Protein AF-A0A4V2Z2W2-F1 (afdb_monomer_lite)

Sequence (378 aa):
MKYRVTAGAGVVALAGAAVFAIVGATDGDDTSTESGGSTDAGVQVAASPVEEQVAGPIDAEPDADPAAGPLTLSAPAEARPGSSVTFGVRWTTPDGDPVSGEVDLQRIEGNAWTTVTTVPVESGTGGVDVEVPSSGIYRLAYGGGPELEAVTSTELVVTAGEPMVSRLTATAESDGEGSVGVTAAWTTDGGVPIVGGLELQQADGEEWVPLATAVTGPEGTAVAEAAAEETTRFRFSYAGGSRFGAVVSEDALALGEDVRTIPVELCDDDVDIDNLANGVGCHYTPVTSGNFVVAHDYLGNSWWNSIPVSSYVELEGEFAGLYEVVDRVIAQGRGSALGSASNWTCGDSCDVVLQTCQGSNTGFTWLRRVAEDEAPAT

Foldseek 3Di:
DDDDDDDDDDDDDDDDDDDDDDDDDDDDDDDDDDDDDPPQDAAEDEAADDDKDFDFADELDDDPDFPDDQKAWDWPQEDAAFDKTKIKIFHADPVRRAYWYKKFKWWDDQRITDGPDIWGGDRRITIDIDTHNAKTKIKIWGCDDPRGHTDIYPIGIYGHDDAFEKAKAWAWEDPQPQKIKIKMAIGGPSRHAYWAKKFKWWDDPPDTHTDDIWTADRNNMTIDMDGGQAWIWMKIWDCHDSHYHTDIHDIHIYHHPPAEEEEEAEDDDPVVQVPDAQRHWYFHPVQPFATETEHEVVSVVLCVLVDDAQGWYAYHDVVGAIWGFHDKDKAAADP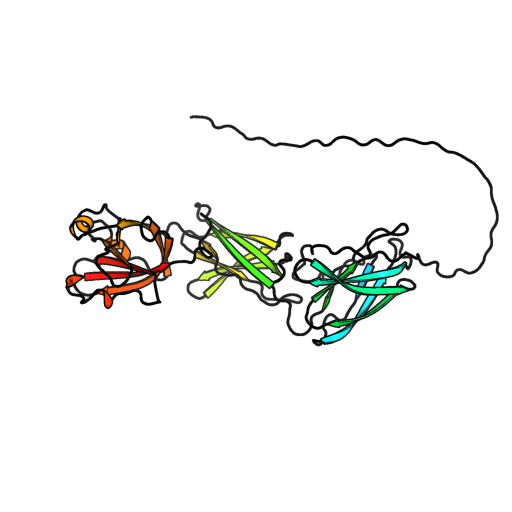VVPDHCNVVHCPVPAHYWYWYDDPGIIMITGIHGDDPVNDHDD

Radius of gyration: 33.41 Å; chains: 1; bounding box: 90×46×97 Å

Structure (mmCIF, N/CA/C/O backbone):
data_AF-A0A4V2Z2W2-F1
#
_entry.id   AF-A0A4V2Z2W2-F1
#
loop_
_atom_site.group_PDB
_atom_site.id
_atom_site.type_symbol
_atom_site.label_atom_id
_atom_site.label_alt_id
_atom_site.label_comp_id
_atom_site.label_asym_id
_atom_site.label_entity_id
_atom_site.label_seq_id
_atom_site.pdbx_PDB_ins_code
_atom_site.Cartn_x
_atom_site.Cartn_y
_atom_site.Cartn_z
_atom_site.occupancy
_atom_site.B_iso_or_equiv
_atom_site.auth_seq_id
_atom_site.auth_comp_id
_atom_site.auth_asym_id
_atom_site.auth_atom_id
_atom_site.pdbx_PDB_model_num
ATOM 1 N N . MET A 1 1 ? 14.164 21.663 38.745 1.00 42.84 1 MET A N 1
ATOM 2 C CA . MET A 1 1 ? 15.636 21.833 38.673 1.00 42.84 1 MET A CA 1
ATOM 3 C C . MET A 1 1 ? 16.326 20.496 38.906 1.00 42.84 1 MET A C 1
ATOM 5 O O . MET A 1 1 ? 16.404 20.068 40.050 1.00 42.84 1 MET A O 1
ATOM 9 N N . LYS A 1 2 ? 16.796 19.847 37.834 1.00 33.44 2 LYS A N 1
ATOM 10 C CA . LYS A 1 2 ? 17.922 18.893 37.784 1.00 33.44 2 LYS A CA 1
ATOM 11 C C . LYS A 1 2 ? 18.150 18.523 36.308 1.00 33.44 2 LYS A C 1
ATOM 13 O O . LYS A 1 2 ? 17.196 18.249 35.595 1.00 33.44 2 LYS A O 1
ATOM 18 N N . TYR A 1 3 ? 19.403 18.634 35.881 1.00 35.12 3 TYR A N 1
ATOM 19 C CA . TYR A 1 3 ? 19.909 18.558 34.506 1.00 35.12 3 TYR A CA 1
ATOM 20 C C . TYR A 1 3 ? 19.907 17.134 33.919 1.00 35.12 3 TYR A C 1
ATOM 22 O O . TYR A 1 3 ? 20.259 16.199 34.636 1.00 35.12 3 TYR A O 1
ATOM 30 N N . ARG A 1 4 ? 19.667 17.014 32.603 1.00 38.50 4 ARG A N 1
ATOM 31 C CA . ARG A 1 4 ? 20.196 15.979 31.680 1.00 38.50 4 ARG A CA 1
ATOM 32 C C . ARG A 1 4 ? 20.352 16.651 30.302 1.00 38.50 4 ARG A C 1
ATOM 34 O O . ARG A 1 4 ? 19.365 17.137 29.775 1.00 38.50 4 ARG A O 1
ATOM 41 N N . VAL A 1 5 ? 21.542 17.136 29.942 1.00 36.91 5 VAL A N 1
ATOM 42 C CA . VAL A 1 5 ? 22.663 16.481 29.227 1.00 36.91 5 VAL A CA 1
ATOM 43 C C . VAL A 1 5 ? 22.305 16.040 27.802 1.00 36.91 5 VAL A C 1
ATOM 45 O O . VAL A 1 5 ? 21.519 15.129 27.584 1.00 36.91 5 VAL A O 1
ATOM 48 N N . THR A 1 6 ? 22.955 16.747 26.883 1.00 40.81 6 THR A N 1
ATOM 49 C CA . THR A 1 6 ? 22.994 16.724 25.421 1.00 40.81 6 THR A CA 1
ATOM 50 C C . THR A 1 6 ? 23.747 15.514 24.851 1.00 40.81 6 THR A C 1
ATOM 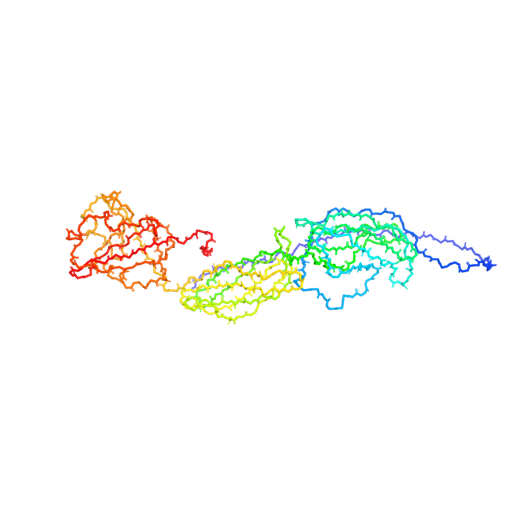52 O O . THR A 1 6 ? 24.802 15.146 25.365 1.00 40.81 6 THR A O 1
ATOM 55 N N . ALA A 1 7 ? 23.280 14.996 23.714 1.00 38.75 7 ALA A N 1
ATOM 56 C CA . ALA A 1 7 ? 24.060 14.246 22.723 1.00 38.75 7 ALA A CA 1
ATOM 57 C C . ALA A 1 7 ? 23.820 14.947 21.369 1.00 38.75 7 ALA A C 1
ATOM 59 O O . ALA A 1 7 ? 22.697 15.343 21.092 1.00 38.75 7 ALA A O 1
ATOM 60 N N . GLY A 1 8 ? 24.781 15.246 20.501 1.00 31.53 8 GLY A N 1
ATOM 61 C CA . GLY A 1 8 ? 26.146 14.752 20.369 1.00 31.53 8 GLY A CA 1
ATOM 62 C C . GLY A 1 8 ? 26.348 14.343 18.910 1.00 31.53 8 GLY A C 1
ATOM 63 O O . GLY A 1 8 ? 26.371 13.158 18.612 1.00 31.53 8 GLY A O 1
ATOM 64 N N . ALA A 1 9 ? 26.415 15.326 18.005 1.00 35.50 9 ALA A N 1
ATOM 65 C CA . ALA A 1 9 ? 26.617 15.124 16.573 1.00 35.50 9 ALA A CA 1
ATOM 66 C C . ALA A 1 9 ? 28.014 14.542 16.290 1.00 35.50 9 ALA A C 1
ATOM 68 O O . ALA A 1 9 ? 29.027 15.141 16.658 1.00 35.50 9 ALA A O 1
ATOM 69 N N . GLY A 1 10 ? 28.063 13.385 15.629 1.00 29.03 10 GLY A N 1
ATOM 70 C CA . GLY A 1 10 ? 29.289 12.750 15.152 1.00 29.03 10 GLY A CA 1
ATOM 71 C C . GLY A 1 10 ? 29.441 12.930 13.645 1.00 29.03 10 GLY A C 1
ATOM 72 O O . GLY A 1 10 ? 28.765 12.262 12.873 1.00 29.03 10 GLY A O 1
ATOM 73 N N . VAL A 1 11 ? 30.341 13.824 13.235 1.00 34.38 11 VAL A N 1
ATOM 74 C CA . VAL A 1 11 ? 30.816 13.960 11.851 1.00 34.38 11 VAL A CA 1
ATOM 75 C C . VAL A 1 11 ? 32.066 13.097 11.700 1.00 34.38 11 VAL A C 1
ATOM 77 O O . VAL A 1 11 ? 33.059 13.315 12.396 1.00 34.38 11 VAL A O 1
ATOM 80 N N . VAL A 1 12 ? 32.023 12.119 10.795 1.00 33.72 12 VAL A N 1
ATOM 81 C CA . VAL A 1 12 ? 33.185 11.307 10.412 1.00 33.72 12 VAL A CA 1
ATOM 82 C C . VAL A 1 12 ? 33.907 11.992 9.254 1.00 33.72 12 VAL A C 1
ATOM 84 O O . VAL A 1 12 ? 33.337 12.222 8.192 1.00 33.72 12 VAL A O 1
ATOM 87 N N . ALA A 1 13 ? 35.178 12.318 9.484 1.00 34.16 13 ALA A N 1
ATOM 88 C CA . ALA A 1 13 ? 36.118 12.780 8.476 1.00 34.16 13 ALA A CA 1
ATOM 89 C C . ALA A 1 13 ? 36.774 11.580 7.778 1.00 34.16 13 ALA A C 1
ATOM 91 O O . ALA A 1 13 ? 37.287 10.682 8.448 1.00 34.16 13 ALA A O 1
ATOM 92 N N . LEU A 1 14 ? 36.829 11.602 6.446 1.00 33.28 14 LEU A N 1
ATOM 93 C CA . LEU A 1 14 ? 37.682 10.721 5.650 1.00 33.28 14 LEU A CA 1
ATOM 94 C C . LEU A 1 14 ? 38.625 11.574 4.803 1.00 33.28 14 LEU A C 1
ATOM 96 O O . LEU A 1 14 ? 38.205 12.446 4.046 1.00 33.28 14 LEU A O 1
ATOM 100 N N . ALA A 1 15 ? 39.917 11.323 4.989 1.00 36.28 15 ALA A N 1
ATOM 101 C CA . ALA A 1 15 ? 41.017 11.960 4.295 1.00 36.28 15 ALA A CA 1
ATOM 102 C C . ALA A 1 15 ? 41.752 10.927 3.434 1.00 36.28 15 ALA A C 1
ATOM 104 O O . ALA A 1 15 ? 42.086 9.849 3.920 1.00 36.28 15 ALA A O 1
ATOM 105 N N . GLY A 1 16 ? 42.104 11.338 2.213 1.00 32.75 16 GLY A N 1
ATOM 106 C CA . GLY A 1 16 ? 43.355 10.953 1.560 1.00 32.75 16 GLY A CA 1
ATOM 107 C C . GLY A 1 16 ? 43.262 9.993 0.374 1.00 32.75 16 GLY A C 1
ATOM 108 O O . GLY A 1 16 ? 43.117 8.792 0.558 1.00 32.75 16 GLY A O 1
ATOM 109 N N . ALA A 1 17 ? 43.551 10.512 -0.823 1.00 32.41 17 ALA A N 1
ATOM 110 C CA . ALA A 1 17 ? 44.441 9.849 -1.777 1.00 32.41 17 ALA A CA 1
ATOM 111 C C . ALA A 1 17 ? 45.090 10.884 -2.714 1.00 32.41 17 ALA A C 1
ATOM 113 O O . ALA A 1 17 ? 44.471 11.864 -3.121 1.00 32.41 17 ALA A O 1
ATOM 114 N N . ALA A 1 18 ? 46.375 10.670 -2.980 1.00 38.94 18 ALA A N 1
ATOM 115 C CA . ALA A 1 18 ? 47.283 11.530 -3.726 1.00 38.94 18 ALA A CA 1
ATOM 116 C C . ALA A 1 18 ? 47.156 11.351 -5.248 1.00 38.94 18 ALA A C 1
ATOM 118 O O . ALA A 1 18 ? 46.879 10.249 -5.715 1.00 38.94 18 ALA A O 1
ATOM 119 N N . VAL A 1 19 ? 47.483 12.393 -6.021 1.00 40.44 19 VAL A N 1
ATOM 120 C CA . VAL A 1 19 ? 47.746 12.273 -7.465 1.00 40.44 19 VAL A CA 1
ATOM 121 C C . VAL A 1 19 ? 49.142 12.809 -7.777 1.00 40.44 19 VAL A C 1
ATOM 123 O O . VAL A 1 19 ? 49.482 13.951 -7.468 1.00 40.44 19 VAL A O 1
ATOM 126 N N . PHE A 1 20 ? 49.954 11.930 -8.367 1.00 40.19 20 PHE A N 1
ATOM 127 C CA . PHE A 1 20 ? 51.270 12.205 -8.932 1.00 40.19 20 PHE A CA 1
ATOM 128 C C . PHE A 1 20 ? 51.141 12.995 -10.239 1.00 40.19 20 PHE A C 1
ATOM 130 O O . PHE A 1 20 ? 50.354 12.639 -11.111 1.00 40.19 20 PHE A O 1
ATOM 137 N N . ALA A 1 21 ? 51.982 14.015 -10.406 1.00 41.81 21 ALA A N 1
ATOM 138 C CA . ALA A 1 21 ? 52.240 14.646 -11.693 1.00 41.81 21 ALA A CA 1
ATOM 139 C C . ALA A 1 21 ? 53.354 13.880 -12.425 1.00 41.81 21 ALA A C 1
ATOM 141 O O . ALA A 1 21 ? 54.458 13.744 -11.894 1.00 41.81 21 ALA A O 1
ATOM 142 N N . ILE A 1 22 ? 53.086 13.421 -13.650 1.00 46.50 22 ILE A N 1
ATOM 143 C CA . ILE A 1 22 ? 54.120 13.021 -14.609 1.00 46.50 22 ILE A CA 1
ATOM 144 C C . ILE A 1 22 ? 53.999 13.922 -15.835 1.00 46.50 22 ILE A C 1
ATOM 146 O O . ILE A 1 22 ? 52.973 13.971 -16.505 1.00 46.50 22 ILE A O 1
ATOM 150 N N . VAL A 1 23 ? 55.084 14.650 -16.080 1.00 43.81 23 VAL A N 1
ATOM 151 C CA . VAL A 1 23 ? 55.366 15.448 -17.271 1.00 43.81 23 VAL A CA 1
ATOM 152 C C . VAL A 1 23 ? 55.918 14.523 -18.355 1.00 43.81 23 VAL A C 1
ATOM 154 O O . VAL A 1 23 ? 56.834 13.748 -18.088 1.00 43.81 23 VAL A O 1
ATOM 157 N N . GLY A 1 24 ? 55.421 14.661 -19.583 1.00 42.03 24 GLY A N 1
ATOM 158 C CA . GLY A 1 24 ? 56.015 14.072 -20.780 1.00 42.03 24 GLY A CA 1
ATOM 159 C C . GLY A 1 24 ? 55.620 14.879 -22.012 1.00 42.03 24 GLY A C 1
ATOM 160 O O . GLY A 1 24 ? 54.488 14.795 -22.467 1.00 42.03 24 GLY A O 1
ATOM 161 N N . ALA A 1 25 ? 56.552 15.688 -22.512 1.00 45.75 25 ALA A N 1
ATOM 162 C CA . ALA A 1 25 ? 56.452 16.397 -23.782 1.00 45.75 25 ALA A CA 1
ATOM 163 C C . ALA A 1 25 ? 57.012 15.529 -24.919 1.00 45.75 25 ALA A C 1
ATOM 165 O O . ALA A 1 25 ? 57.976 14.795 -24.697 1.00 45.75 25 ALA A O 1
ATOM 166 N N . THR A 1 26 ? 56.481 15.667 -26.136 1.00 42.88 26 THR A N 1
ATOM 167 C CA . THR A 1 26 ? 57.278 15.687 -27.379 1.00 42.88 26 THR A CA 1
ATOM 168 C C . THR A 1 26 ? 56.458 16.222 -28.557 1.00 42.88 26 THR A C 1
ATOM 170 O O . THR A 1 26 ? 55.305 15.850 -28.746 1.00 42.88 26 THR A O 1
ATOM 173 N N . ASP A 1 27 ? 57.101 17.127 -29.298 1.00 47.75 27 ASP A N 1
ATOM 174 C CA . ASP A 1 27 ? 56.751 17.686 -30.607 1.00 47.75 27 ASP A CA 1
ATOM 175 C C . ASP A 1 27 ? 56.571 16.630 -31.711 1.00 47.75 27 ASP A C 1
ATOM 177 O O . ASP A 1 27 ? 57.201 15.572 -31.658 1.00 47.75 27 ASP A O 1
ATOM 181 N N . GLY A 1 28 ? 55.865 16.998 -32.790 1.00 38.16 28 GLY A N 1
ATOM 182 C CA . GLY A 1 28 ? 56.161 16.430 -34.110 1.00 38.16 28 GLY A CA 1
ATOM 183 C C . GLY A 1 28 ? 55.045 16.442 -35.155 1.00 38.16 28 GLY A C 1
ATOM 184 O O . GLY A 1 28 ? 54.372 15.437 -35.322 1.00 38.16 28 GLY A O 1
ATOM 185 N N . ASP A 1 29 ? 54.994 17.543 -35.906 1.00 41.25 29 ASP A N 1
ATOM 186 C CA . ASP A 1 29 ? 54.836 17.634 -37.369 1.00 41.25 29 ASP A CA 1
ATOM 187 C C . ASP A 1 29 ? 53.548 17.229 -38.119 1.00 41.25 29 ASP A C 1
ATOM 189 O O . ASP A 1 29 ? 52.922 16.189 -37.928 1.00 41.25 29 ASP A O 1
ATOM 193 N N . ASP A 1 30 ? 53.252 18.107 -39.080 1.00 49.91 30 ASP A N 1
ATOM 194 C CA . ASP A 1 30 ? 52.204 18.083 -40.093 1.00 49.91 30 ASP A CA 1
ATOM 195 C C . ASP A 1 30 ? 52.238 16.847 -41.005 1.00 49.91 30 ASP A C 1
ATOM 197 O O . ASP A 1 30 ? 53.287 16.465 -41.528 1.00 49.91 30 ASP A O 1
ATOM 201 N N . THR A 1 31 ? 51.064 16.315 -41.370 1.00 44.72 31 THR A N 1
ATOM 202 C CA . THR A 1 31 ? 50.853 15.781 -42.729 1.00 44.72 31 THR A CA 1
ATOM 203 C C . THR A 1 31 ? 49.374 15.711 -43.136 1.00 44.72 31 THR A C 1
ATOM 205 O O . THR A 1 31 ? 48.605 14.883 -42.670 1.00 44.72 31 THR A O 1
ATOM 208 N N . SER A 1 32 ? 49.015 16.611 -44.053 1.00 43.88 32 SER A N 1
ATOM 209 C CA . SER A 1 32 ? 48.196 16.426 -45.264 1.00 43.88 32 SER A CA 1
ATOM 210 C C . SER A 1 32 ? 47.039 15.409 -45.277 1.00 43.88 32 SER A C 1
ATOM 212 O O . SER A 1 32 ? 47.234 14.214 -45.452 1.00 43.88 32 SER A O 1
ATOM 214 N N . THR A 1 33 ? 45.829 15.969 -45.287 1.00 47.91 33 THR A N 1
ATOM 215 C CA . THR A 1 33 ? 44.694 15.695 -46.188 1.00 47.91 33 THR A CA 1
ATOM 216 C C . THR A 1 33 ? 44.738 14.421 -47.052 1.00 47.91 33 THR A C 1
ATOM 218 O O . THR A 1 33 ? 45.308 14.426 -48.143 1.00 47.91 33 THR A O 1
ATOM 221 N N . GLU A 1 34 ? 43.940 13.420 -46.674 1.00 41.88 34 GLU A N 1
ATOM 222 C CA . GLU A 1 34 ? 43.243 12.549 -47.627 1.00 41.88 34 GLU A CA 1
ATOM 223 C C . GLU A 1 34 ? 41.730 12.670 -47.410 1.00 41.88 34 GLU A C 1
ATOM 225 O O . GLU A 1 34 ? 41.181 12.378 -46.352 1.00 41.88 34 GLU A O 1
ATOM 230 N N . SER A 1 35 ? 41.065 13.178 -48.446 1.00 48.25 35 SER A N 1
ATOM 231 C CA . SER A 1 35 ? 39.617 13.208 -48.582 1.00 48.25 35 SER A CA 1
ATOM 232 C C . SER A 1 35 ? 39.180 11.842 -49.105 1.00 48.25 35 SER A C 1
ATOM 234 O O . SER A 1 35 ? 39.537 11.470 -50.222 1.00 48.25 35 SER A O 1
ATOM 236 N N . GLY A 1 36 ? 38.429 11.092 -48.300 1.00 39.97 36 GLY A N 1
ATOM 237 C CA . GLY A 1 36 ? 37.935 9.771 -48.673 1.00 39.97 36 GLY A CA 1
ATOM 238 C C . GLY A 1 36 ? 36.696 9.392 -47.874 1.00 39.97 36 GLY A C 1
ATOM 239 O O . GLY A 1 36 ? 36.824 8.824 -46.805 1.00 39.97 36 GLY A O 1
ATOM 240 N N . GLY A 1 37 ? 35.516 9.714 -48.415 1.00 40.66 37 GLY A N 1
ATOM 241 C CA . GLY A 1 37 ? 34.225 9.129 -48.035 1.00 40.66 37 GLY A CA 1
ATOM 242 C C . GLY A 1 37 ? 33.777 9.374 -46.593 1.00 40.66 37 GLY A C 1
ATOM 243 O O . GLY A 1 37 ? 34.103 8.601 -45.705 1.00 40.66 37 GLY A O 1
ATOM 244 N N . SER A 1 38 ? 32.940 10.392 -46.377 1.00 43.22 38 SER A N 1
ATOM 245 C CA . SER A 1 38 ? 32.158 10.533 -45.142 1.00 43.22 38 SER A CA 1
ATOM 246 C C . SER A 1 38 ? 31.111 9.412 -45.081 1.00 43.22 38 SER A C 1
ATOM 248 O O . SER A 1 38 ? 29.954 9.607 -45.440 1.00 43.22 38 SER A O 1
ATOM 250 N N . THR A 1 39 ? 31.532 8.202 -44.726 1.00 49.44 39 THR A N 1
ATOM 251 C CA . THR A 1 39 ? 30.655 7.226 -44.080 1.00 49.44 39 THR A CA 1
ATOM 252 C C . THR A 1 39 ? 30.325 7.795 -42.709 1.00 49.44 39 THR A C 1
ATOM 254 O O . THR A 1 39 ? 31.260 8.130 -41.986 1.00 49.44 39 THR A O 1
ATOM 257 N N . ASP A 1 40 ? 29.038 7.956 -42.386 1.00 54.47 40 ASP A N 1
ATOM 258 C CA . ASP A 1 40 ? 28.565 8.295 -41.035 1.00 54.47 40 ASP A CA 1
ATOM 259 C C . ASP A 1 40 ? 29.351 7.471 -40.006 1.00 54.47 40 ASP A C 1
ATOM 261 O O . ASP A 1 40 ? 29.192 6.251 -39.918 1.00 54.47 40 ASP A O 1
ATOM 265 N N . ALA A 1 41 ? 30.276 8.118 -39.298 1.00 62.72 41 ALA A N 1
ATOM 266 C CA . ALA A 1 41 ? 31.167 7.459 -38.359 1.00 62.72 41 ALA A CA 1
ATOM 267 C C . ALA A 1 41 ? 30.416 7.277 -37.037 1.00 62.72 41 ALA A C 1
ATOM 269 O O . ALA A 1 41 ? 30.512 8.108 -36.142 1.00 62.72 41 ALA A O 1
ATOM 270 N N . GLY A 1 42 ? 29.614 6.217 -36.944 1.00 78.31 42 GLY A N 1
ATOM 271 C CA . GLY A 1 42 ? 28.997 5.823 -35.681 1.00 78.31 42 GLY A CA 1
ATOM 272 C C . GLY A 1 42 ? 30.040 5.334 -34.672 1.00 78.31 42 GLY A C 1
ATOM 273 O O . GLY A 1 42 ? 31.072 4.774 -35.051 1.00 78.31 42 GLY A O 1
ATOM 274 N N . VAL A 1 43 ? 29.763 5.521 -33.382 1.00 86.38 43 VAL A N 1
ATOM 275 C CA . VAL A 1 43 ? 30.581 4.964 -32.296 1.00 86.38 43 VAL A CA 1
ATOM 276 C C . VAL A 1 43 ? 30.268 3.479 -32.171 1.00 86.38 43 VAL A C 1
ATOM 278 O O . VAL A 1 43 ? 29.112 3.106 -31.996 1.00 86.38 43 VAL A O 1
ATOM 281 N N . GLN A 1 44 ? 31.278 2.620 -32.259 1.00 89.44 44 GLN A N 1
ATOM 282 C CA . GLN A 1 44 ? 31.120 1.184 -32.041 1.00 89.44 44 GLN A CA 1
ATOM 283 C C . GLN A 1 44 ? 31.593 0.825 -30.635 1.00 89.44 44 GLN A C 1
ATOM 285 O O . GLN A 1 44 ? 32.712 1.173 -30.263 1.00 89.44 44 GLN A O 1
ATOM 290 N N . VAL A 1 45 ? 30.763 0.111 -29.879 1.00 89.44 45 VAL A N 1
ATOM 291 C CA . VAL A 1 45 ? 31.087 -0.343 -28.522 1.00 89.44 45 VAL A CA 1
ATOM 292 C C . VAL A 1 45 ? 31.038 -1.865 -28.423 1.00 89.44 45 VAL A C 1
ATOM 294 O O . VAL A 1 45 ? 30.341 -2.535 -29.190 1.00 89.44 45 VAL A O 1
ATOM 297 N N . ALA A 1 46 ? 31.805 -2.426 -27.489 1.00 83.69 46 ALA A N 1
ATOM 298 C CA . ALA A 1 46 ? 31.748 -3.852 -27.184 1.00 83.69 46 ALA A CA 1
ATOM 299 C C . ALA A 1 46 ? 30.487 -4.197 -26.374 1.00 83.69 46 ALA A C 1
ATOM 301 O O . ALA A 1 46 ? 29.940 -3.351 -25.672 1.00 83.69 46 ALA A O 1
ATOM 302 N N . ALA A 1 47 ? 30.050 -5.457 -26.432 1.00 80.31 47 ALA A N 1
ATOM 303 C CA . ALA A 1 47 ? 28.993 -5.948 -25.554 1.00 80.31 47 ALA A CA 1
ATOM 304 C C . ALA A 1 47 ? 29.434 -5.847 -24.085 1.00 80.31 47 ALA A C 1
ATOM 306 O O . ALA A 1 47 ? 30.533 -6.286 -23.731 1.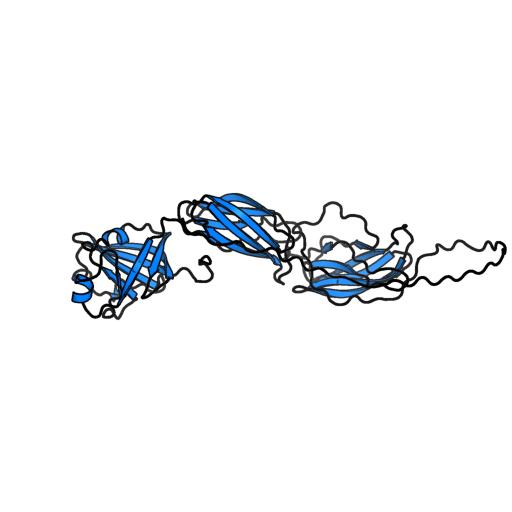00 80.31 47 ALA A O 1
ATOM 307 N N . SER A 1 48 ? 28.573 -5.286 -23.239 1.00 81.44 48 SER A N 1
ATOM 308 C CA . SER A 1 48 ? 28.818 -5.146 -21.805 1.00 81.44 48 SER A CA 1
ATOM 309 C C . SER A 1 48 ? 27.546 -5.512 -21.040 1.00 81.44 48 SER A C 1
ATOM 311 O O . SER A 1 48 ? 26.674 -4.650 -20.873 1.00 81.44 48 SER A O 1
ATOM 313 N N . PRO A 1 49 ? 27.391 -6.797 -20.655 1.00 77.75 49 PRO A N 1
ATOM 314 C CA . PRO A 1 49 ? 26.199 -7.258 -19.963 1.00 77.75 49 PRO A CA 1
ATOM 315 C C . PRO A 1 49 ? 26.084 -6.571 -18.607 1.00 77.75 49 PRO A C 1
ATOM 317 O O . PRO A 1 49 ? 27.075 -6.390 -17.895 1.00 77.75 49 PRO A O 1
ATOM 320 N N . VAL A 1 50 ? 24.863 -6.200 -18.248 1.00 83.81 50 VAL A N 1
ATOM 321 C CA . VAL A 1 50 ? 24.588 -5.527 -16.979 1.00 83.81 50 VAL A CA 1
ATOM 322 C C . VAL A 1 50 ? 24.353 -6.574 -15.899 1.00 83.81 50 VAL A C 1
ATOM 324 O O . VAL A 1 50 ? 23.510 -7.455 -16.056 1.00 83.81 50 VAL A O 1
ATOM 327 N N . GLU A 1 51 ? 25.093 -6.481 -14.792 1.00 83.56 51 GLU A N 1
ATOM 328 C CA . GLU A 1 51 ? 24.820 -7.313 -13.618 1.00 83.56 51 GLU A CA 1
ATOM 329 C C . GLU A 1 51 ? 23.401 -7.049 -13.094 1.00 83.56 51 GLU A C 1
ATOM 331 O O . GLU A 1 51 ? 22.900 -5.921 -13.152 1.00 83.56 51 GLU A O 1
ATOM 336 N N . GLU A 1 52 ? 22.763 -8.095 -12.569 1.00 84.69 52 GLU A N 1
ATOM 337 C CA . GLU A 1 52 ? 21.450 -7.988 -11.937 1.00 84.69 52 GLU A CA 1
ATOM 338 C C . GLU A 1 52 ? 21.503 -6.980 -10.781 1.00 84.69 52 GLU A C 1
ATOM 340 O O . GLU A 1 52 ? 22.403 -7.009 -9.938 1.00 84.69 52 GLU A O 1
ATOM 345 N N . GLN A 1 53 ? 20.541 -6.060 -10.759 1.00 89.81 53 GLN A N 1
ATOM 346 C CA . GLN A 1 53 ? 20.479 -4.964 -9.795 1.00 89.81 53 GLN A CA 1
ATOM 347 C C . GLN A 1 53 ? 19.103 -4.916 -9.152 1.00 89.81 53 GLN A C 1
ATOM 349 O O . GLN A 1 53 ? 18.092 -5.082 -9.833 1.00 89.81 53 GLN A O 1
ATOM 354 N N . VAL A 1 54 ? 19.063 -4.608 -7.855 1.00 93.25 54 VAL A N 1
ATOM 355 C CA . VAL A 1 54 ? 17.810 -4.283 -7.162 1.00 93.25 54 VAL A CA 1
ATOM 356 C C . VAL A 1 54 ? 17.156 -3.095 -7.868 1.00 93.25 54 VAL A C 1
ATOM 358 O O . VAL A 1 54 ? 17.825 -2.116 -8.212 1.00 93.25 54 VAL A O 1
ATOM 361 N N . ALA A 1 55 ? 15.857 -3.194 -8.122 1.00 94.38 55 ALA A N 1
ATOM 362 C CA . ALA A 1 55 ? 15.098 -2.109 -8.711 1.00 94.38 55 ALA A CA 1
ATOM 363 C C . ALA A 1 55 ? 14.952 -0.959 -7.706 1.00 94.38 55 ALA A C 1
ATOM 365 O O . ALA A 1 55 ? 14.632 -1.170 -6.537 1.00 94.38 55 ALA A O 1
ATOM 366 N N . GLY A 1 56 ? 15.226 0.259 -8.179 1.00 93.56 56 GLY A N 1
ATOM 367 C CA . GLY A 1 56 ? 14.953 1.480 -7.430 1.00 93.56 56 GLY A CA 1
ATOM 368 C C . GLY A 1 56 ? 13.454 1.795 -7.382 1.00 93.56 56 GLY A C 1
ATOM 369 O O . GLY A 1 56 ? 12.657 1.035 -7.936 1.00 93.56 56 GLY A O 1
ATOM 370 N N . PRO A 1 57 ? 13.067 2.907 -6.736 1.00 95.12 57 PRO A N 1
ATOM 371 C CA . PRO A 1 57 ? 11.684 3.363 -6.746 1.00 95.12 57 PRO A CA 1
ATOM 372 C C . PRO A 1 57 ? 11.159 3.545 -8.164 1.00 95.12 57 PRO A C 1
ATOM 374 O O . PRO A 1 57 ? 11.873 4.040 -9.035 1.00 95.12 57 PRO A O 1
ATOM 377 N N . ILE A 1 58 ? 9.891 3.198 -8.347 1.00 95.06 58 ILE A N 1
ATOM 378 C CA . ILE A 1 58 ? 9.164 3.360 -9.603 1.00 95.06 58 ILE A CA 1
ATOM 379 C C . ILE A 1 58 ? 7.991 4.310 -9.400 1.00 95.06 58 ILE A C 1
ATOM 381 O O . ILE A 1 58 ? 7.266 4.220 -8.410 1.00 95.06 58 ILE A O 1
ATOM 385 N N . ASP A 1 59 ? 7.762 5.205 -10.351 1.00 95.25 59 ASP A N 1
ATOM 386 C CA . ASP A 1 59 ? 6.608 6.095 -10.272 1.00 95.25 59 ASP A CA 1
ATOM 387 C C . ASP A 1 59 ? 5.302 5.331 -10.528 1.00 95.25 59 ASP A C 1
ATOM 389 O O . ASP A 1 59 ? 5.240 4.411 -11.353 1.00 95.25 59 ASP A O 1
ATOM 393 N N . ALA A 1 60 ? 4.239 5.720 -9.830 1.00 94.75 60 ALA A N 1
ATOM 394 C CA . ALA A 1 60 ? 2.893 5.185 -10.002 1.00 94.75 60 ALA A CA 1
ATOM 395 C C . ALA A 1 60 ? 2.307 5.536 -11.374 1.00 94.75 60 ALA A C 1
ATOM 397 O O . ALA A 1 60 ? 1.600 4.730 -11.977 1.00 94.75 60 ALA A O 1
ATOM 398 N N . GLU A 1 61 ? 2.652 6.718 -11.887 1.00 91.12 61 GLU A N 1
ATOM 399 C CA . GLU A 1 61 ? 2.335 7.166 -13.239 1.00 91.12 61 GLU A CA 1
ATOM 400 C C . GLU A 1 61 ? 3.628 7.479 -13.994 1.00 91.12 61 GLU A C 1
ATOM 402 O O . GLU A 1 61 ? 4.559 8.021 -13.405 1.00 91.12 61 GLU A O 1
ATOM 407 N N . PRO A 1 62 ? 3.714 7.161 -15.295 1.00 82.81 62 PRO A N 1
ATOM 408 C CA . PRO A 1 62 ? 4.854 7.566 -16.099 1.00 82.81 62 PRO A CA 1
ATOM 409 C C . PRO A 1 62 ? 4.883 9.087 -16.279 1.00 82.81 62 PRO A C 1
ATOM 411 O O . PRO A 1 62 ? 3.836 9.732 -16.389 1.00 82.81 62 PRO A O 1
ATOM 414 N N . ASP A 1 63 ? 6.088 9.639 -16.422 1.00 78.62 63 ASP A N 1
ATOM 415 C CA . ASP A 1 63 ? 6.261 11.002 -16.917 1.00 78.62 63 ASP A CA 1
ATOM 416 C C . ASP A 1 63 ? 5.556 11.170 -18.268 1.00 78.62 63 ASP A C 1
ATOM 418 O O . ASP A 1 63 ? 5.731 10.364 -19.185 1.00 78.62 63 ASP A O 1
ATOM 422 N N . ALA A 1 64 ? 4.774 12.245 -18.402 1.00 73.69 64 ALA A N 1
ATOM 423 C CA . ALA A 1 64 ? 4.046 12.537 -19.636 1.00 73.69 64 ALA A CA 1
ATOM 424 C C . ALA A 1 64 ? 4.989 12.769 -20.833 1.00 73.69 64 ALA A C 1
ATOM 426 O O . ALA A 1 64 ? 4.640 12.425 -21.959 1.00 73.69 64 ALA A O 1
ATOM 427 N N . ASP A 1 65 ? 6.177 13.319 -20.565 1.00 73.94 65 ASP A N 1
ATOM 428 C CA . ASP A 1 65 ? 7.242 13.568 -21.534 1.00 73.94 65 ASP A CA 1
ATOM 429 C C . ASP A 1 65 ? 8.581 13.119 -20.923 1.00 73.94 65 ASP A C 1
ATOM 431 O O . ASP A 1 65 ? 9.280 13.934 -20.308 1.00 73.94 65 ASP A O 1
ATOM 435 N N . PRO A 1 66 ? 8.958 11.832 -21.039 1.00 73.56 66 PRO A N 1
ATOM 436 C CA . PRO A 1 66 ? 10.239 11.377 -20.523 1.00 73.56 66 PRO A CA 1
ATOM 437 C C . PRO A 1 66 ? 11.369 12.140 -21.221 1.00 73.56 66 PRO A C 1
ATOM 439 O O . PRO A 1 66 ? 11.369 12.307 -22.446 1.00 73.56 66 PRO A O 1
ATOM 442 N N . ALA A 1 67 ? 12.341 12.622 -20.445 1.00 73.38 67 ALA A N 1
ATOM 443 C CA . ALA A 1 67 ? 13.482 13.335 -21.001 1.00 73.38 67 ALA A CA 1
ATOM 444 C C . ALA A 1 67 ? 14.207 12.449 -22.027 1.00 73.38 67 ALA A C 1
ATOM 446 O O . ALA A 1 67 ? 14.533 11.294 -21.750 1.00 73.38 67 ALA A O 1
ATOM 447 N N . ALA A 1 68 ? 14.476 12.994 -23.216 1.00 78.38 68 ALA A N 1
ATOM 448 C CA . ALA A 1 68 ? 15.240 12.285 -24.232 1.00 78.38 68 ALA A CA 1
ATOM 449 C C . ALA A 1 68 ? 16.677 12.071 -23.731 1.00 78.38 68 ALA A C 1
ATOM 451 O O . ALA A 1 68 ? 17.477 13.006 -23.682 1.00 78.38 68 ALA A O 1
ATOM 452 N N . GLY A 1 69 ? 16.975 10.840 -23.324 1.00 88.25 69 GLY A N 1
ATOM 453 C CA . GLY A 1 69 ? 18.310 10.408 -22.937 1.00 88.25 69 GLY A CA 1
ATOM 454 C C . GLY A 1 69 ? 19.131 9.894 -24.126 1.00 88.25 69 GLY A C 1
ATOM 455 O O . GLY A 1 69 ? 18.591 9.672 -25.212 1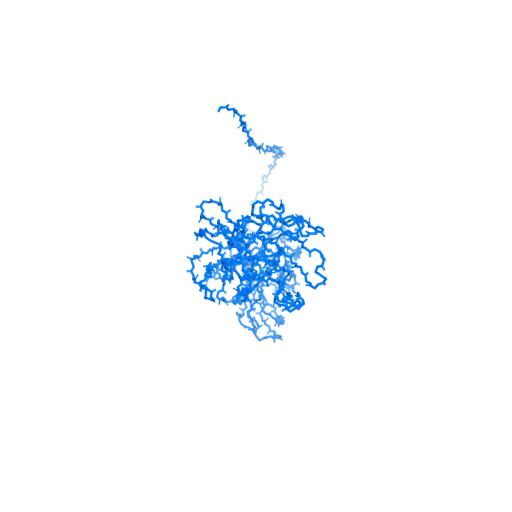.00 88.25 69 GLY A O 1
ATOM 456 N N . PRO A 1 70 ? 20.437 9.653 -23.924 1.00 94.06 70 PRO A N 1
ATOM 457 C CA . PRO A 1 70 ? 21.298 9.015 -24.921 1.00 94.06 70 PRO A CA 1
ATOM 458 C C . PRO A 1 70 ? 20.825 7.601 -25.295 1.00 94.06 70 PRO A C 1
ATOM 460 O O . PRO A 1 70 ? 21.040 7.169 -26.420 1.00 94.06 70 PRO A O 1
ATOM 463 N N . LEU A 1 71 ? 20.139 6.889 -24.395 1.00 96.19 71 LEU A N 1
ATOM 464 C CA . LEU A 1 71 ? 19.522 5.588 -24.660 1.00 96.19 71 LEU A CA 1
ATOM 465 C C . LEU A 1 71 ? 18.011 5.675 -24.434 1.00 96.19 71 LEU A C 1
ATOM 467 O O . LEU A 1 71 ? 17.557 6.080 -23.365 1.00 96.19 71 LEU A O 1
ATOM 471 N N . THR A 1 72 ? 17.225 5.283 -25.434 1.00 96.31 72 THR A N 1
ATOM 472 C CA . THR A 1 72 ? 15.759 5.370 -25.401 1.00 96.31 72 THR A CA 1
ATOM 473 C C . THR A 1 72 ? 15.118 4.049 -25.804 1.00 96.31 72 THR A C 1
ATOM 475 O O . THR A 1 72 ? 15.547 3.396 -26.760 1.00 96.31 72 THR A O 1
ATOM 478 N N . LEU A 1 73 ? 14.086 3.671 -25.050 1.00 96.31 73 LEU A N 1
ATOM 479 C CA . LEU A 1 73 ? 13.265 2.485 -25.261 1.00 96.31 73 LEU A CA 1
ATOM 480 C C . LEU A 1 73 ? 11.894 2.904 -25.787 1.00 96.31 73 LEU A C 1
ATOM 482 O O . LEU A 1 73 ? 11.308 3.877 -25.319 1.00 96.31 73 LEU A O 1
ATOM 486 N N . SER A 1 74 ? 11.369 2.146 -26.741 1.00 95.62 74 SER A N 1
ATOM 487 C CA . SER A 1 74 ? 10.021 2.328 -27.271 1.00 95.62 74 SER A CA 1
ATOM 488 C C . SER A 1 74 ? 9.322 0.984 -27.430 1.00 95.62 74 SER A C 1
ATOM 490 O O . SER A 1 74 ? 9.938 0.004 -27.835 1.00 95.62 74 SER A O 1
ATOM 492 N N . ALA A 1 75 ? 8.031 0.939 -27.123 1.00 95.44 75 ALA A N 1
ATOM 493 C CA . ALA A 1 75 ? 7.141 -0.179 -27.410 1.00 95.44 75 ALA A CA 1
ATOM 494 C C . ALA A 1 75 ? 5.688 0.338 -27.380 1.00 95.44 75 ALA A C 1
ATOM 496 O O . ALA A 1 75 ? 5.438 1.438 -26.875 1.00 95.44 75 ALA A O 1
ATOM 497 N N . PRO A 1 76 ? 4.715 -0.416 -27.912 1.00 93.50 76 PRO A N 1
ATOM 498 C CA . PRO A 1 76 ? 3.303 -0.173 -27.643 1.00 93.50 76 PRO A CA 1
ATOM 499 C C . PRO A 1 76 ? 3.021 -0.137 -26.134 1.00 93.50 76 PRO A C 1
ATOM 501 O O . PRO A 1 76 ? 3.454 -1.026 -25.406 1.00 93.50 76 PRO A O 1
ATOM 504 N N . ALA A 1 77 ? 2.254 0.857 -25.682 1.00 90.44 77 ALA A N 1
ATOM 505 C CA . ALA A 1 77 ? 1.831 0.953 -24.281 1.00 90.44 77 ALA A CA 1
ATOM 506 C C . ALA A 1 77 ? 0.888 -0.195 -23.872 1.00 90.44 77 ALA A C 1
ATOM 508 O O . ALA A 1 77 ? 0.837 -0.578 -22.708 1.00 90.44 77 ALA A O 1
ATOM 509 N N . GLU A 1 78 ? 0.161 -0.761 -24.839 1.00 92.38 78 GLU A N 1
ATOM 510 C CA . GLU A 1 78 ? -0.780 -1.857 -24.631 1.00 92.38 78 GLU A CA 1
ATOM 511 C C . GLU A 1 78 ? -0.441 -3.045 -25.534 1.00 92.38 78 GLU A C 1
ATOM 513 O O . GLU A 1 78 ? -0.163 -2.891 -26.728 1.00 92.38 78 GLU A O 1
ATOM 518 N N . ALA A 1 79 ? -0.529 -4.248 -24.973 1.00 94.06 79 ALA A N 1
ATOM 519 C CA . ALA A 1 79 ? -0.331 -5.505 -25.674 1.00 94.06 79 ALA A CA 1
ATOM 520 C C . ALA A 1 79 ? -1.406 -6.526 -25.287 1.00 94.06 79 ALA A C 1
ATOM 522 O O . ALA A 1 79 ? -2.051 -6.441 -24.242 1.00 94.06 79 ALA A O 1
ATOM 523 N N . ARG A 1 80 ? -1.609 -7.541 -26.130 1.00 93.31 80 ARG A N 1
ATOM 524 C CA . ARG A 1 80 ? -2.420 -8.696 -25.723 1.00 93.31 80 ARG A CA 1
ATOM 525 C C . ARG A 1 80 ? -1.561 -9.611 -24.839 1.00 93.31 80 ARG A C 1
ATOM 527 O O . ARG A 1 80 ? -0.405 -9.835 -25.201 1.00 93.31 80 ARG A O 1
ATOM 534 N N . PRO A 1 81 ? -2.097 -10.184 -23.749 1.00 94.69 81 PRO A N 1
ATOM 535 C CA . PRO A 1 81 ? -1.368 -11.178 -22.964 1.00 94.69 81 PRO A CA 1
ATOM 536 C C . PRO A 1 81 ? -0.837 -12.319 -23.841 1.00 94.69 81 PRO A C 1
ATOM 538 O O . PRO A 1 81 ? -1.576 -12.871 -24.661 1.00 94.69 81 PRO A O 1
ATOM 541 N N . GLY A 1 82 ? 0.449 -12.638 -23.693 1.00 93.06 82 GLY A N 1
ATOM 542 C CA . GLY A 1 82 ? 1.159 -13.663 -24.465 1.00 93.06 82 GLY A CA 1
ATOM 543 C C . GLY A 1 82 ? 1.419 -13.295 -25.929 1.00 93.06 82 GLY A C 1
ATOM 544 O O . GLY A 1 82 ? 1.768 -14.165 -26.720 1.00 93.06 82 GLY A O 1
ATOM 545 N N . SER A 1 83 ? 1.208 -12.038 -26.333 1.00 95.06 83 SER A N 1
ATOM 546 C CA . SER A 1 83 ? 1.559 -11.596 -27.687 1.00 95.06 83 SER A CA 1
ATOM 547 C C . SER A 1 83 ? 3.012 -11.148 -27.775 1.00 95.06 83 SER A C 1
ATOM 549 O O . SER A 1 83 ? 3.588 -10.659 -26.806 1.00 95.06 83 SER A O 1
ATOM 551 N N . SER A 1 84 ? 3.591 -11.319 -28.962 1.00 96.88 84 SER A N 1
ATOM 552 C CA . SER A 1 84 ? 4.914 -10.798 -29.279 1.00 96.88 84 SER A CA 1
ATOM 553 C C . SER A 1 84 ? 4.822 -9.312 -29.629 1.00 96.88 84 SER A C 1
ATOM 555 O O . SER A 1 84 ? 3.992 -8.912 -30.451 1.00 96.88 84 SER A O 1
ATOM 557 N N . VAL A 1 85 ? 5.652 -8.508 -28.970 1.00 97.62 85 VAL A N 1
ATOM 558 C CA . VAL A 1 85 ? 5.713 -7.052 -29.066 1.00 97.62 85 VAL A CA 1
ATOM 559 C C . VAL A 1 85 ? 7.124 -6.643 -29.466 1.00 97.62 85 VAL A C 1
ATOM 561 O O . VAL A 1 85 ? 8.098 -7.115 -28.880 1.00 97.62 85 VAL A O 1
ATOM 564 N N . THR A 1 86 ? 7.232 -5.735 -30.433 1.00 97.94 86 THR A N 1
ATOM 565 C CA . THR A 1 86 ? 8.518 -5.157 -30.827 1.00 97.94 86 THR A CA 1
ATOM 566 C C . THR A 1 86 ? 8.932 -4.065 -29.843 1.00 97.94 86 THR A C 1
ATOM 568 O O . THR A 1 86 ? 8.257 -3.038 -29.728 1.00 97.94 86 THR A O 1
ATOM 571 N N . PHE A 1 87 ? 10.067 -4.264 -29.179 1.00 98.25 87 PHE A N 1
ATOM 572 C CA . PHE A 1 87 ? 10.766 -3.242 -28.407 1.00 98.25 87 PHE A CA 1
ATOM 573 C C . PHE A 1 87 ? 11.823 -2.595 -29.299 1.00 98.25 87 PHE A C 1
ATOM 575 O O . PHE A 1 87 ? 12.745 -3.262 -29.767 1.00 98.25 87 PHE A O 1
ATOM 582 N N . GLY A 1 88 ? 11.670 -1.301 -29.565 1.00 97.81 88 GLY A N 1
ATOM 583 C CA . GLY A 1 88 ? 12.587 -0.497 -30.362 1.00 97.81 88 GLY A CA 1
ATOM 584 C C . GLY A 1 88 ? 13.602 0.236 -29.492 1.00 97.81 88 GLY A C 1
ATOM 585 O O . GLY A 1 88 ? 13.256 0.785 -28.443 1.00 97.81 88 GLY A O 1
ATOM 586 N N . VAL A 1 89 ? 14.840 0.291 -29.972 1.00 97.81 89 VAL A N 1
ATOM 587 C CA . VAL A 1 89 ? 15.970 0.955 -29.321 1.00 97.81 89 VAL A CA 1
ATOM 588 C C . VAL A 1 89 ? 16.447 2.109 -30.186 1.00 97.81 89 VAL A C 1
ATOM 590 O O . VAL A 1 89 ? 16.633 1.951 -31.396 1.00 97.81 89 VAL A O 1
ATOM 593 N N . ARG A 1 90 ? 16.722 3.250 -29.553 1.00 97.56 90 ARG A N 1
ATOM 594 C CA . ARG A 1 90 ? 17.555 4.301 -30.138 1.00 97.56 90 ARG A CA 1
ATOM 595 C C . ARG A 1 90 ? 18.672 4.680 -29.174 1.00 97.56 90 ARG A C 1
ATOM 597 O O . ARG A 1 90 ? 18.403 4.958 -28.005 1.00 97.56 90 ARG A O 1
ATOM 604 N N . TRP A 1 91 ? 19.900 4.711 -29.687 1.00 97.38 91 TRP A N 1
ATOM 605 C CA . TRP A 1 91 ? 21.111 4.945 -28.907 1.00 97.38 91 TRP A CA 1
ATOM 606 C C . TRP A 1 91 ? 22.044 5.943 -29.591 1.00 97.38 91 TRP A C 1
ATOM 608 O O . TRP A 1 91 ? 22.502 5.728 -30.716 1.00 97.38 91 TRP A O 1
ATOM 618 N N . THR A 1 92 ? 22.329 7.038 -28.901 1.00 96.69 92 THR A N 1
ATOM 619 C CA . THR A 1 92 ? 23.249 8.083 -29.338 1.00 96.69 92 THR A CA 1
ATOM 620 C C . THR A 1 92 ? 24.209 8.470 -28.220 1.00 96.69 92 THR A C 1
ATOM 622 O O . THR A 1 92 ? 23.914 8.291 -27.039 1.00 96.69 92 THR A O 1
ATOM 625 N N . THR A 1 93 ? 25.351 9.050 -28.574 1.00 94.38 93 THR A N 1
ATOM 626 C CA . THR A 1 93 ? 26.218 9.743 -27.614 1.00 94.38 93 THR A CA 1
ATOM 627 C C . THR A 1 93 ? 25.530 11.015 -27.090 1.00 94.38 93 THR A C 1
ATOM 629 O O . THR A 1 93 ? 24.532 11.458 -27.672 1.00 94.38 93 THR A O 1
ATOM 632 N N . PRO A 1 94 ? 26.047 11.651 -26.020 1.00 90.31 94 PRO A N 1
ATOM 633 C CA . PRO A 1 94 ? 25.574 12.970 -25.585 1.00 90.31 94 PRO A CA 1
ATOM 634 C C . PRO A 1 94 ? 25.660 14.052 -26.674 1.00 90.31 94 PRO A C 1
ATOM 636 O O . PRO A 1 94 ? 24.852 14.979 -26.677 1.00 90.31 94 PRO A O 1
ATOM 639 N N . ASP A 1 95 ? 26.599 13.908 -27.615 1.00 91.25 95 ASP A N 1
ATOM 640 C CA . ASP A 1 95 ? 26.779 14.810 -28.759 1.00 91.25 95 ASP A CA 1
ATOM 641 C C . ASP A 1 95 ? 25.839 14.483 -29.939 1.00 91.25 95 ASP A C 1
ATOM 643 O O . ASP A 1 95 ? 25.734 15.258 -30.892 1.00 91.25 95 ASP A O 1
ATOM 647 N N . GLY A 1 96 ? 25.100 13.370 -29.856 1.00 93.12 96 GLY A N 1
ATOM 648 C CA . GLY A 1 96 ? 24.090 12.956 -30.830 1.00 93.12 96 GLY A CA 1
ATOM 649 C C . GLY A 1 96 ? 24.568 11.954 -31.883 1.00 93.12 96 GLY A C 1
ATOM 650 O O . GLY A 1 96 ? 23.780 11.598 -32.762 1.00 93.12 96 GLY A O 1
ATOM 651 N N . ASP A 1 97 ? 25.808 11.468 -31.796 1.00 95.12 97 ASP A N 1
ATOM 652 C CA . ASP A 1 97 ? 26.345 10.487 -32.744 1.00 95.12 97 ASP A CA 1
ATOM 653 C C . ASP A 1 97 ? 25.696 9.111 -32.541 1.00 95.12 97 ASP A C 1
ATOM 655 O O . ASP A 1 97 ? 25.513 8.687 -31.396 1.00 95.12 97 ASP A O 1
ATOM 659 N N . PRO A 1 98 ? 25.353 8.377 -33.614 1.00 96.38 98 PRO A N 1
ATOM 660 C CA . PRO A 1 98 ? 24.746 7.058 -33.492 1.00 96.38 98 PRO A CA 1
ATOM 661 C C . PRO A 1 98 ? 25.727 6.042 -32.896 1.00 96.38 98 PRO A C 1
ATOM 663 O O . PRO A 1 98 ? 26.873 5.938 -33.339 1.00 96.38 98 PRO A O 1
ATOM 666 N N . VAL A 1 99 ? 25.256 5.242 -31.938 1.00 97.00 99 VAL A N 1
ATOM 667 C CA . VAL A 1 99 ? 26.046 4.171 -31.310 1.00 97.00 99 VAL A CA 1
ATOM 668 C C . VAL A 1 99 ? 25.641 2.809 -31.882 1.00 97.00 99 VAL A C 1
ATOM 670 O O . VAL A 1 99 ? 24.461 2.542 -32.097 1.00 97.00 99 VAL A O 1
ATOM 673 N N . SER A 1 100 ? 26.611 1.937 -32.148 1.00 96.50 100 SER A N 1
ATOM 674 C CA . SER A 1 100 ? 26.396 0.540 -32.546 1.00 96.50 100 SER A CA 1
ATOM 675 C C . SER A 1 100 ? 26.992 -0.400 -31.502 1.00 96.50 100 SER A C 1
ATOM 677 O O . SER A 1 100 ? 28.115 -0.182 -31.050 1.00 96.50 100 SER A O 1
ATOM 679 N N . GLY A 1 101 ? 26.263 -1.449 -31.137 1.00 95.44 101 GLY A N 1
ATOM 680 C CA . GLY A 1 101 ? 26.644 -2.373 -30.072 1.00 95.44 101 GLY A CA 1
ATOM 681 C C . GLY A 1 101 ? 25.469 -3.236 -29.623 1.00 95.44 101 GLY A C 1
ATOM 682 O O . GLY A 1 101 ? 24.519 -3.441 -30.374 1.00 95.44 101 GLY A O 1
ATOM 683 N N . GLU A 1 102 ? 25.526 -3.724 -28.390 1.00 95.94 102 GLU A N 1
ATOM 684 C CA . GLU A 1 102 ? 24.471 -4.531 -27.774 1.00 95.94 102 GLU A CA 1
ATOM 685 C C . GLU A 1 102 ? 24.022 -3.887 -26.458 1.00 95.94 102 GLU A C 1
ATOM 687 O O . GLU A 1 102 ? 24.853 -3.403 -25.687 1.00 95.94 102 GLU A O 1
ATOM 692 N N . VAL A 1 103 ? 22.712 -3.885 -26.206 1.00 97.06 103 VAL A N 1
ATOM 693 C CA . VAL A 1 103 ? 22.111 -3.423 -24.944 1.00 97.06 103 VAL A CA 1
ATOM 694 C C . VAL A 1 103 ? 21.168 -4.483 -24.391 1.00 97.06 103 VAL A C 1
ATOM 696 O O . VAL A 1 103 ? 20.516 -5.194 -25.154 1.00 97.06 103 VAL A O 1
ATOM 699 N N . ASP A 1 104 ? 21.055 -4.579 -23.073 1.00 97.38 104 ASP A N 1
ATOM 700 C CA . ASP A 1 104 ? 20.156 -5.530 -22.427 1.00 97.38 104 ASP A CA 1
ATOM 701 C C . ASP A 1 104 ? 18.769 -4.909 -22.249 1.00 97.38 104 ASP A C 1
ATOM 703 O O . ASP A 1 104 ? 18.625 -3.835 -21.664 1.00 97.38 104 ASP A O 1
ATOM 707 N N . LEU A 1 105 ? 17.733 -5.597 -22.729 1.00 97.75 105 LEU A N 1
ATOM 708 C CA . LEU A 1 105 ? 16.350 -5.321 -22.359 1.00 97.75 105 LEU A CA 1
ATOM 709 C C . LEU A 1 105 ? 16.063 -6.030 -21.038 1.00 97.75 105 LEU A C 1
ATOM 711 O O . LEU A 1 105 ? 16.077 -7.260 -20.966 1.00 97.75 105 LEU A O 1
ATOM 715 N N . GLN A 1 106 ? 15.781 -5.250 -20.002 1.00 97.62 106 GLN A N 1
ATOM 716 C CA . GLN A 1 106 ? 15.502 -5.731 -18.655 1.00 97.62 106 GLN A CA 1
ATOM 717 C C . GLN A 1 106 ? 14.035 -5.515 -18.287 1.00 97.62 106 GLN A C 1
ATOM 719 O O . GLN A 1 106 ? 13.406 -4.562 -18.750 1.00 97.62 106 GLN A O 1
ATOM 724 N N . ARG A 1 107 ? 13.509 -6.380 -17.419 1.00 96.75 107 ARG A N 1
ATOM 725 C CA . ARG A 1 107 ? 12.180 -6.290 -16.804 1.00 96.75 107 ARG A CA 1
ATOM 726 C C . ARG A 1 107 ? 12.311 -6.418 -15.289 1.00 96.75 107 ARG A C 1
ATOM 728 O O . ARG A 1 107 ? 13.172 -7.156 -14.815 1.00 96.75 107 ARG A O 1
ATOM 735 N N . ILE A 1 108 ? 11.459 -5.728 -14.534 1.00 95.94 108 ILE A N 1
ATOM 736 C CA . ILE A 1 108 ? 11.348 -5.973 -13.089 1.00 95.94 108 ILE A CA 1
ATOM 737 C C . ILE A 1 108 ? 10.723 -7.355 -12.850 1.00 95.94 108 ILE A C 1
ATOM 739 O O . ILE A 1 108 ? 9.591 -7.610 -13.268 1.00 95.94 108 ILE A O 1
ATOM 743 N N . GLU A 1 109 ? 11.447 -8.220 -12.143 1.00 94.12 109 GLU A N 1
ATOM 744 C CA . GLU A 1 109 ? 10.969 -9.500 -11.619 1.00 94.12 109 GLU A CA 1
ATOM 745 C C . GLU A 1 109 ? 11.297 -9.575 -10.122 1.00 94.12 109 GLU A C 1
ATOM 747 O O . GLU A 1 109 ? 12.444 -9.394 -9.711 1.00 94.12 109 GLU A O 1
ATOM 752 N N . GLY A 1 110 ? 10.281 -9.788 -9.279 1.00 92.75 110 GLY A N 1
ATOM 753 C CA . GLY A 1 110 ? 10.446 -9.621 -7.833 1.00 92.75 110 GLY A CA 1
ATOM 754 C C . GLY A 1 110 ? 10.877 -8.189 -7.496 1.00 92.75 110 GLY A C 1
ATOM 755 O O . GLY A 1 110 ? 10.186 -7.239 -7.861 1.00 92.75 110 GLY A O 1
ATOM 756 N N . ASN A 1 111 ? 12.020 -8.037 -6.824 1.00 93.12 111 ASN A N 1
ATOM 757 C CA . ASN A 1 111 ? 12.611 -6.739 -6.494 1.00 93.12 111 ASN A CA 1
ATOM 758 C C . ASN A 1 111 ? 13.807 -6.348 -7.379 1.00 93.12 111 ASN A C 1
ATOM 760 O O . ASN A 1 111 ? 14.537 -5.427 -7.014 1.00 93.12 111 ASN A O 1
ATOM 764 N N . ALA A 1 112 ? 14.056 -7.038 -8.495 1.00 95.31 112 ALA A N 1
ATOM 765 C CA . ALA A 1 112 ? 15.276 -6.865 -9.280 1.00 95.31 112 ALA A CA 1
ATOM 766 C C . ALA A 1 112 ? 15.011 -6.682 -10.777 1.00 95.31 112 ALA A C 1
ATOM 768 O O . ALA A 1 112 ? 14.010 -7.138 -11.331 1.00 95.31 112 ALA A O 1
ATOM 769 N N . TRP A 1 113 ? 15.953 -6.019 -11.441 1.00 96.81 113 TRP A N 1
ATOM 770 C CA . TRP A 1 113 ? 16.015 -5.921 -12.891 1.00 96.81 113 TRP A CA 1
ATOM 771 C C . TRP A 1 113 ? 16.638 -7.179 -13.479 1.00 96.81 113 TRP A C 1
ATOM 773 O O . TRP A 1 113 ? 17.842 -7.391 -13.356 1.00 96.81 113 TRP A O 1
ATOM 783 N N . THR A 1 114 ? 15.822 -7.966 -14.170 1.00 95.88 114 THR A N 1
ATOM 784 C CA . THR A 1 114 ? 16.232 -9.213 -14.816 1.00 95.88 114 THR A CA 1
ATOM 785 C C . THR A 1 114 ? 16.322 -9.018 -16.323 1.00 95.88 114 THR A C 1
ATOM 787 O O . THR A 1 114 ? 15.416 -8.454 -16.941 1.00 95.88 114 THR A O 1
ATOM 790 N N . THR A 1 115 ? 17.413 -9.477 -16.938 1.00 96.31 115 THR A N 1
ATOM 791 C CA . THR A 1 115 ? 17.583 -9.417 -18.395 1.00 96.31 115 THR A CA 1
ATOM 792 C C . THR A 1 115 ? 16.631 -10.390 -19.084 1.00 96.31 115 THR A C 1
ATOM 794 O O . THR A 1 115 ? 16.698 -11.599 -18.882 1.00 96.31 115 THR A O 1
ATOM 797 N N . VAL A 1 116 ? 15.770 -9.848 -19.943 1.00 96.19 116 VAL A N 1
ATOM 798 C CA . VAL A 1 116 ? 14.843 -10.609 -20.787 1.00 96.19 116 VAL A CA 1
ATOM 799 C C . VAL A 1 116 ? 15.559 -11.105 -22.040 1.00 96.19 116 VAL A C 1
ATOM 801 O O . VAL A 1 116 ? 15.444 -12.270 -22.414 1.00 96.19 116 VAL A O 1
ATOM 804 N N . THR A 1 117 ? 16.290 -10.210 -22.707 1.00 96.75 117 THR A N 1
ATOM 805 C CA . THR A 1 117 ? 17.075 -10.496 -23.915 1.00 96.75 117 THR A CA 1
ATOM 806 C C . THR A 1 117 ? 18.070 -9.369 -24.177 1.00 96.75 117 THR A C 1
ATOM 808 O O . THR A 1 117 ? 17.906 -8.259 -23.676 1.00 96.75 117 THR A O 1
ATOM 811 N N . THR A 1 118 ? 19.059 -9.625 -25.026 1.00 96.56 118 THR A N 1
ATOM 812 C CA . THR A 1 118 ? 19.969 -8.606 -25.560 1.00 96.56 118 THR A CA 1
ATOM 813 C C . THR A 1 118 ? 19.466 -8.118 -26.922 1.00 96.56 118 THR A C 1
ATOM 815 O O . THR A 1 118 ? 18.929 -8.902 -27.712 1.00 96.56 118 THR A O 1
ATOM 818 N N . VAL A 1 119 ? 19.607 -6.819 -27.190 1.00 97.44 119 VAL A N 1
ATOM 819 C CA . VAL A 1 119 ? 19.159 -6.148 -28.414 1.00 97.44 119 VAL A CA 1
ATOM 820 C C . VAL A 1 119 ? 20.370 -5.641 -29.196 1.00 97.44 119 VAL A C 1
ATOM 822 O O . VAL A 1 119 ? 21.099 -4.784 -28.686 1.00 97.44 119 VAL A O 1
ATOM 825 N N . PRO A 1 120 ? 20.590 -6.118 -30.434 1.00 96.69 120 PRO A N 1
ATOM 826 C CA . PRO A 1 120 ? 21.615 -5.559 -31.300 1.00 96.69 120 PRO A CA 1
ATOM 827 C C . PRO A 1 120 ? 21.181 -4.179 -31.806 1.00 96.69 120 PRO A C 1
ATOM 829 O O . PRO A 1 120 ? 20.040 -3.980 -32.235 1.00 96.69 120 PRO A O 1
ATOM 832 N N . VAL A 1 121 ? 22.107 -3.227 -31.769 1.00 97.38 121 VAL A N 1
ATOM 833 C CA . VAL A 1 121 ? 21.927 -1.849 -32.227 1.00 97.38 121 VAL A CA 1
ATOM 834 C C . VAL A 1 121 ? 22.937 -1.571 -33.333 1.00 97.38 121 VAL A C 1
ATOM 836 O O . VAL A 1 121 ? 24.145 -1.679 -33.130 1.00 97.38 121 VAL A O 1
ATOM 839 N N . GLU A 1 122 ? 22.444 -1.170 -34.500 1.00 96.62 122 GLU A N 1
ATOM 840 C CA . GLU A 1 122 ? 23.252 -0.792 -35.656 1.00 96.62 122 GLU A CA 1
ATOM 841 C C . GLU A 1 122 ? 22.928 0.649 -36.046 1.00 96.62 122 GLU A C 1
ATOM 843 O O . GLU A 1 122 ? 21.764 1.031 -36.198 1.00 96.62 122 GLU A O 1
ATOM 848 N N . SER A 1 123 ? 23.967 1.476 -36.179 1.00 95.12 123 SER A N 1
ATOM 849 C CA . SER A 1 123 ? 23.834 2.893 -36.537 1.00 95.12 123 SER A CA 1
ATOM 850 C C . SER A 1 123 ? 22.809 3.636 -35.664 1.00 95.12 123 SER A C 1
ATOM 852 O O . SER A 1 123 ? 22.019 4.442 -36.153 1.00 95.12 123 SER A O 1
ATOM 854 N N . GLY A 1 124 ? 22.831 3.372 -34.354 1.00 96.12 124 GLY A N 1
ATOM 855 C CA . GLY A 1 124 ? 21.992 4.042 -33.363 1.00 96.12 124 GLY A CA 1
ATOM 856 C C . GLY A 1 124 ? 20.556 3.536 -33.280 1.00 96.12 124 GLY A C 1
ATOM 857 O O . GLY A 1 124 ? 19.772 4.117 -32.531 1.00 96.12 124 GLY A O 1
ATOM 858 N N . THR A 1 125 ? 20.189 2.482 -34.014 1.00 97.69 125 THR A N 1
ATOM 859 C CA . THR A 1 125 ? 18.835 1.910 -33.992 1.00 97.69 125 THR A CA 1
ATOM 860 C C . THR A 1 125 ? 18.853 0.390 -33.895 1.00 97.69 125 THR A C 1
ATOM 862 O O . THR A 1 125 ? 19.719 -0.267 -34.464 1.00 97.69 125 THR A O 1
ATOM 865 N N . GLY A 1 126 ? 17.887 -0.178 -33.183 1.00 97.62 126 GLY A N 1
ATOM 866 C CA . GLY A 1 126 ? 17.753 -1.623 -33.025 1.00 97.62 126 GLY A CA 1
ATOM 867 C C . GLY A 1 126 ? 16.335 -2.015 -32.638 1.00 97.62 126 GLY A C 1
ATOM 868 O O . GLY A 1 126 ? 15.490 -1.157 -32.366 1.00 97.62 126 GLY A O 1
ATOM 869 N N . GLY A 1 127 ? 16.065 -3.314 -32.604 1.00 97.62 127 GLY A N 1
ATOM 870 C CA . GLY A 1 127 ? 14.790 -3.812 -32.111 1.00 97.62 127 GLY A CA 1
ATOM 871 C C . GLY A 1 127 ? 14.768 -5.317 -31.912 1.00 97.62 127 GLY A C 1
ATOM 872 O O . GLY A 1 127 ? 15.524 -6.053 -32.546 1.00 97.62 127 GLY A O 1
ATOM 873 N N . VAL A 1 128 ? 13.892 -5.762 -31.017 1.00 98.19 128 VAL A N 1
ATOM 874 C CA . VAL A 1 128 ? 13.679 -7.177 -30.709 1.00 98.19 128 VAL A CA 1
ATOM 875 C C . VAL A 1 128 ? 12.197 -7.446 -30.471 1.00 98.19 128 VAL A C 1
ATOM 877 O O . VAL A 1 128 ? 11.494 -6.623 -29.887 1.00 98.19 128 VAL A O 1
ATOM 880 N N . ASP A 1 129 ? 11.730 -8.607 -30.917 1.00 98.19 129 ASP A N 1
ATOM 881 C CA . ASP A 1 129 ? 10.377 -9.085 -30.653 1.00 98.19 129 ASP A CA 1
ATOM 882 C C . ASP A 1 129 ? 10.379 -9.951 -29.388 1.00 98.19 129 ASP A C 1
ATOM 884 O O . ASP A 1 129 ? 11.083 -10.960 -29.314 1.00 98.19 129 ASP A O 1
ATOM 888 N N . VAL A 1 130 ? 9.587 -9.563 -28.388 1.00 97.81 130 VAL A N 1
ATOM 889 C CA . VAL A 1 130 ? 9.516 -10.222 -27.075 1.00 97.81 130 VAL A CA 1
ATOM 890 C C . VAL A 1 130 ? 8.075 -10.581 -26.756 1.00 97.81 130 VAL A C 1
ATOM 892 O O . VAL A 1 130 ? 7.163 -9.787 -26.971 1.00 97.81 130 VAL A O 1
ATOM 895 N N . GLU A 1 131 ? 7.854 -11.791 -26.252 1.00 97.19 131 GLU A N 1
ATOM 896 C CA . GLU A 1 131 ? 6.541 -12.197 -25.755 1.00 97.19 131 GLU A CA 1
ATOM 897 C C . GLU A 1 131 ? 6.243 -11.512 -24.417 1.00 97.19 131 GLU A C 1
ATOM 899 O O . GLU A 1 131 ? 7.032 -11.604 -23.478 1.00 97.19 131 GLU A O 1
ATOM 904 N N . VAL A 1 132 ? 5.094 -10.839 -24.322 1.00 96.25 132 VAL A N 1
ATOM 905 C CA . VAL A 1 132 ? 4.654 -10.137 -23.110 1.00 96.25 132 VAL A CA 1
ATOM 906 C C . VAL A 1 132 ? 3.523 -10.936 -22.452 1.00 96.25 132 VAL A C 1
ATOM 908 O O . VAL A 1 132 ? 2.360 -10.781 -22.837 1.00 96.25 132 VAL A O 1
ATOM 911 N N . PRO A 1 133 ? 3.817 -11.821 -21.478 1.00 93.19 133 PRO A N 1
ATOM 912 C CA . PRO A 1 133 ? 2.798 -12.677 -20.867 1.00 93.19 133 PRO A CA 1
ATOM 913 C C . PRO A 1 133 ? 1.843 -11.899 -19.952 1.00 93.19 133 PRO A C 1
ATOM 915 O O . PRO A 1 133 ? 0.677 -12.268 -19.825 1.00 93.19 133 PRO A O 1
ATOM 918 N N . SER A 1 134 ? 2.331 -10.825 -19.333 1.00 94.56 134 SER A N 1
ATOM 919 C CA . SER A 1 134 ? 1.604 -9.968 -18.397 1.00 94.56 134 SER A CA 1
ATOM 920 C C . SER A 1 134 ? 2.190 -8.558 -18.399 1.00 94.56 134 SER A C 1
ATOM 922 O O . SER A 1 134 ? 3.295 -8.346 -18.909 1.00 94.56 134 SER A O 1
ATOM 924 N N . SER A 1 135 ? 1.452 -7.606 -17.820 1.00 95.38 135 SER A N 1
ATOM 925 C CA . SER A 1 135 ? 1.924 -6.235 -17.626 1.00 95.38 135 SER A CA 1
ATOM 926 C C . SER A 1 135 ? 3.298 -6.195 -16.948 1.00 95.38 135 SER A C 1
ATOM 928 O O . SER A 1 135 ? 3.630 -7.047 -16.116 1.00 95.38 135 SER A O 1
ATOM 930 N N . GLY A 1 136 ? 4.131 -5.229 -17.322 1.00 95.50 136 GLY A N 1
ATOM 931 C CA . GLY A 1 136 ? 5.477 -5.119 -16.771 1.00 95.50 136 GLY A CA 1
ATOM 932 C C . GLY A 1 136 ? 6.147 -3.786 -17.049 1.00 95.50 136 GLY A C 1
ATOM 933 O O . GLY A 1 136 ? 5.744 -3.044 -17.947 1.00 95.50 136 GLY A O 1
ATOM 934 N N . ILE A 1 137 ? 7.196 -3.527 -16.272 1.00 95.88 137 ILE A N 1
ATOM 935 C CA . ILE A 1 137 ? 8.070 -2.364 -16.410 1.00 95.88 137 ILE A CA 1
ATOM 936 C C . ILE A 1 137 ? 9.391 -2.833 -16.994 1.00 95.88 137 ILE A C 1
ATOM 938 O O . ILE A 1 137 ? 10.001 -3.780 -16.490 1.00 95.88 137 ILE A O 1
ATOM 942 N N . TYR A 1 138 ? 9.806 -2.163 -18.059 1.00 96.44 138 TYR A N 1
ATOM 943 C CA . TYR A 1 138 ? 10.975 -2.494 -18.850 1.00 96.44 138 TYR A CA 1
ATOM 944 C C . TYR A 1 138 ? 11.936 -1.315 -18.901 1.00 96.44 138 TYR A C 1
ATOM 946 O O . TYR A 1 138 ? 11.524 -0.156 -18.853 1.00 96.44 138 TYR A O 1
ATOM 954 N N . ARG A 1 139 ? 13.220 -1.612 -19.070 1.00 96.44 139 ARG A N 1
ATOM 955 C CA . ARG A 1 139 ? 14.246 -0.620 -19.400 1.00 96.44 139 ARG A CA 1
ATOM 956 C C . ARG A 1 139 ? 15.310 -1.241 -20.289 1.00 96.44 139 ARG A C 1
ATOM 958 O O . ARG A 1 139 ? 15.464 -2.459 -20.322 1.00 96.44 139 ARG A O 1
ATOM 965 N N . LEU A 1 140 ? 16.073 -0.399 -20.967 1.00 96.94 140 LEU A N 1
ATOM 966 C CA . LEU A 1 140 ? 17.335 -0.801 -21.575 1.00 96.94 140 LEU A CA 1
ATOM 967 C C . LEU A 1 140 ? 18.479 -0.477 -20.626 1.00 96.94 140 LEU A C 1
ATOM 969 O O . LEU A 1 140 ? 18.434 0.539 -19.928 1.00 96.94 140 LEU A O 1
ATOM 973 N N . ALA A 1 141 ? 19.514 -1.305 -20.642 1.00 97.00 141 ALA A N 1
ATOM 974 C CA . ALA A 1 141 ? 20.713 -1.092 -19.857 1.00 97.00 141 ALA A CA 1
ATOM 975 C C . ALA A 1 141 ? 21.966 -1.490 -20.652 1.00 97.00 141 ALA A C 1
ATOM 977 O O . ALA A 1 141 ? 21.980 -2.486 -21.373 1.00 97.00 141 ALA A O 1
ATOM 978 N N . TYR A 1 142 ? 23.024 -0.700 -20.508 1.00 96.19 142 TYR A N 1
ATOM 979 C CA . TYR A 1 142 ? 24.356 -0.984 -21.029 1.00 96.19 142 TYR A CA 1
ATOM 980 C C . TYR A 1 142 ? 25.370 -0.890 -19.887 1.00 96.19 142 TYR A C 1
ATOM 982 O O . TYR A 1 142 ? 25.392 0.112 -19.169 1.00 96.19 142 TYR A O 1
ATOM 990 N N . GLY A 1 143 ? 26.209 -1.918 -19.722 1.00 94.00 143 GLY A N 1
ATOM 991 C CA . GLY A 1 143 ? 27.126 -2.060 -18.582 1.00 94.00 143 GLY A CA 1
ATOM 992 C C . GLY A 1 143 ? 28.349 -1.146 -18.609 1.00 94.00 143 GLY A C 1
ATOM 993 O O . GLY A 1 143 ? 29.084 -1.080 -17.627 1.00 94.00 143 GLY A O 1
ATOM 994 N N . GLY A 1 144 ? 28.562 -0.414 -19.704 1.00 93.19 144 GLY A N 1
ATOM 995 C CA . GLY A 1 144 ? 29.720 0.459 -19.874 1.00 93.19 144 GLY A CA 1
ATOM 996 C C . GLY A 1 144 ? 30.944 -0.269 -20.434 1.00 93.19 144 GLY A C 1
ATOM 997 O O . GLY A 1 144 ? 31.097 -1.481 -20.312 1.00 93.19 144 GLY A O 1
ATOM 998 N N . GLY A 1 145 ? 31.839 0.482 -21.060 1.00 91.38 145 GLY A N 1
ATOM 999 C CA . GLY A 1 145 ? 33.057 -0.011 -21.692 1.00 91.38 145 GLY A CA 1
ATOM 1000 C C . GLY A 1 145 ? 34.088 1.106 -21.877 1.00 91.38 145 GLY A C 1
ATOM 1001 O O . GLY A 1 145 ? 33.869 2.229 -21.423 1.00 91.38 145 GLY A O 1
ATOM 1002 N N . PRO A 1 146 ? 35.229 0.823 -22.525 1.00 89.06 146 PRO A N 1
ATOM 1003 C CA . PRO A 1 146 ? 36.282 1.819 -22.720 1.00 89.06 146 PRO A CA 1
ATOM 1004 C C . PRO A 1 146 ? 35.847 3.012 -23.585 1.00 89.06 146 PRO A C 1
ATOM 1006 O O . PRO A 1 146 ? 36.419 4.091 -23.448 1.00 89.06 146 PRO A O 1
ATOM 1009 N N . GLU A 1 147 ? 34.852 2.837 -24.456 1.00 90.31 147 GLU A N 1
ATOM 1010 C CA . GLU A 1 147 ? 34.354 3.877 -25.361 1.00 90.31 147 GLU A CA 1
ATOM 1011 C C . GLU A 1 147 ? 33.182 4.686 -24.789 1.00 90.31 147 GLU A C 1
ATOM 1013 O O . GLU A 1 147 ? 32.988 5.836 -25.182 1.00 90.31 147 GLU A O 1
ATOM 1018 N N . LEU A 1 148 ? 32.384 4.096 -23.895 1.00 92.38 148 LEU A N 1
ATOM 1019 C CA . LEU A 1 148 ? 31.159 4.707 -23.384 1.00 92.38 148 LEU A CA 1
ATOM 1020 C C . LEU A 1 148 ? 30.853 4.229 -21.964 1.00 92.38 148 LEU A C 1
ATOM 1022 O O . LEU A 1 148 ? 30.949 3.039 -21.672 1.00 92.38 148 LEU A O 1
ATOM 1026 N N . GLU A 1 149 ? 30.439 5.148 -21.096 1.00 93.38 149 GLU A N 1
ATOM 1027 C CA . GLU A 1 149 ? 30.013 4.827 -19.732 1.00 93.38 149 GLU A CA 1
ATOM 1028 C C . GLU A 1 149 ? 28.708 4.011 -19.702 1.00 93.38 149 GLU A C 1
ATOM 1030 O O . GLU A 1 149 ? 27.975 3.915 -20.691 1.00 93.38 149 GLU A O 1
ATOM 1035 N N . ALA A 1 150 ? 28.425 3.403 -18.548 1.00 94.06 150 ALA A N 1
ATOM 1036 C CA . ALA A 1 150 ? 27.176 2.689 -18.325 1.00 94.06 150 ALA A CA 1
ATOM 1037 C C . ALA A 1 150 ? 25.975 3.640 -18.439 1.00 94.06 150 ALA A C 1
ATOM 1039 O O . ALA A 1 150 ? 26.035 4.794 -18.013 1.00 94.06 150 ALA A O 1
ATOM 1040 N N . VAL A 1 151 ? 24.873 3.151 -19.004 1.00 95.25 151 VAL A N 1
ATOM 1041 C CA . VAL A 1 151 ? 23.678 3.965 -19.248 1.00 95.25 151 VAL A CA 1
ATOM 1042 C C . VAL A 1 151 ? 22.416 3.111 -19.207 1.00 95.25 151 VAL A C 1
ATOM 1044 O O . VAL A 1 151 ? 22.408 1.973 -19.675 1.00 95.25 151 VAL A O 1
ATOM 1047 N N . THR A 1 152 ? 21.333 3.674 -18.671 1.00 95.56 152 THR A N 1
ATOM 1048 C CA . THR A 1 152 ? 19.990 3.083 -18.702 1.00 95.56 152 THR A CA 1
ATOM 1049 C C . THR A 1 152 ? 19.007 4.012 -19.405 1.00 95.56 152 THR A C 1
ATOM 1051 O O . THR A 1 152 ? 19.163 5.234 -19.367 1.00 95.56 152 THR A O 1
ATOM 1054 N N . SER A 1 153 ? 17.984 3.445 -20.044 1.00 95.25 153 SER A N 1
ATOM 1055 C CA . SER A 1 153 ? 16.854 4.234 -20.544 1.00 95.25 153 SER A CA 1
ATOM 1056 C C . SER A 1 153 ? 15.908 4.628 -19.410 1.00 95.25 153 SER A C 1
ATOM 1058 O O . SER A 1 153 ? 15.930 4.026 -18.334 1.00 95.25 153 SER A O 1
ATOM 1060 N N . THR A 1 154 ? 15.005 5.571 -19.685 1.00 93.06 154 THR A N 1
ATOM 1061 C CA . THR A 1 154 ? 13.778 5.722 -18.893 1.00 93.06 154 THR A CA 1
ATOM 1062 C C . THR A 1 154 ? 12.970 4.424 -18.917 1.00 93.06 154 THR A C 1
ATOM 1064 O O . THR A 1 154 ? 13.033 3.649 -19.881 1.00 93.06 154 THR A O 1
ATOM 1067 N N . GLU A 1 155 ? 12.227 4.192 -17.844 1.00 93.81 155 GLU A N 1
ATOM 1068 C CA . GLU A 1 155 ? 11.329 3.055 -17.699 1.00 93.81 155 GLU A CA 1
ATOM 1069 C C . GLU A 1 155 ? 10.139 3.161 -18.651 1.00 93.81 155 GLU A C 1
ATOM 1071 O O . GLU A 1 155 ? 9.551 4.229 -18.837 1.00 93.81 155 GLU A O 1
ATOM 1076 N N . LEU A 1 156 ? 9.751 2.025 -19.216 1.00 93.31 156 LEU A N 1
ATOM 1077 C CA . LEU A 1 156 ? 8.588 1.893 -20.074 1.00 93.31 156 LEU A CA 1
ATOM 1078 C C . LEU A 1 156 ? 7.642 0.851 -19.4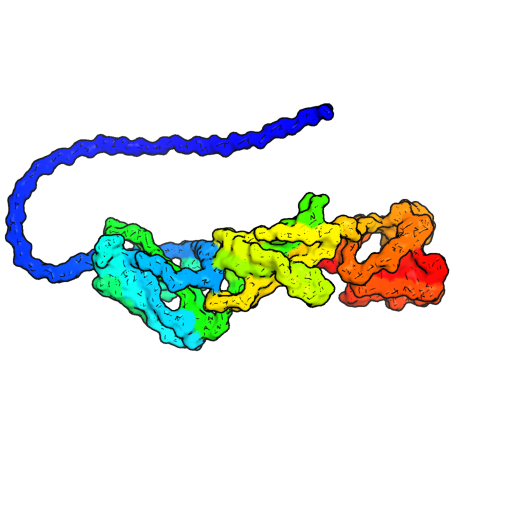90 1.00 93.31 156 LEU A C 1
ATOM 1080 O O . LEU A 1 156 ? 8.053 -0.269 -19.189 1.00 93.31 156 LEU A O 1
ATOM 1084 N N . VAL A 1 157 ? 6.363 1.200 -19.390 1.00 93.81 157 VAL A N 1
ATOM 1085 C CA . VAL A 1 157 ? 5.323 0.250 -18.995 1.00 93.81 157 VAL A CA 1
ATOM 1086 C C . VAL A 1 157 ? 4.635 -0.290 -20.232 1.00 93.81 157 VAL A C 1
ATOM 1088 O O . VAL A 1 157 ? 4.205 0.470 -21.100 1.00 93.81 157 VAL A O 1
ATOM 1091 N N . VAL A 1 158 ? 4.532 -1.613 -20.294 1.00 94.31 158 VAL A N 1
ATOM 1092 C CA . VAL A 1 158 ? 3.694 -2.308 -21.267 1.00 94.31 158 VAL A CA 1
ATOM 1093 C C . VAL A 1 158 ? 2.586 -2.996 -20.491 1.00 94.31 158 VAL A C 1
ATOM 1095 O O . VAL A 1 158 ? 2.851 -3.921 -19.721 1.00 94.31 158 VAL A O 1
ATOM 1098 N N . THR A 1 159 ? 1.351 -2.549 -20.694 1.00 93.12 159 THR A N 1
ATOM 1099 C CA . THR A 1 159 ? 0.165 -3.135 -20.069 1.00 93.12 159 THR A CA 1
ATOM 1100 C C . THR A 1 159 ? -0.353 -4.269 -20.945 1.00 93.12 159 THR A C 1
ATOM 1102 O O . THR A 1 159 ? -0.678 -4.074 -22.116 1.00 93.12 159 THR A O 1
ATOM 1105 N N . ALA A 1 160 ? -0.436 -5.474 -20.387 1.00 93.12 160 ALA A N 1
ATOM 1106 C CA . ALA A 1 160 ? -0.957 -6.651 -21.066 1.00 93.12 160 ALA A CA 1
ATOM 1107 C C . ALA A 1 160 ? -2.041 -7.318 -20.217 1.00 93.12 160 ALA A C 1
ATOM 1109 O O . ALA A 1 160 ? -1.758 -8.101 -19.310 1.00 93.12 160 ALA A O 1
ATOM 1110 N N . GLY A 1 161 ? -3.298 -7.024 -20.554 1.00 90.56 161 GLY A N 1
ATOM 1111 C CA . GLY A 1 161 ? -4.458 -7.477 -19.791 1.00 90.56 161 GLY A CA 1
ATOM 1112 C C . GLY A 1 161 ? -4.789 -6.507 -18.663 1.00 90.56 161 GLY A C 1
ATOM 1113 O O . GLY A 1 161 ? -5.281 -5.414 -18.929 1.00 90.56 161 GLY A O 1
ATOM 1114 N N . GLU A 1 162 ? -4.556 -6.923 -17.422 1.00 90.12 162 GLU A N 1
ATOM 1115 C CA . GLU A 1 162 ? -4.858 -6.124 -16.232 1.00 90.12 162 GLU A CA 1
ATOM 1116 C C . GLU A 1 162 ? -3.663 -5.242 -15.826 1.00 90.12 162 GLU A C 1
ATOM 1118 O O . GLU A 1 162 ? -2.511 -5.603 -16.099 1.00 90.12 162 GLU A O 1
ATOM 1123 N N . PRO A 1 163 ? -3.903 -4.093 -15.167 1.00 91.56 163 PRO A N 1
ATOM 1124 C CA . PRO A 1 163 ? -2.842 -3.312 -14.536 1.00 91.56 163 PRO A CA 1
ATOM 1125 C C . PRO A 1 163 ? -2.014 -4.144 -13.549 1.00 91.56 163 PRO A C 1
ATOM 1127 O O . PRO A 1 163 ? -2.461 -5.179 -13.051 1.00 91.56 163 PRO A O 1
ATOM 1130 N N . MET A 1 164 ? -0.804 -3.684 -13.232 1.00 94.62 164 MET A N 1
ATOM 1131 C CA . MET A 1 164 ? 0.044 -4.372 -12.260 1.00 94.62 164 MET A CA 1
ATOM 1132 C C . MET A 1 164 ? -0.567 -4.311 -10.856 1.00 94.62 164 MET A C 1
ATOM 1134 O O . MET A 1 164 ? -1.166 -3.307 -10.457 1.00 94.62 164 MET A O 1
ATOM 1138 N N . VAL A 1 165 ? -0.384 -5.389 -10.096 1.00 94.50 165 VAL A N 1
ATOM 1139 C CA . VAL A 1 165 ? -0.788 -5.454 -8.689 1.00 94.50 165 VAL A CA 1
ATOM 1140 C C . VAL A 1 165 ? 0.248 -4.727 -7.834 1.00 94.50 165 VAL A C 1
ATOM 1142 O O . VAL A 1 165 ? 1.454 -4.839 -8.059 1.00 94.50 165 VAL A O 1
ATOM 1145 N N . SER A 1 166 ? -0.237 -3.983 -6.844 1.00 97.19 166 SER A N 1
ATOM 1146 C CA . SER A 1 166 ? 0.585 -3.321 -5.835 1.00 97.19 166 SER A CA 1
ATOM 1147 C C . SER A 1 166 ? 0.060 -3.646 -4.440 1.00 97.19 166 SER A C 1
ATOM 1149 O O . SER A 1 166 ? -1.094 -4.051 -4.284 1.00 97.19 166 SER A O 1
ATOM 1151 N N . ARG A 1 167 ? 0.913 -3.479 -3.432 1.00 97.62 167 ARG A N 1
ATOM 1152 C CA . ARG A 1 167 ? 0.599 -3.668 -2.021 1.00 97.62 167 ARG A CA 1
ATOM 1153 C C . ARG A 1 167 ? 0.722 -2.341 -1.295 1.00 97.62 167 ARG A C 1
ATOM 1155 O O . ARG A 1 167 ? 1.775 -1.708 -1.339 1.00 97.62 167 ARG A O 1
ATOM 1162 N N . LEU A 1 168 ? -0.341 -1.966 -0.598 1.00 98.25 168 LEU A N 1
ATOM 1163 C CA . LEU A 1 168 ? -0.411 -0.767 0.222 1.00 98.25 168 LEU A CA 1
ATOM 1164 C C . LEU A 1 168 ? -0.719 -1.177 1.664 1.00 98.25 168 LEU A C 1
ATOM 1166 O O . LEU A 1 168 ? -1.665 -1.922 1.898 1.00 98.25 168 LEU A O 1
ATOM 1170 N N . THR A 1 169 ? 0.073 -0.706 2.619 1.00 97.31 169 THR A N 1
ATOM 1171 C CA . THR A 1 169 ? -0.163 -0.898 4.057 1.00 97.31 169 THR A CA 1
ATOM 1172 C C . THR A 1 169 ? -0.237 0.452 4.750 1.00 97.31 169 THR A C 1
ATOM 1174 O O . THR A 1 169 ? 0.341 1.426 4.260 1.00 97.31 169 THR A O 1
ATOM 1177 N N . ALA A 1 170 ? -0.927 0.506 5.885 1.00 96.81 170 ALA A N 1
ATOM 1178 C CA . ALA A 1 170 ? -1.036 1.705 6.697 1.00 96.81 170 ALA A CA 1
ATOM 1179 C C . ALA A 1 170 ? -0.830 1.371 8.177 1.00 96.81 170 ALA A C 1
ATOM 1181 O O . ALA A 1 170 ? -1.272 0.327 8.644 1.00 96.81 170 ALA A O 1
ATOM 1182 N N . THR A 1 171 ? -0.188 2.276 8.905 1.00 95.50 171 THR A N 1
ATOM 1183 C CA . THR A 1 171 ? -0.105 2.268 10.368 1.00 95.50 171 THR A CA 1
ATOM 1184 C C . THR A 1 171 ? -0.461 3.653 10.888 1.00 95.50 171 THR A C 1
ATOM 1186 O O . THR A 1 171 ? -0.290 4.644 10.177 1.00 95.50 171 THR A O 1
ATOM 1189 N N . ALA A 1 172 ? -0.991 3.737 12.103 1.00 95.38 172 ALA A N 1
ATOM 1190 C CA . ALA A 1 172 ? -1.358 5.002 12.724 1.00 95.38 172 ALA A CA 1
ATOM 1191 C C . ALA A 1 172 ? -0.768 5.071 14.129 1.00 95.38 172 ALA A C 1
ATOM 1193 O O . ALA A 1 172 ? -0.866 4.116 14.892 1.00 95.38 172 ALA A O 1
ATOM 1194 N N . GLU A 1 173 ? -0.165 6.203 14.463 1.00 90.62 173 GLU A N 1
ATOM 1195 C CA . GLU A 1 173 ? 0.447 6.447 15.764 1.00 90.62 173 GLU A CA 1
ATOM 1196 C C . GLU A 1 173 ? -0.088 7.772 16.311 1.00 90.62 173 GLU A C 1
ATOM 1198 O O . GLU A 1 173 ? -0.037 8.797 15.631 1.00 90.62 173 GLU A O 1
ATOM 1203 N N . SER A 1 174 ? -0.639 7.743 17.526 1.00 88.06 174 SER A N 1
ATOM 1204 C CA . SER A 1 174 ? -1.095 8.947 18.229 1.00 88.06 174 SER A CA 1
ATOM 1205 C C . SER A 1 174 ? 0.084 9.612 18.931 1.00 88.06 174 SER A C 1
ATOM 1207 O O . SER A 1 174 ? 0.883 8.937 19.581 1.00 88.06 174 SER A O 1
ATOM 1209 N N . ASP A 1 175 ? 0.189 10.936 18.837 1.00 83.56 175 ASP A N 1
ATOM 1210 C CA . ASP A 1 175 ? 1.217 11.703 19.549 1.00 83.56 175 ASP A CA 1
ATOM 1211 C C . ASP A 1 175 ? 0.796 12.122 20.971 1.00 83.56 175 ASP A C 1
ATOM 1213 O O . ASP A 1 175 ? 1.603 12.669 21.728 1.00 83.56 175 ASP A O 1
ATOM 1217 N N . GLY A 1 176 ? -0.454 11.838 21.353 1.00 77.12 176 GLY A N 1
ATOM 1218 C CA . GLY A 1 176 ? -1.031 12.198 22.649 1.00 77.12 176 GLY A CA 1
ATOM 1219 C C . GLY A 1 176 ? -1.472 13.662 22.778 1.00 77.12 176 GLY A C 1
ATOM 1220 O O . GLY A 1 176 ? -1.903 14.066 23.855 1.00 77.12 176 GLY A O 1
ATOM 1221 N N . GLU A 1 177 ? -1.396 14.463 21.712 1.00 83.31 177 GLU A N 1
ATOM 1222 C CA . GLU A 1 177 ? -1.895 15.847 21.655 1.00 83.31 177 GLU A CA 1
ATOM 1223 C C . GLU A 1 177 ? -3.138 15.978 20.750 1.00 83.31 177 GLU A C 1
ATOM 1225 O O . GLU A 1 177 ? -3.521 17.081 20.351 1.00 83.31 177 GLU A O 1
ATOM 1230 N N . GLY A 1 178 ? -3.792 14.850 20.447 1.00 85.00 178 GLY A N 1
ATOM 1231 C CA . GLY A 1 178 ? -4.938 14.768 19.537 1.00 85.00 178 GLY A CA 1
ATOM 1232 C C . GLY A 1 178 ? -4.550 14.764 18.055 1.00 85.00 178 GLY A C 1
ATOM 1233 O O . GLY A 1 178 ? -5.437 14.871 17.202 1.00 85.00 178 GLY A O 1
ATOM 1234 N N . SER A 1 179 ? -3.252 14.652 17.738 1.00 92.00 179 SER A N 1
ATOM 1235 C CA . SER A 1 179 ? -2.760 14.392 16.385 1.00 92.00 179 SER A CA 1
ATOM 1236 C C . SER A 1 179 ? -2.391 12.921 16.228 1.00 92.00 179 SER A C 1
ATOM 1238 O O . SER A 1 179 ? -1.969 12.237 17.161 1.00 92.00 179 SER A O 1
ATOM 1240 N N . VAL A 1 180 ? -2.546 12.437 15.006 1.00 95.44 180 VAL A N 1
ATOM 1241 C CA . VAL A 1 180 ? -2.194 11.086 14.597 1.00 95.44 180 VAL A CA 1
ATOM 1242 C C . VAL A 1 180 ? -1.348 11.174 13.339 1.00 95.44 180 VAL A C 1
ATOM 1244 O O . VAL A 1 180 ? -1.803 11.682 12.311 1.00 95.44 180 VAL A O 1
ATOM 1247 N N . GLY A 1 181 ? -0.147 10.610 13.404 1.00 95.94 181 GLY A N 1
ATOM 1248 C CA . GLY A 1 181 ? 0.668 10.339 12.230 1.00 95.94 181 GLY A CA 1
ATOM 1249 C C . GLY A 1 181 ? 0.223 9.025 11.597 1.00 95.94 181 GLY A C 1
ATOM 1250 O O . GLY A 1 181 ? 0.389 7.958 12.188 1.00 95.94 181 GLY A O 1
ATOM 1251 N N . VAL A 1 182 ? -0.337 9.080 10.388 1.00 97.94 182 VAL A N 1
ATOM 1252 C CA . VAL A 1 182 ? -0.697 7.889 9.607 1.00 97.94 182 VAL A CA 1
ATOM 1253 C C . VAL A 1 182 ? 0.365 7.661 8.537 1.00 97.94 182 VAL A C 1
ATOM 1255 O O . VAL A 1 182 ? 0.551 8.483 7.636 1.00 97.94 182 VAL A O 1
ATOM 1258 N N . THR A 1 183 ? 1.067 6.536 8.629 1.00 98.19 183 THR A N 1
ATOM 1259 C CA . THR A 1 183 ? 2.155 6.162 7.724 1.00 98.19 183 THR A CA 1
ATOM 1260 C C . THR A 1 183 ? 1.673 5.133 6.710 1.00 98.19 183 THR A C 1
ATOM 1262 O O . THR A 1 183 ? 1.146 4.090 7.080 1.00 98.19 183 THR A O 1
ATOM 1265 N N . ALA A 1 184 ? 1.881 5.407 5.425 1.00 98.44 184 ALA A N 1
ATOM 1266 C CA . ALA A 1 184 ? 1.695 4.459 4.334 1.00 98.44 184 ALA A CA 1
ATOM 1267 C C . ALA A 1 184 ? 3.024 3.801 3.953 1.00 98.44 184 ALA A C 1
ATOM 1269 O O . ALA A 1 184 ? 4.057 4.474 3.937 1.00 98.44 184 ALA A O 1
ATOM 1270 N N . ALA A 1 185 ? 2.978 2.541 3.518 1.00 98.25 185 ALA A N 1
ATOM 1271 C CA . ALA A 1 185 ? 4.026 1.932 2.699 1.00 98.25 185 ALA A CA 1
ATOM 1272 C C . ALA A 1 185 ? 3.409 1.323 1.432 1.00 98.25 185 ALA A C 1
ATOM 1274 O O . ALA A 1 185 ? 2.478 0.519 1.510 1.00 98.25 185 ALA A O 1
ATOM 1275 N N . TRP A 1 186 ? 3.919 1.715 0.265 1.00 98.50 186 TRP A N 1
ATOM 1276 C CA . TRP A 1 186 ? 3.414 1.323 -1.046 1.00 98.50 186 TRP A CA 1
ATOM 1277 C C . TRP A 1 186 ? 4.513 0.692 -1.893 1.00 98.50 186 TRP A C 1
ATOM 1279 O O . TRP A 1 186 ? 5.555 1.293 -2.164 1.00 98.50 186 TRP A O 1
ATOM 1289 N N . THR A 1 187 ? 4.274 -0.546 -2.311 1.00 98.12 187 THR A N 1
ATOM 1290 C CA . THR A 1 187 ? 5.247 -1.359 -3.040 1.00 98.12 187 THR A CA 1
ATOM 1291 C C . THR A 1 187 ? 4.580 -2.173 -4.143 1.00 98.12 187 THR A C 1
ATOM 1293 O O . THR A 1 187 ? 3.367 -2.385 -4.147 1.00 98.12 187 THR A O 1
ATOM 1296 N N . THR A 1 188 ? 5.371 -2.659 -5.093 1.00 96.50 188 THR A N 1
ATOM 1297 C CA . THR A 1 188 ? 4.958 -3.783 -5.948 1.00 96.50 188 THR A CA 1
ATOM 1298 C C . THR A 1 188 ? 4.806 -5.054 -5.113 1.00 96.50 188 THR A C 1
ATOM 1300 O O . THR A 1 188 ? 5.339 -5.142 -4.010 1.00 96.50 188 THR A O 1
ATOM 1303 N N . ASP A 1 189 ? 4.159 -6.084 -5.660 1.00 92.00 189 ASP A N 1
ATOM 1304 C CA . ASP A 1 189 ? 4.109 -7.409 -5.015 1.00 92.00 189 ASP A CA 1
ATOM 1305 C C . ASP A 1 189 ? 5.514 -7.981 -4.716 1.00 92.00 189 ASP A C 1
ATOM 1307 O O . ASP A 1 189 ? 5.732 -8.661 -3.717 1.00 92.00 189 ASP A O 1
ATOM 1311 N N . GLY A 1 190 ? 6.500 -7.626 -5.548 1.00 92.31 190 GLY A N 1
ATOM 1312 C CA . GLY A 1 190 ? 7.901 -7.996 -5.367 1.00 92.31 190 GLY A CA 1
ATOM 1313 C C . GLY A 1 190 ? 8.679 -7.140 -4.361 1.00 92.31 190 GLY A C 1
ATOM 1314 O O . GLY A 1 190 ? 9.835 -7.452 -4.095 1.00 92.31 190 GLY A O 1
ATOM 1315 N N . GLY A 1 191 ? 8.085 -6.083 -3.796 1.00 93.75 191 GLY A N 1
ATOM 1316 C CA . GLY A 1 191 ? 8.711 -5.218 -2.789 1.00 93.75 191 GLY A CA 1
ATOM 1317 C C . GLY A 1 191 ? 9.472 -4.004 -3.335 1.00 93.75 191 GLY A C 1
ATOM 1318 O O . GLY A 1 191 ? 10.125 -3.309 -2.563 1.00 93.75 191 GLY A O 1
ATOM 1319 N N . VAL A 1 192 ? 9.399 -3.719 -4.640 1.00 96.94 192 VAL A N 1
ATOM 1320 C CA . VAL A 1 192 ? 9.941 -2.469 -5.213 1.00 96.94 192 VAL A CA 1
ATOM 1321 C C . VAL A 1 192 ? 9.110 -1.273 -4.726 1.00 96.94 192 VAL A C 1
ATOM 1323 O O . VAL A 1 192 ? 7.886 -1.329 -4.885 1.00 96.94 192 VAL A O 1
ATOM 1326 N N . PRO A 1 193 ? 9.720 -0.210 -4.170 1.00 97.69 193 PRO A N 1
ATOM 1327 C CA . PRO A 1 193 ? 9.001 0.980 -3.716 1.00 97.69 193 PRO A CA 1
ATOM 1328 C C . PRO A 1 193 ? 8.258 1.703 -4.841 1.00 97.69 193 PRO A C 1
ATOM 1330 O O . PRO A 1 193 ? 8.805 1.870 -5.929 1.00 97.69 193 PRO A O 1
ATOM 1333 N N . ILE A 1 194 ? 7.038 2.175 -4.572 1.00 98.06 194 ILE A N 1
ATOM 1334 C CA . ILE A 1 194 ? 6.254 2.969 -5.526 1.00 98.06 194 ILE A CA 1
ATOM 1335 C C . ILE A 1 194 ? 6.175 4.422 -5.050 1.00 98.06 194 ILE A C 1
ATOM 1337 O O . ILE A 1 194 ? 5.796 4.683 -3.908 1.00 98.06 194 ILE A O 1
ATOM 1341 N N . VAL A 1 195 ? 6.491 5.364 -5.938 1.00 97.88 195 VAL A N 1
ATOM 1342 C CA . VAL A 1 195 ? 6.386 6.818 -5.740 1.00 97.88 195 VAL A CA 1
ATOM 1343 C C . VAL A 1 195 ? 5.089 7.316 -6.371 1.00 97.88 195 VAL A C 1
ATOM 1345 O O . VAL A 1 195 ? 4.878 7.177 -7.572 1.00 97.88 195 VAL A O 1
ATOM 1348 N N . GLY A 1 196 ? 4.192 7.913 -5.594 1.00 97.50 196 GLY A N 1
ATOM 1349 C CA . GLY A 1 196 ? 2.953 8.455 -6.142 1.00 97.50 196 GLY A CA 1
ATOM 1350 C C . GLY A 1 196 ? 1.983 8.986 -5.099 1.00 97.50 196 GLY A C 1
ATOM 1351 O O . GLY A 1 196 ? 2.213 8.895 -3.895 1.00 97.50 196 GLY A O 1
ATOM 1352 N N . GLY A 1 197 ? 0.900 9.589 -5.591 1.00 97.62 197 GLY A N 1
ATOM 1353 C CA . GLY A 1 197 ? -0.145 10.178 -4.760 1.00 97.62 197 GLY A CA 1
ATOM 1354 C C . GLY A 1 197 ? -1.089 9.130 -4.174 1.00 97.62 197 GLY A C 1
ATOM 1355 O O . GLY A 1 197 ? -1.606 8.279 -4.895 1.00 97.62 197 GLY A O 1
ATOM 1356 N N . LEU A 1 198 ? -1.349 9.250 -2.878 1.00 98.56 198 LEU A N 1
ATOM 1357 C CA . LEU A 1 198 ? -2.297 8.460 -2.105 1.00 98.56 198 LEU A CA 1
ATOM 1358 C C . LEU A 1 198 ? -3.333 9.383 -1.459 1.00 98.56 198 LEU A C 1
ATOM 1360 O O . LEU A 1 198 ? -3.026 10.522 -1.097 1.00 98.56 198 LEU A O 1
ATOM 1364 N N . GLU A 1 199 ? -4.546 8.880 -1.267 1.00 98.62 199 GLU A N 1
ATOM 1365 C CA . GLU A 1 199 ? -5.595 9.546 -0.496 1.00 98.62 199 GLU A CA 1
ATOM 1366 C C . GLU A 1 199 ? -5.718 8.882 0.878 1.00 98.62 199 GLU A C 1
ATOM 1368 O O . GLU A 1 199 ? -6.024 7.692 0.964 1.00 98.62 199 GLU A O 1
ATOM 1373 N N . LEU A 1 200 ? -5.483 9.649 1.944 1.00 98.62 200 LEU A N 1
ATOM 1374 C CA . LEU A 1 200 ? -5.813 9.261 3.311 1.00 98.62 200 LEU A CA 1
ATOM 1375 C C . LEU A 1 200 ? -7.319 9.422 3.515 1.00 98.62 200 LEU A C 1
ATOM 1377 O O . LEU A 1 200 ? -7.874 10.495 3.266 1.00 98.62 200 LEU A O 1
ATOM 1381 N N . GLN A 1 201 ? -7.957 8.376 4.021 1.00 98.62 201 GLN A N 1
ATOM 1382 C CA . GLN A 1 201 ? -9.371 8.342 4.363 1.00 98.62 201 GLN A CA 1
ATOM 1383 C C . GLN A 1 201 ? -9.546 8.034 5.849 1.00 98.62 201 GLN A C 1
ATOM 1385 O O . GLN A 1 201 ? -8.761 7.287 6.434 1.00 98.62 201 GLN A O 1
ATOM 1390 N N . GLN A 1 202 ? -10.604 8.583 6.435 1.00 97.69 202 GLN A N 1
ATOM 1391 C CA . GLN A 1 202 ? -11.024 8.335 7.810 1.00 97.69 202 GLN A CA 1
ATOM 1392 C C . GLN A 1 202 ? -12.385 7.634 7.814 1.00 97.69 202 GLN A C 1
ATOM 1394 O O . GLN A 1 202 ? -13.257 7.972 7.009 1.00 97.69 202 GLN A O 1
ATOM 1399 N N . ALA A 1 203 ? -12.566 6.661 8.704 1.00 95.75 203 ALA A N 1
ATOM 1400 C CA . ALA A 1 203 ? -13.845 5.984 8.868 1.00 95.75 203 ALA A CA 1
ATOM 1401 C C . ALA A 1 203 ? -14.876 6.899 9.554 1.00 95.75 203 ALA A C 1
ATOM 1403 O O . ALA A 1 203 ? -14.599 7.483 10.601 1.00 95.75 203 ALA A O 1
ATOM 1404 N N . ASP A 1 204 ? -16.079 6.960 8.989 1.00 92.19 204 ASP A N 1
ATOM 1405 C CA . ASP A 1 204 ? -17.280 7.557 9.578 1.00 92.19 204 ASP A CA 1
ATOM 1406 C C . ASP A 1 204 ? -18.383 6.487 9.588 1.00 92.19 204 ASP A C 1
ATOM 1408 O O . ASP A 1 204 ? -19.082 6.243 8.600 1.00 92.19 204 ASP A O 1
ATOM 1412 N N . GLY A 1 205 ? -18.452 5.738 10.692 1.00 87.38 205 GLY A N 1
ATOM 1413 C CA . GLY A 1 205 ? -19.261 4.523 10.782 1.00 87.38 205 GLY A CA 1
ATOM 1414 C C . GLY A 1 205 ? -18.787 3.438 9.807 1.00 87.38 205 GLY A C 1
ATOM 1415 O O . GLY A 1 205 ? -17.713 2.858 9.982 1.00 87.38 205 GLY A O 1
ATOM 1416 N N . GLU A 1 206 ? -19.614 3.141 8.801 1.00 87.62 206 GLU A N 1
ATOM 1417 C CA . GLU A 1 206 ? -19.312 2.183 7.722 1.00 87.62 206 GLU A CA 1
ATOM 1418 C C . GLU A 1 206 ? -18.778 2.867 6.449 1.00 87.62 206 GLU A C 1
ATOM 1420 O O . GLU A 1 206 ? -18.343 2.191 5.513 1.00 87.62 206 GLU A O 1
ATOM 1425 N N . GLU A 1 207 ? -18.820 4.200 6.393 1.00 95.00 207 GLU A N 1
ATOM 1426 C CA . GLU A 1 207 ? -18.354 4.986 5.254 1.00 95.00 207 GLU A CA 1
ATOM 1427 C C . GLU A 1 207 ? -16.906 5.448 5.457 1.00 95.00 207 GLU A C 1
ATOM 1429 O O . GLU A 1 207 ? -16.392 5.509 6.573 1.00 95.00 207 GLU A O 1
ATOM 1434 N N . TRP A 1 208 ? -16.235 5.774 4.352 1.00 97.69 208 TRP A N 1
ATOM 1435 C CA . TRP A 1 208 ? -14.870 6.294 4.357 1.00 97.69 208 TRP A CA 1
ATOM 1436 C C . TRP A 1 208 ? -14.846 7.660 3.697 1.00 97.69 208 TRP A C 1
ATOM 1438 O O . TRP A 1 208 ? -15.238 7.804 2.537 1.00 97.69 208 TRP A O 1
ATOM 1448 N N . VAL A 1 209 ? -14.376 8.656 4.439 1.00 98.00 209 VAL A N 1
ATOM 1449 C CA . VAL A 1 209 ? -14.358 10.052 4.012 1.00 98.00 209 VAL A CA 1
ATOM 1450 C C . VAL A 1 209 ? -12.922 10.455 3.669 1.00 98.00 209 VAL A C 1
ATOM 1452 O O . VAL A 1 209 ? -12.029 10.243 4.493 1.00 98.00 209 VAL A O 1
ATOM 1455 N N . PRO A 1 210 ? -12.669 11.045 2.484 1.00 97.88 210 PRO A N 1
ATOM 1456 C CA . PRO A 1 210 ? -11.366 11.608 2.147 1.00 97.88 210 PRO A CA 1
ATOM 1457 C C . PRO A 1 210 ? -10.954 12.688 3.145 1.00 97.88 210 PRO A C 1
ATOM 1459 O O . PRO A 1 210 ? -11.713 13.626 3.399 1.00 97.88 210 PRO A O 1
ATOM 1462 N N . LEU A 1 211 ? -9.743 12.570 3.680 1.00 97.81 211 LEU A N 1
ATOM 1463 C CA . LEU A 1 211 ? -9.212 13.479 4.690 1.00 97.81 211 LEU A CA 1
ATOM 1464 C C . LEU A 1 211 ? -8.045 14.308 4.152 1.00 97.81 211 LEU A C 1
ATOM 1466 O O . LEU A 1 211 ? -8.047 15.534 4.263 1.00 97.81 211 LEU A O 1
ATOM 1470 N N . ALA A 1 212 ? -7.053 13.648 3.558 1.00 98.00 212 ALA A N 1
ATOM 1471 C CA . ALA A 1 212 ? -5.834 14.289 3.080 1.00 98.00 212 ALA A CA 1
ATOM 1472 C C . ALA A 1 212 ? -5.237 13.538 1.887 1.00 98.00 212 ALA A C 1
ATOM 1474 O O . ALA A 1 212 ? -5.623 12.416 1.573 1.00 98.00 212 ALA A O 1
ATOM 1475 N N . THR A 1 213 ? -4.258 14.154 1.233 1.00 97.62 213 THR A N 1
ATOM 1476 C CA . THR A 1 213 ? -3.433 13.500 0.212 1.00 97.62 213 THR A CA 1
ATOM 1477 C C . THR A 1 213 ? -1.997 13.411 0.698 1.00 97.62 213 THR A C 1
ATOM 1479 O O . THR A 1 213 ? -1.483 14.384 1.251 1.00 97.62 213 THR A O 1
ATOM 1482 N N . ALA A 1 214 ? -1.334 12.295 0.427 1.00 97.81 214 ALA A N 1
ATOM 1483 C CA . ALA A 1 214 ? 0.081 12.090 0.702 1.00 97.81 214 ALA A CA 1
ATOM 1484 C C . ALA A 1 214 ? 0.798 11.646 -0.577 1.00 97.81 214 ALA A C 1
ATOM 1486 O O . ALA A 1 214 ? 0.163 11.142 -1.499 1.00 97.81 214 ALA A O 1
ATOM 1487 N N . VAL A 1 215 ? 2.112 11.840 -0.650 1.00 98.12 215 VAL A N 1
ATOM 1488 C CA . VAL A 1 215 ? 2.929 11.347 -1.766 1.00 98.12 215 VAL A CA 1
ATOM 1489 C C . VAL A 1 215 ? 4.040 10.491 -1.186 1.00 98.12 215 VAL A C 1
ATOM 1491 O O . VAL A 1 215 ? 4.748 10.944 -0.285 1.00 98.12 215 VAL A O 1
ATOM 1494 N N . THR A 1 216 ? 4.177 9.259 -1.665 1.00 98.38 216 THR A N 1
ATOM 1495 C CA . THR A 1 216 ? 5.257 8.372 -1.228 1.00 98.38 216 THR A CA 1
ATOM 1496 C C . THR A 1 216 ? 6.603 8.858 -1.752 1.00 98.38 216 THR A C 1
ATOM 1498 O O . THR A 1 216 ? 6.723 9.305 -2.891 1.00 98.38 216 THR A O 1
ATOM 1501 N N . GLY A 1 217 ? 7.622 8.808 -0.897 1.00 97.38 217 GLY A N 1
ATOM 1502 C CA . GLY A 1 217 ? 9.000 9.114 -1.275 1.00 97.38 217 GLY A CA 1
ATOM 1503 C C . GLY A 1 217 ? 9.707 7.934 -1.956 1.00 97.38 217 GLY A C 1
ATOM 1504 O O . GLY A 1 217 ? 9.089 6.892 -2.173 1.00 97.38 217 GLY A O 1
ATOM 1505 N N . PRO A 1 218 ? 11.019 8.060 -2.231 1.00 96.81 218 PRO A N 1
ATOM 1506 C CA . PRO A 1 218 ? 11.850 6.998 -2.820 1.00 96.81 218 PRO A CA 1
ATOM 1507 C C . PRO A 1 218 ? 11.789 5.655 -2.076 1.00 96.81 218 PRO A C 1
ATOM 1509 O O . PRO A 1 218 ? 11.957 4.596 -2.670 1.00 96.81 218 PRO A O 1
ATOM 1512 N N . GLU A 1 219 ? 11.475 5.700 -0.783 1.00 96.44 219 GLU A N 1
ATOM 1513 C CA . GLU A 1 219 ? 11.400 4.514 0.072 1.00 96.44 219 GLU A CA 1
ATOM 1514 C C . GLU A 1 219 ? 10.013 3.856 0.018 1.00 96.44 219 GLU A C 1
ATOM 1516 O O . GLU A 1 219 ? 9.760 2.867 0.700 1.00 96.44 219 GLU A O 1
ATOM 1521 N N . GLY A 1 220 ? 9.097 4.399 -0.792 1.00 97.81 220 GLY A N 1
ATOM 1522 C CA . GLY A 1 220 ? 7.724 3.917 -0.929 1.00 97.81 220 GLY A CA 1
ATOM 1523 C C . GLY A 1 220 ? 6.843 4.302 0.253 1.00 97.81 220 GLY A C 1
ATOM 1524 O O . GLY A 1 220 ? 5.727 3.811 0.368 1.00 97.81 220 GLY A O 1
ATOM 1525 N N . THR A 1 221 ? 7.318 5.176 1.141 1.00 98.38 221 THR A N 1
ATOM 1526 C CA . THR A 1 221 ? 6.597 5.569 2.353 1.00 98.38 221 THR A CA 1
ATOM 1527 C C . THR A 1 221 ? 6.074 6.993 2.268 1.00 98.38 221 THR A C 1
ATOM 1529 O O . THR A 1 221 ? 6.754 7.876 1.740 1.00 98.38 221 THR A O 1
ATOM 1532 N N . ALA A 1 222 ? 4.899 7.233 2.840 1.00 98.12 222 ALA A N 1
ATOM 1533 C CA . ALA A 1 222 ? 4.331 8.565 3.024 1.00 98.12 222 ALA A CA 1
ATOM 1534 C C . ALA A 1 222 ? 3.811 8.708 4.454 1.00 98.12 222 ALA A C 1
ATOM 1536 O O . ALA A 1 222 ? 3.374 7.724 5.038 1.00 98.12 222 ALA A O 1
ATOM 1537 N N . VAL A 1 223 ? 3.820 9.922 4.996 1.00 97.38 223 VAL A N 1
ATOM 1538 C CA . VAL A 1 223 ? 3.202 10.225 6.293 1.00 97.38 223 VAL A CA 1
ATOM 1539 C C . VAL A 1 223 ? 2.194 11.344 6.086 1.00 97.38 223 VAL A C 1
ATOM 1541 O O . VAL A 1 223 ? 2.489 12.322 5.393 1.00 97.38 223 VAL A O 1
ATOM 1544 N N . ALA A 1 224 ? 1.008 11.190 6.661 1.00 97.56 224 ALA A N 1
ATOM 1545 C CA . ALA A 1 224 ? -0.017 12.217 6.713 1.00 97.56 224 ALA A CA 1
ATOM 1546 C C . ALA A 1 224 ? -0.480 12.410 8.156 1.00 97.56 224 ALA A C 1
ATOM 1548 O O . ALA A 1 224 ? -0.676 11.446 8.886 1.00 97.56 224 ALA A O 1
ATOM 1549 N N . GLU A 1 225 ? -0.671 13.666 8.537 1.00 96.19 225 GLU A N 1
ATOM 1550 C CA . GLU A 1 225 ? -1.191 14.033 9.851 1.00 96.19 225 GLU A CA 1
ATOM 1551 C C . GLU A 1 225 ? -2.719 14.109 9.803 1.00 96.19 225 GLU A C 1
ATOM 1553 O O . GLU A 1 225 ? -3.297 14.670 8.863 1.00 96.19 225 GLU A O 1
ATOM 1558 N N . ALA A 1 226 ? -3.368 13.582 10.834 1.00 95.62 226 ALA A N 1
ATOM 1559 C CA . ALA A 1 226 ? -4.806 13.634 11.048 1.00 95.62 226 ALA A CA 1
ATOM 1560 C C . ALA A 1 226 ? -5.111 14.064 12.486 1.00 95.62 226 ALA A C 1
ATOM 1562 O O . ALA A 1 226 ? -4.321 13.826 13.389 1.00 95.62 226 ALA A O 1
ATOM 1563 N N . ALA A 1 227 ? -6.271 14.680 12.711 1.00 92.81 227 ALA A N 1
ATOM 1564 C CA . ALA A 1 227 ? -6.745 14.953 14.064 1.00 92.81 227 ALA A CA 1
ATOM 1565 C C . ALA A 1 227 ? -7.660 13.813 14.523 1.00 92.81 227 ALA A C 1
ATOM 1567 O O . ALA A 1 227 ? -8.615 13.479 13.818 1.00 92.81 227 ALA A O 1
ATOM 1568 N N . ALA A 1 228 ? -7.398 13.255 15.702 1.00 90.81 228 ALA A N 1
ATOM 1569 C CA . ALA A 1 228 ? -8.271 12.280 16.343 1.00 90.81 228 ALA A CA 1
ATOM 1570 C C . ALA A 1 228 ? -8.155 12.395 17.869 1.00 90.81 228 ALA A C 1
ATOM 1572 O O . ALA A 1 228 ? -7.111 12.114 18.449 1.00 90.81 228 ALA A O 1
ATOM 1573 N N . GLU A 1 229 ? -9.241 12.821 18.516 1.00 86.00 229 GLU A N 1
ATOM 1574 C CA . GLU A 1 229 ? -9.352 12.828 19.985 1.00 86.00 229 GLU A CA 1
ATOM 1575 C C . GLU A 1 229 ? -9.867 11.477 20.516 1.00 86.00 229 GLU A C 1
ATOM 1577 O O . GLU A 1 229 ? -9.584 11.088 21.649 1.00 86.00 229 GLU A O 1
ATOM 1582 N N . GLU A 1 230 ? -10.605 10.754 19.671 1.00 88.88 230 GLU A N 1
ATOM 1583 C CA . GLU A 1 230 ? -11.182 9.440 19.939 1.00 88.88 230 GLU A CA 1
ATOM 1584 C C . GLU A 1 230 ? -10.568 8.393 19.008 1.00 88.88 230 GLU A C 1
ATOM 1586 O O . GLU A 1 230 ? -9.994 8.709 17.958 1.00 88.88 230 GLU A O 1
ATOM 1591 N N . THR A 1 231 ? -10.729 7.129 19.377 1.00 90.38 231 THR A N 1
ATOM 1592 C CA . THR A 1 231 ? -10.214 6.000 18.621 1.00 90.38 231 THR A CA 1
ATOM 1593 C C . THR A 1 231 ? -10.812 5.984 17.225 1.00 90.38 231 THR A C 1
ATOM 1595 O O . THR A 1 231 ? -12.024 5.889 17.037 1.00 90.38 231 THR A O 1
ATOM 1598 N N . THR A 1 232 ? -9.940 6.081 16.229 1.00 92.31 232 THR A N 1
ATOM 1599 C CA . THR A 1 232 ? -10.327 6.337 14.844 1.00 92.31 232 THR A CA 1
ATOM 1600 C C . THR A 1 232 ? -9.596 5.382 13.912 1.00 92.31 232 THR A C 1
ATOM 1602 O O . THR A 1 232 ? -8.423 5.068 14.108 1.00 92.31 232 THR A O 1
ATOM 1605 N N . ARG A 1 233 ? -10.297 4.919 12.873 1.00 94.81 233 ARG A N 1
ATOM 1606 C CA . ARG A 1 233 ? -9.710 4.104 11.806 1.00 94.81 233 ARG A CA 1
ATOM 1607 C C . ARG A 1 233 ? -9.373 4.967 10.603 1.00 94.81 233 ARG A C 1
ATOM 1609 O O . ARG A 1 233 ? -10.188 5.776 10.152 1.00 94.81 233 ARG A O 1
ATOM 1616 N N . PHE A 1 234 ? -8.191 4.732 10.065 1.00 97.44 234 PHE A N 1
ATOM 1617 C CA . PHE A 1 234 ? -7.664 5.368 8.874 1.00 97.44 234 PHE A CA 1
ATOM 1618 C C . PHE A 1 234 ? -7.325 4.318 7.829 1.00 97.44 234 PHE A C 1
ATOM 1620 O O . PHE A 1 234 ? -7.083 3.161 8.152 1.00 97.44 234 PHE A O 1
ATOM 1627 N N . ARG A 1 235 ? -7.269 4.718 6.566 1.00 98.25 235 ARG A N 1
ATOM 1628 C CA . ARG A 1 235 ? -6.675 3.899 5.508 1.00 98.25 235 ARG A CA 1
ATOM 1629 C C . ARG A 1 235 ? -6.157 4.786 4.396 1.00 98.25 235 ARG A C 1
ATOM 1631 O O . ARG A 1 235 ? -6.671 5.886 4.188 1.00 98.25 235 ARG A O 1
ATOM 1638 N N . PHE A 1 236 ? -5.193 4.291 3.641 1.00 98.62 236 PHE A N 1
ATOM 1639 C CA . PHE A 1 236 ? -4.805 4.913 2.385 1.00 98.62 236 PHE A CA 1
ATOM 1640 C C . PHE A 1 236 ? -5.475 4.213 1.212 1.00 98.62 236 PHE A C 1
ATOM 1642 O O . PHE A 1 236 ? -5.707 3.004 1.225 1.00 98.62 236 PHE A O 1
ATOM 1649 N N . SER A 1 237 ? -5.763 4.979 0.169 1.00 98.56 237 SER A N 1
ATOM 1650 C CA . SER A 1 237 ? -6.255 4.452 -1.094 1.00 98.56 237 SER A CA 1
ATOM 1651 C C . SER A 1 237 ? -5.520 5.067 -2.276 1.00 98.56 237 SER A C 1
ATOM 1653 O O . SER A 1 237 ? -5.090 6.222 -2.249 1.00 98.56 237 SER A O 1
ATOM 1655 N N . TYR A 1 238 ? -5.397 4.274 -3.330 1.00 98.38 238 TYR A N 1
ATOM 1656 C CA . TYR A 1 238 ? -4.987 4.701 -4.654 1.00 98.38 238 TYR A CA 1
ATOM 1657 C C . TYR A 1 238 ? -6.070 4.266 -5.636 1.00 98.38 238 TYR A C 1
ATOM 1659 O O . TYR A 1 238 ? -6.449 3.094 -5.689 1.00 98.38 238 TYR A O 1
ATOM 1667 N N . ALA A 1 239 ? -6.583 5.218 -6.415 1.00 97.31 239 ALA A N 1
ATOM 1668 C CA . ALA A 1 239 ? -7.725 4.999 -7.304 1.00 97.31 239 ALA A CA 1
ATOM 1669 C C . ALA A 1 239 ? -7.408 4.106 -8.519 1.00 97.31 239 ALA A C 1
ATOM 1671 O O . ALA A 1 239 ? -8.322 3.730 -9.256 1.00 97.31 239 ALA A O 1
ATOM 1672 N N . GLY A 1 240 ? -6.136 3.756 -8.723 1.00 95.81 240 GLY A N 1
ATOM 1673 C CA . GLY A 1 240 ? -5.665 3.091 -9.928 1.00 95.81 240 GLY A CA 1
ATOM 1674 C C . GLY A 1 240 ? -5.258 4.093 -11.003 1.00 95.81 240 GLY A C 1
ATOM 1675 O O . GLY A 1 240 ? -5.679 5.253 -11.000 1.00 95.81 240 GLY A O 1
ATOM 1676 N N . GLY A 1 241 ? -4.459 3.622 -11.949 1.00 92.25 241 GLY A N 1
ATOM 1677 C CA . GLY A 1 241 ? -3.980 4.440 -13.048 1.00 92.25 241 GLY A CA 1
ATOM 1678 C C . GLY A 1 241 ? -3.389 3.615 -14.175 1.00 92.25 241 GLY A C 1
ATOM 1679 O O . GLY A 1 241 ? -3.829 2.493 -14.434 1.00 92.25 241 GLY A O 1
ATOM 1680 N N . SER A 1 242 ? -2.431 4.188 -14.902 1.00 88.38 242 SER A N 1
ATOM 1681 C CA . SER A 1 242 ? -1.925 3.565 -16.131 1.00 88.38 242 SER A CA 1
ATOM 1682 C C . SER A 1 242 ? -1.010 2.364 -15.870 1.00 88.38 242 SER A C 1
ATOM 1684 O O . SER A 1 242 ? -0.987 1.429 -16.674 1.00 88.38 242 SER A O 1
ATOM 1686 N N . ARG A 1 243 ? -0.283 2.367 -14.743 1.00 92.31 243 ARG A N 1
ATOM 1687 C CA . ARG A 1 243 ? 0.657 1.300 -14.359 1.00 92.31 243 ARG A CA 1
ATOM 1688 C C . ARG A 1 243 ? 0.038 0.296 -13.390 1.00 92.31 243 ARG A C 1
ATOM 1690 O O . ARG A 1 243 ? 0.138 -0.913 -13.610 1.00 92.31 243 ARG A O 1
ATOM 1697 N N . PHE A 1 244 ? -0.598 0.793 -12.331 1.00 95.88 244 PHE A N 1
ATOM 1698 C CA . PHE A 1 244 ? -1.090 -0.018 -11.217 1.00 95.88 244 PHE A CA 1
ATOM 1699 C C . PHE A 1 244 ? -2.610 0.007 -11.107 1.00 95.88 244 PHE A C 1
ATOM 1701 O O . PHE A 1 244 ? -3.266 1.009 -11.396 1.00 95.88 244 PHE A O 1
ATOM 1708 N N . GLY A 1 245 ? -3.171 -1.116 -10.662 1.00 96.00 245 GLY A N 1
ATOM 1709 C CA . GLY A 1 245 ? -4.585 -1.205 -10.314 1.00 96.00 245 GLY A CA 1
ATOM 1710 C C . GLY A 1 245 ? -4.910 -0.400 -9.055 1.00 96.00 245 GLY A C 1
ATOM 1711 O O . GLY A 1 245 ? -4.018 -0.006 -8.304 1.00 96.00 245 GLY A O 1
ATOM 1712 N N . ALA A 1 246 ? -6.203 -0.175 -8.818 1.00 97.44 246 ALA A N 1
ATOM 1713 C CA . ALA A 1 246 ? -6.659 0.421 -7.568 1.00 97.44 246 ALA A CA 1
ATOM 1714 C C . ALA A 1 246 ? -6.271 -0.466 -6.375 1.00 97.44 246 ALA A C 1
ATOM 1716 O O . ALA A 1 246 ? -6.365 -1.693 -6.454 1.00 97.44 246 ALA A O 1
ATOM 1717 N N . VAL A 1 247 ? -5.863 0.154 -5.271 1.00 98.25 247 VAL A N 1
ATOM 1718 C CA . VAL A 1 247 ? -5.496 -0.546 -4.036 1.00 98.25 247 VAL A CA 1
ATOM 1719 C C . VAL A 1 247 ? -5.919 0.277 -2.824 1.00 98.25 247 VAL A C 1
ATOM 1721 O O . VAL A 1 247 ? -5.914 1.508 -2.855 1.00 98.25 247 VAL A O 1
ATOM 1724 N N . VAL A 1 248 ? -6.309 -0.413 -1.760 1.00 98.44 248 VAL A N 1
ATOM 1725 C CA . VAL A 1 248 ? -6.654 0.172 -0.464 1.00 98.44 248 VAL A CA 1
ATOM 1726 C C . VAL A 1 248 ? -5.834 -0.562 0.589 1.00 98.44 248 VAL A C 1
ATOM 1728 O O . VAL A 1 248 ? -5.654 -1.776 0.473 1.00 98.44 248 VAL A O 1
ATOM 1731 N N . SER A 1 249 ? -5.300 0.167 1.565 1.00 98.19 249 SER A N 1
ATOM 1732 C CA . SER A 1 249 ? -4.599 -0.446 2.690 1.00 98.19 249 SER A CA 1
ATOM 1733 C C . SER A 1 249 ? -5.554 -1.200 3.608 1.00 98.19 249 SER A C 1
ATOM 1735 O O . SER A 1 249 ? -6.767 -0.988 3.584 1.00 98.19 249 SER A O 1
ATOM 1737 N N . GLU A 1 250 ? -4.982 -2.023 4.478 1.00 94.50 250 GLU A N 1
ATOM 1738 C CA . GLU A 1 250 ? -5.644 -2.419 5.722 1.00 94.50 250 GLU A CA 1
ATOM 1739 C C . GLU A 1 250 ? -5.953 -1.181 6.586 1.00 94.50 250 GLU A C 1
ATOM 1741 O O . GLU A 1 250 ? -5.379 -0.099 6.380 1.00 94.50 250 GLU A O 1
ATOM 1746 N N . ASP A 1 251 ? -6.893 -1.338 7.519 1.00 94.88 251 ASP A N 1
ATOM 1747 C CA . ASP A 1 251 ? -7.286 -0.277 8.442 1.00 94.88 251 ASP A CA 1
ATOM 1748 C C . ASP A 1 251 ? -6.139 -0.021 9.434 1.00 94.88 251 ASP A C 1
ATOM 1750 O O . ASP A 1 251 ? -5.705 -0.913 10.157 1.00 94.88 251 ASP A O 1
ATOM 1754 N N . ALA A 1 252 ? -5.673 1.221 9.499 1.00 94.19 252 ALA A N 1
ATOM 1755 C CA . ALA A 1 252 ? -4.761 1.701 10.520 1.00 94.19 252 ALA A CA 1
ATOM 1756 C C . ALA A 1 252 ? -5.566 2.264 11.696 1.00 94.19 252 ALA A C 1
ATOM 1758 O O . ALA A 1 252 ? -6.305 3.242 11.543 1.00 94.19 252 ALA A O 1
ATOM 1759 N N . LEU A 1 253 ? -5.435 1.650 12.870 1.00 92.69 253 LEU A N 1
ATOM 1760 C CA . LEU A 1 253 ? -6.161 2.053 14.069 1.00 92.69 253 LEU A CA 1
ATOM 1761 C C . LEU A 1 253 ? -5.331 3.033 14.905 1.00 92.69 253 LEU A C 1
ATOM 1763 O O . LEU A 1 253 ? -4.264 2.681 15.400 1.00 92.69 253 LEU A O 1
ATOM 1767 N N . ALA A 1 254 ? -5.840 4.248 15.098 1.00 92.06 254 ALA A N 1
ATOM 1768 C CA . ALA A 1 254 ? -5.276 5.211 16.033 1.00 92.06 254 ALA A CA 1
ATOM 1769 C C . ALA A 1 254 ? -6.078 5.187 17.330 1.00 92.06 254 ALA A C 1
ATOM 1771 O O . ALA A 1 254 ? -7.273 5.480 17.315 1.00 92.06 254 ALA A O 1
ATOM 1772 N N . LEU A 1 255 ? -5.430 4.845 18.440 1.00 88.56 255 LEU A N 1
ATOM 1773 C CA . LEU A 1 255 ? -6.075 4.823 19.750 1.00 88.56 255 LEU A CA 1
ATOM 1774 C C . LEU A 1 255 ? -6.168 6.243 20.315 1.00 88.56 255 LEU A C 1
ATOM 1776 O O . LEU A 1 255 ? -5.172 6.970 20.357 1.00 88.56 255 LEU A O 1
ATOM 1780 N N . GLY A 1 256 ? -7.373 6.624 20.732 1.00 85.38 256 GLY A N 1
ATOM 1781 C CA . GLY A 1 256 ? -7.642 7.885 21.415 1.00 85.38 256 GLY A CA 1
ATOM 1782 C C . GLY A 1 256 ? -7.621 7.739 22.937 1.00 85.38 256 GLY A C 1
ATOM 1783 O O . GLY A 1 256 ? -7.432 6.652 23.486 1.00 85.38 256 GLY A O 1
ATOM 1784 N N . GLU A 1 257 ? -7.876 8.843 23.640 1.00 83.94 257 GLU A N 1
ATOM 1785 C CA . GLU A 1 257 ? -8.017 8.843 25.108 1.00 83.94 257 GLU A CA 1
ATOM 1786 C C . GLU A 1 257 ? -9.323 8.174 25.586 1.00 83.94 257 GLU A C 1
ATOM 1788 O O . GLU A 1 257 ? -9.558 8.000 26.785 1.00 83.94 257 GLU A O 1
ATOM 1793 N N . ASP A 1 258 ? -10.205 7.821 24.653 1.00 85.88 258 ASP A N 1
ATOM 1794 C CA . ASP A 1 258 ? -11.451 7.107 24.899 1.00 85.88 258 ASP A CA 1
ATOM 1795 C C . ASP A 1 258 ? -11.238 5.613 25.184 1.00 85.88 258 ASP A C 1
ATOM 1797 O O . ASP A 1 258 ? -12.113 4.995 25.805 1.00 85.88 258 ASP A O 1
ATOM 1801 N N . VAL A 1 259 ? -10.079 5.047 24.812 1.00 89.00 259 VAL A N 1
ATOM 1802 C CA . VAL A 1 259 ? -9.710 3.679 25.194 1.00 89.00 259 VAL A CA 1
ATOM 1803 C C . VAL A 1 259 ? -9.501 3.628 26.695 1.00 89.00 259 VAL A C 1
ATOM 1805 O O . VAL A 1 259 ? -8.659 4.314 27.274 1.00 89.00 259 VAL A O 1
ATOM 1808 N N . ARG A 1 260 ? -10.287 2.780 27.350 1.00 89.94 260 ARG A N 1
ATOM 1809 C CA . ARG A 1 260 ? -10.166 2.552 28.786 1.00 89.94 260 ARG A CA 1
ATOM 1810 C C . ARG A 1 260 ? -9.454 1.246 29.050 1.00 89.94 260 ARG A C 1
ATOM 1812 O O . ARG A 1 260 ? -9.743 0.243 28.405 1.00 89.94 260 ARG A O 1
ATOM 1819 N N . THR A 1 261 ? -8.613 1.260 30.070 1.00 92.25 261 THR A N 1
ATOM 1820 C CA . THR A 1 261 ? -7.905 0.073 30.533 1.00 92.25 261 THR A CA 1
ATOM 1821 C C . THR A 1 261 ? -8.663 -0.589 31.683 1.00 92.25 261 THR A C 1
ATOM 1823 O O . THR A 1 261 ? -9.130 0.081 32.612 1.00 92.25 261 THR A O 1
ATOM 1826 N N . ILE A 1 262 ? -8.797 -1.912 31.625 1.00 94.12 262 ILE A N 1
ATOM 1827 C CA . ILE A 1 262 ? -9.352 -2.754 32.685 1.00 94.12 262 ILE A CA 1
ATOM 1828 C C . ILE A 1 262 ? -8.247 -3.710 33.145 1.00 94.12 262 ILE A C 1
ATOM 1830 O O . ILE A 1 262 ? -7.915 -4.650 32.420 1.00 94.12 262 ILE A O 1
ATOM 1834 N N . PRO A 1 263 ? -7.698 -3.527 34.355 1.00 94.75 263 PRO A N 1
ATOM 1835 C CA . PRO A 1 263 ? -6.842 -4.533 34.964 1.00 94.75 263 PRO A CA 1
ATOM 1836 C C . PRO A 1 263 ? -7.645 -5.803 35.232 1.00 94.75 263 PRO A C 1
ATOM 1838 O O . PRO A 1 263 ? -8.735 -5.734 35.805 1.00 94.75 263 PRO A O 1
ATOM 1841 N N . VAL A 1 264 ? -7.110 -6.954 34.836 1.00 93.69 264 VAL A N 1
ATOM 1842 C CA . VAL A 1 264 ? -7.727 -8.265 35.026 1.00 93.69 264 VAL A CA 1
ATOM 1843 C C . VAL A 1 264 ? -6.825 -9.144 35.886 1.00 93.69 264 VAL A C 1
ATOM 1845 O O . VAL A 1 264 ? -5.689 -9.466 35.527 1.00 93.69 264 VAL A O 1
ATOM 1848 N N . GLU A 1 265 ? -7.360 -9.559 37.030 1.00 92.19 265 GLU A N 1
ATOM 1849 C CA . GLU A 1 265 ? -6.725 -10.491 37.961 1.00 92.19 265 GLU A CA 1
ATOM 1850 C C . GLU A 1 265 ? -7.342 -11.894 37.852 1.00 92.19 265 GLU A C 1
ATOM 1852 O O . GLU A 1 265 ? -8.424 -12.079 37.296 1.00 92.19 265 GLU A O 1
ATOM 1857 N N . LEU A 1 266 ? -6.657 -12.902 38.392 1.00 90.31 266 LEU A N 1
ATOM 1858 C CA . LEU A 1 266 ? -7.205 -14.250 38.536 1.00 90.31 266 LEU A CA 1
ATOM 1859 C C . LEU A 1 266 ? -7.888 -14.372 39.903 1.00 90.31 266 LEU A C 1
ATOM 1861 O O . LEU A 1 266 ? -7.258 -14.043 40.908 1.00 90.31 266 LEU A O 1
ATOM 1865 N N . CYS A 1 267 ? -9.115 -14.895 39.951 1.00 88.56 267 CYS A N 1
ATOM 1866 C CA . CYS A 1 267 ? -9.759 -15.262 41.217 1.00 88.56 267 CYS A CA 1
ATOM 1867 C C . CYS A 1 267 ? -10.056 -16.750 41.292 1.00 88.56 267 CYS A C 1
ATOM 1869 O O . CYS A 1 267 ? -10.436 -17.379 40.295 1.00 88.56 267 CYS A O 1
ATOM 1871 N N . ASP A 1 268 ? -9.977 -17.277 42.509 1.00 84.88 268 ASP A N 1
ATOM 1872 C CA . ASP A 1 268 ? -10.274 -18.672 42.800 1.00 84.88 268 ASP A CA 1
ATOM 1873 C C . ASP A 1 268 ? -11.733 -18.862 43.254 1.00 84.88 268 ASP A C 1
ATOM 1875 O O . ASP A 1 268 ? -12.316 -19.927 43.023 1.00 84.88 268 ASP A O 1
ATOM 1879 N N . ASP A 1 269 ? -12.348 -17.846 43.873 1.00 81.62 269 ASP A N 1
ATOM 1880 C CA . ASP A 1 269 ? -13.724 -17.917 44.374 1.00 81.62 269 ASP A CA 1
ATOM 1881 C C . ASP A 1 269 ? -14.487 -16.570 44.387 1.00 81.62 269 ASP A C 1
ATOM 1883 O O . ASP A 1 269 ? -14.005 -15.531 43.938 1.00 81.62 269 ASP A O 1
ATOM 1887 N N . ASP A 1 270 ? -15.736 -16.603 44.868 1.00 81.19 270 ASP A N 1
ATOM 1888 C CA . ASP A 1 270 ? -16.609 -15.422 44.953 1.00 81.19 270 ASP A CA 1
ATOM 1889 C C . ASP A 1 270 ? -16.116 -14.388 45.986 1.00 81.19 270 ASP A C 1
ATOM 1891 O O . ASP A 1 270 ? -16.426 -13.203 45.872 1.00 81.19 270 ASP A O 1
ATOM 1895 N N . VAL A 1 271 ? -15.347 -14.813 46.997 1.00 85.56 271 VAL A N 1
ATOM 1896 C CA . VAL A 1 271 ? -14.803 -13.915 48.026 1.00 85.56 271 VAL A CA 1
ATOM 1897 C C . VAL A 1 271 ? -13.708 -13.044 47.428 1.00 85.56 271 VAL A C 1
ATOM 1899 O O . VAL A 1 271 ? -13.623 -11.862 47.760 1.00 85.56 271 VAL A O 1
ATOM 1902 N N . ASP A 1 272 ? -12.894 -13.591 46.533 1.00 86.19 272 ASP A N 1
ATOM 1903 C CA . ASP A 1 272 ? -11.896 -12.818 45.797 1.00 86.19 272 ASP A CA 1
ATOM 1904 C C . ASP A 1 272 ? -12.563 -11.724 44.946 1.00 86.19 272 ASP A C 1
ATOM 1906 O O . ASP A 1 272 ? -12.143 -10.568 44.997 1.00 86.19 272 ASP A O 1
ATOM 1910 N N . ILE A 1 273 ? -13.671 -12.048 44.264 1.00 85.75 273 ILE A N 1
ATOM 1911 C CA . ILE A 1 273 ? -14.455 -11.079 43.474 1.00 85.75 273 ILE A CA 1
ATOM 1912 C C . ILE A 1 273 ? -14.994 -9.947 44.359 1.00 85.75 273 ILE A C 1
ATOM 1914 O O . ILE A 1 273 ? -14.920 -8.772 43.989 1.00 85.75 273 ILE A O 1
ATOM 1918 N N . ASP A 1 274 ? -15.522 -10.283 45.538 1.00 86.25 274 ASP A N 1
ATOM 1919 C CA . ASP A 1 274 ? -16.065 -9.308 46.491 1.00 86.25 274 ASP A CA 1
ATOM 1920 C C . ASP A 1 274 ? -14.999 -8.328 47.020 1.00 86.25 274 ASP A C 1
ATOM 1922 O O . ASP A 1 274 ? -15.348 -7.222 47.453 1.00 86.25 274 ASP A O 1
ATOM 1926 N N . ASN A 1 275 ? -13.720 -8.721 46.989 1.00 87.94 275 ASN A N 1
ATOM 1927 C CA . ASN A 1 275 ? -12.583 -7.971 47.528 1.00 87.94 275 ASN A CA 1
ATOM 1928 C C . ASN A 1 275 ? -11.708 -7.289 46.460 1.00 87.94 275 ASN A C 1
ATOM 1930 O O . ASN A 1 275 ? -10.680 -6.706 46.820 1.00 87.94 275 ASN A O 1
ATOM 1934 N N . LEU A 1 276 ? -12.097 -7.327 45.181 1.00 88.44 276 LEU A N 1
ATOM 1935 C CA . LEU A 1 276 ? -11.362 -6.656 44.105 1.00 88.44 276 LEU A CA 1
ATOM 1936 C C . LEU A 1 276 ? -11.225 -5.150 44.362 1.00 88.44 276 LEU A C 1
ATOM 1938 O O . LEU A 1 276 ? -12.105 -4.491 44.927 1.00 88.44 276 LEU A O 1
ATOM 1942 N N . ALA A 1 277 ? -10.112 -4.581 43.900 1.00 90.25 277 ALA A N 1
ATOM 1943 C CA . ALA A 1 277 ? -9.945 -3.137 43.890 1.00 90.25 277 ALA A CA 1
ATOM 1944 C C . ALA A 1 277 ? -10.939 -2.471 42.918 1.00 90.25 277 ALA A C 1
ATOM 1946 O O . ALA A 1 277 ? -11.461 -3.085 41.986 1.00 90.25 277 ALA A O 1
ATOM 1947 N N . ASN A 1 278 ? -11.199 -1.179 43.131 1.00 88.38 278 ASN A N 1
ATOM 1948 C CA . ASN A 1 278 ? -12.109 -0.440 42.260 1.00 88.38 278 ASN A CA 1
ATOM 1949 C C . ASN A 1 278 ? -11.591 -0.418 40.814 1.00 88.38 278 ASN A C 1
ATOM 1951 O O . ASN A 1 278 ? -10.437 -0.057 40.590 1.00 88.38 278 ASN A O 1
ATOM 1955 N N . GLY A 1 279 ? -12.457 -0.731 39.850 1.00 85.75 279 GLY A N 1
ATOM 1956 C CA . GLY A 1 279 ? -12.108 -0.753 38.425 1.00 85.75 279 GLY A CA 1
ATOM 1957 C C . GLY A 1 279 ? -11.402 -2.026 37.943 1.00 85.75 279 GLY A C 1
ATOM 1958 O O . GLY A 1 279 ? -11.148 -2.137 36.747 1.00 85.75 279 GLY A O 1
ATOM 1959 N N . VAL A 1 280 ? -11.086 -2.964 38.843 1.00 92.06 280 VAL A N 1
ATOM 1960 C CA . VAL A 1 280 ? -10.422 -4.230 38.505 1.00 92.06 280 VAL A CA 1
ATOM 1961 C C . VAL A 1 280 ? -11.466 -5.293 38.177 1.00 92.06 280 VAL A C 1
ATOM 1963 O O . VAL A 1 280 ? -12.490 -5.417 38.859 1.00 92.06 280 VAL A O 1
ATOM 1966 N N . GLY A 1 281 ? -11.198 -6.041 37.112 1.00 91.75 281 GLY A N 1
ATOM 1967 C CA . GLY A 1 281 ? -11.931 -7.229 36.719 1.00 91.75 281 GLY A CA 1
ATOM 1968 C C . GLY A 1 281 ? -11.239 -8.510 37.141 1.00 91.75 281 GLY A C 1
ATOM 1969 O O . GLY A 1 281 ? -10.048 -8.538 37.429 1.00 91.75 281 GLY A O 1
ATOM 1970 N N . CYS A 1 282 ? -12.008 -9.587 37.166 1.00 91.75 282 CYS A N 1
ATOM 1971 C CA . CYS A 1 282 ? -11.509 -10.881 37.571 1.00 91.75 282 CYS A CA 1
ATOM 1972 C C . CYS A 1 282 ? -11.852 -11.969 36.561 1.00 91.75 282 CYS A C 1
ATOM 1974 O O . CYS A 1 282 ? -13.023 -12.160 36.233 1.00 91.75 282 CYS A O 1
ATOM 1976 N N . HIS A 1 283 ? -10.855 -12.727 36.115 1.00 89.38 283 HIS A N 1
ATOM 1977 C CA . HIS A 1 283 ? -11.081 -13.965 35.391 1.00 89.38 283 HIS A CA 1
ATOM 1978 C C . HIS A 1 283 ? -11.577 -15.050 36.354 1.00 89.38 283 HIS A C 1
ATOM 1980 O O . HIS A 1 283 ? -10.822 -15.596 37.161 1.00 89.38 283 HIS A O 1
ATOM 1986 N N . TYR A 1 284 ? -12.864 -15.378 36.250 1.00 75.88 284 TYR A N 1
ATOM 1987 C CA . TYR A 1 284 ? -13.500 -16.380 37.098 1.00 75.88 284 TYR A CA 1
ATOM 1988 C C . TYR A 1 284 ? -13.408 -17.777 36.468 1.00 75.88 284 TYR A C 1
ATOM 1990 O O . TYR A 1 284 ? -14.282 -18.220 35.718 1.00 75.88 284 TYR A O 1
ATOM 1998 N N . THR A 1 285 ? -12.330 -18.484 36.807 1.00 61.69 285 THR A N 1
ATOM 1999 C CA . THR A 1 285 ? -11.978 -19.819 36.287 1.00 61.69 285 THR A CA 1
ATOM 2000 C C . THR A 1 285 ? -12.991 -20.959 36.514 1.00 61.69 285 THR A C 1
ATOM 2002 O O . THR A 1 285 ? -12.973 -21.912 35.727 1.00 61.69 285 THR A O 1
ATOM 2005 N N . PRO A 1 286 ? -13.910 -20.933 37.509 1.00 62.81 286 PRO A N 1
ATOM 2006 C CA . PRO A 1 286 ? -14.899 -22.003 37.682 1.00 62.81 286 PRO A CA 1
ATOM 2007 C C . PRO A 1 286 ? -15.901 -22.137 36.522 1.00 62.81 286 PRO A C 1
ATOM 2009 O O . PRO A 1 286 ? -16.597 -23.155 36.411 1.00 62.81 286 PRO A O 1
ATOM 2012 N N . VAL A 1 287 ? -15.987 -21.143 35.633 1.00 62.47 287 VAL A N 1
ATOM 2013 C CA . VAL A 1 287 ? -16.825 -21.197 34.433 1.00 62.47 287 VAL A CA 1
ATOM 2014 C C . VAL A 1 287 ? -16.053 -21.885 33.308 1.00 62.47 287 VAL A C 1
ATOM 2016 O O . VAL A 1 287 ? -15.326 -21.274 32.544 1.00 62.47 287 VAL A O 1
ATOM 2019 N N . THR A 1 288 ? -16.256 -23.195 33.172 1.00 62.81 288 THR A N 1
ATOM 2020 C CA . THR A 1 288 ? -15.623 -24.012 32.109 1.00 62.81 288 THR A CA 1
ATOM 2021 C C . THR A 1 288 ? -16.082 -23.686 30.680 1.00 62.81 288 THR A C 1
ATOM 2023 O O . THR A 1 288 ? -15.591 -24.279 29.721 1.00 62.81 288 THR A O 1
ATOM 2026 N N . SER A 1 289 ? -17.043 -22.778 30.517 1.00 66.12 289 SER A N 1
ATOM 2027 C CA . SER A 1 289 ? -17.600 -22.387 29.228 1.00 66.12 289 SER A CA 1
ATOM 2028 C C . SER A 1 289 ? -17.225 -20.938 28.923 1.00 66.12 289 SER A C 1
ATOM 2030 O O . SER A 1 289 ? -17.967 -20.048 29.316 1.00 66.12 289 SER A O 1
ATOM 2032 N N . GLY A 1 290 ? -16.121 -20.708 28.209 1.00 73.31 290 GLY A N 1
ATOM 2033 C CA . GLY A 1 290 ? -15.682 -19.378 27.752 1.00 73.31 290 GLY A CA 1
ATOM 2034 C C . GLY A 1 290 ? -14.804 -18.605 28.745 1.00 73.31 290 GLY A C 1
ATOM 2035 O O . GLY A 1 290 ? -14.644 -19.015 29.888 1.00 73.31 290 GLY A O 1
ATOM 2036 N N . ASN A 1 291 ? -14.246 -17.479 28.289 1.00 87.94 291 ASN A N 1
ATOM 2037 C CA . ASN A 1 291 ? -13.404 -16.590 29.092 1.00 87.94 291 ASN A CA 1
ATOM 2038 C C . ASN A 1 291 ? -14.257 -15.445 29.654 1.00 87.94 291 ASN A C 1
ATOM 2040 O O . ASN A 1 291 ? -14.714 -14.581 28.902 1.00 87.94 291 ASN A O 1
ATOM 2044 N N . PHE A 1 292 ? -14.499 -15.449 30.963 1.00 88.56 292 PHE A N 1
ATOM 2045 C CA . PHE A 1 292 ? -15.325 -14.441 31.634 1.00 88.56 292 PHE A CA 1
ATOM 2046 C C . PHE A 1 292 ? -14.478 -13.547 32.526 1.00 88.56 292 PHE A C 1
ATOM 2048 O O . PHE A 1 292 ? -13.796 -14.046 33.418 1.00 88.56 292 PHE A O 1
ATOM 2055 N N . VAL A 1 293 ? -14.612 -12.235 32.346 1.00 90.38 293 VAL A N 1
ATOM 2056 C CA . VAL A 1 293 ? -14.102 -11.229 33.280 1.00 90.38 293 VAL A CA 1
ATOM 2057 C C . VAL A 1 293 ? -15.284 -10.636 34.037 1.00 90.38 293 VAL A C 1
ATOM 2059 O O . VAL A 1 293 ? -16.169 -10.008 33.456 1.00 90.38 293 VAL A O 1
ATOM 2062 N N . VAL A 1 294 ? -15.329 -10.860 35.345 1.00 90.19 294 VAL A N 1
ATOM 2063 C CA . VAL A 1 294 ? -16.442 -10.478 36.217 1.00 90.19 294 VAL A CA 1
ATOM 2064 C C . VAL A 1 294 ? -16.022 -9.381 37.186 1.00 90.19 294 VAL A C 1
ATOM 2066 O O . VAL A 1 294 ? -14.892 -9.374 37.671 1.00 90.19 294 VAL A O 1
ATOM 2069 N N . ALA A 1 295 ? -16.946 -8.477 37.510 1.00 88.50 295 ALA A N 1
ATOM 2070 C CA . ALA A 1 295 ? -16.799 -7.593 38.662 1.00 88.50 295 ALA A CA 1
ATOM 2071 C C . ALA A 1 295 ? -18.134 -7.010 39.141 1.00 88.50 295 ALA A C 1
ATOM 2073 O O . ALA A 1 295 ? -19.113 -6.904 38.391 1.00 88.50 295 ALA A O 1
ATOM 2074 N N . HIS A 1 296 ? -18.166 -6.560 40.395 1.00 85.88 296 HIS A N 1
ATOM 2075 C CA . HIS A 1 296 ? -19.325 -5.873 40.959 1.00 85.88 296 HIS A CA 1
ATOM 2076 C C . HIS A 1 296 ? -19.403 -4.390 40.573 1.00 85.88 296 HIS A C 1
ATOM 2078 O O . HIS A 1 296 ? -18.396 -3.698 40.431 1.00 85.88 296 HIS A O 1
ATOM 2084 N N . ASP A 1 297 ? -20.630 -3.879 40.453 1.00 81.50 297 ASP A N 1
ATOM 2085 C CA . ASP A 1 297 ? -20.904 -2.476 40.126 1.00 81.50 297 ASP A CA 1
ATOM 2086 C C . ASP A 1 297 ? -20.499 -1.514 41.243 1.00 81.50 297 ASP A C 1
ATOM 2088 O O . ASP A 1 297 ? -19.991 -0.429 40.958 1.00 81.50 297 ASP A O 1
ATOM 2092 N N . TYR A 1 298 ? -20.673 -1.914 42.507 1.00 82.69 298 TYR A N 1
ATOM 2093 C CA . TYR A 1 298 ? -20.263 -1.123 43.670 1.00 82.69 298 TYR A CA 1
ATOM 2094 C C . TYR A 1 298 ? -18.742 -0.926 43.767 1.00 82.69 298 TYR A C 1
ATOM 2096 O O . TYR A 1 298 ? -18.304 -0.028 44.483 1.00 82.69 298 TYR A O 1
ATOM 2104 N N . LEU A 1 299 ? -17.957 -1.707 43.017 1.00 84.31 299 LEU A N 1
ATOM 2105 C CA . LEU A 1 299 ? -16.512 -1.528 42.831 1.00 84.31 299 LEU A CA 1
ATOM 2106 C C . LEU A 1 299 ? -16.188 -0.550 41.688 1.00 84.31 299 LEU A C 1
ATOM 2108 O O . LEU A 1 299 ? -15.061 -0.453 41.217 1.00 84.31 299 LEU A O 1
ATOM 2112 N N . GLY A 1 300 ? -17.192 0.171 41.189 1.00 83.19 300 GLY A N 1
ATOM 2113 C CA . GLY A 1 300 ? -17.031 1.147 40.119 1.00 83.19 300 GLY A CA 1
ATOM 2114 C C . GLY A 1 300 ? -17.057 0.557 38.710 1.00 83.19 300 GLY A C 1
ATOM 2115 O O . GLY A 1 300 ? -16.933 1.326 37.769 1.00 83.19 300 GLY A O 1
ATOM 2116 N N . ASN A 1 301 ? -17.294 -0.744 38.521 1.00 87.19 301 ASN A N 1
ATOM 2117 C CA . ASN A 1 301 ? -17.250 -1.401 37.200 1.00 87.19 301 ASN A CA 1
ATOM 2118 C C . ASN A 1 301 ? -18.529 -1.246 36.359 1.00 87.19 301 ASN A C 1
ATOM 2120 O O . ASN A 1 301 ? -18.610 -1.722 35.231 1.00 87.19 301 ASN A O 1
ATOM 2124 N N . SER A 1 302 ? -19.532 -0.526 36.872 1.00 83.06 302 SER A N 1
ATOM 2125 C CA . SER A 1 302 ? -20.813 -0.309 36.175 1.00 83.06 302 SER A CA 1
ATOM 2126 C C . SER A 1 302 ? -20.684 0.310 34.773 1.00 83.06 302 SER A C 1
ATOM 2128 O O . SER A 1 302 ? -21.591 0.165 33.951 1.00 83.06 302 SER A O 1
ATOM 2130 N N . TRP A 1 303 ? -19.565 0.984 34.485 1.00 87.56 303 TRP A N 1
ATOM 2131 C CA . TRP A 1 303 ? -19.319 1.621 33.195 1.00 87.56 303 TRP A CA 1
ATOM 2132 C C . TRP A 1 303 ? -19.022 0.622 32.067 1.00 87.56 303 TRP A C 1
ATOM 2134 O O . TRP A 1 303 ? -19.202 0.997 30.911 1.00 87.56 303 TRP A O 1
ATOM 2144 N N . TRP A 1 304 ? -18.659 -0.636 32.345 1.00 89.44 304 TRP A N 1
ATOM 2145 C CA . TRP A 1 304 ? -18.378 -1.630 31.293 1.00 89.44 304 TRP A CA 1
ATOM 2146 C C . TRP A 1 304 ? -19.576 -1.867 30.366 1.00 89.44 304 TRP A C 1
ATOM 2148 O O . TRP A 1 304 ? -19.435 -2.012 29.157 1.00 89.44 304 TRP A O 1
ATOM 2158 N N . ASN A 1 305 ? -20.788 -1.809 30.922 1.00 84.94 305 ASN A N 1
ATOM 2159 C CA . ASN A 1 305 ? -22.030 -1.919 30.154 1.00 84.94 305 ASN A CA 1
ATOM 2160 C C . ASN A 1 305 ? -22.418 -0.614 29.448 1.00 84.94 305 ASN A C 1
ATOM 2162 O O . ASN A 1 305 ? -23.407 -0.579 28.723 1.00 84.94 305 ASN A O 1
ATOM 2166 N N . SER A 1 306 ? -21.704 0.485 29.677 1.00 87.69 306 SER A N 1
ATOM 2167 C CA . SER A 1 306 ? -21.922 1.749 28.966 1.00 87.69 306 SER A CA 1
ATOM 2168 C C . SER A 1 306 ? -20.994 1.924 27.769 1.00 87.69 306 SER A C 1
ATOM 2170 O O . SER A 1 306 ? -21.267 2.797 26.949 1.00 87.69 306 SER A O 1
ATOM 2172 N N . ILE A 1 307 ? -19.978 1.064 27.637 1.00 89.12 307 ILE A N 1
ATOM 2173 C CA . ILE A 1 307 ? -19.054 1.068 26.504 1.00 89.12 307 ILE A CA 1
ATOM 2174 C C . ILE A 1 307 ? -19.864 0.846 25.206 1.00 89.12 307 ILE A C 1
ATOM 2176 O O . ILE A 1 307 ? -20.658 -0.104 25.144 1.00 89.12 307 ILE A O 1
ATOM 2180 N N . PRO A 1 308 ? -19.772 1.747 24.210 1.00 89.56 308 PRO A N 1
ATOM 2181 C CA . PRO A 1 308 ? -20.449 1.581 22.925 1.00 89.56 308 PRO A CA 1
ATOM 2182 C C . PRO A 1 308 ? -19.957 0.350 22.152 1.00 89.56 308 PRO A C 1
ATOM 2184 O O . PRO A 1 308 ? -18.793 -0.025 22.248 1.00 89.56 308 PRO A O 1
ATOM 2187 N N . VAL A 1 309 ? -20.829 -0.255 21.343 1.00 90.69 309 VAL A N 1
ATOM 2188 C CA . VAL A 1 309 ? -20.396 -1.247 20.340 1.00 90.69 309 VAL A CA 1
ATOM 2189 C C . VAL A 1 309 ? -19.496 -0.549 19.312 1.00 90.69 309 VAL A C 1
ATOM 2191 O O . VAL A 1 309 ? -19.719 0.627 19.019 1.00 90.69 309 VAL A O 1
ATOM 2194 N N . SER A 1 310 ? -18.486 -1.261 18.810 1.00 87.06 310 SER A N 1
ATOM 2195 C CA . SER A 1 310 ? -17.418 -0.770 17.925 1.00 87.06 310 SER A CA 1
ATOM 2196 C C . SER A 1 310 ? -16.474 0.262 18.549 1.00 87.06 310 SER A C 1
ATOM 2198 O O . SER A 1 310 ? -15.775 0.974 17.834 1.00 87.06 310 SER A O 1
ATOM 2200 N N . SER A 1 311 ? -16.436 0.335 19.882 1.00 90.25 311 SER A N 1
ATOM 2201 C CA . SER A 1 311 ? -15.371 1.027 20.619 1.00 90.25 311 SER A CA 1
ATOM 2202 C C . SER A 1 311 ? -14.381 0.024 21.208 1.00 90.25 311 SER A C 1
ATOM 2204 O O . SER A 1 311 ? -14.609 -1.188 21.147 1.00 90.25 311 SER A O 1
ATOM 2206 N N . TYR A 1 312 ? -13.286 0.527 21.775 1.00 92.69 312 TYR A N 1
ATOM 2207 C CA . TYR A 1 312 ? -12.156 -0.297 22.183 1.00 92.69 312 TYR A CA 1
ATOM 2208 C C . TYR A 1 312 ? -11.901 -0.224 23.685 1.00 92.69 312 TYR A C 1
ATOM 2210 O O . TYR A 1 312 ? -12.136 0.788 24.348 1.00 92.69 312 TYR A O 1
ATOM 2218 N N . VAL A 1 313 ? -11.410 -1.332 24.225 1.00 94.06 313 VAL A N 1
ATOM 2219 C CA . VAL A 1 313 ? -11.004 -1.474 25.618 1.00 94.06 313 VAL A CA 1
ATOM 2220 C C . VAL A 1 313 ? -9.687 -2.232 25.661 1.00 94.06 313 VAL A C 1
ATOM 2222 O O . VAL A 1 313 ? -9.492 -3.211 24.941 1.00 94.06 313 VAL A O 1
ATOM 2225 N N . GLU A 1 314 ? -8.777 -1.780 26.508 1.00 94.12 314 GLU A N 1
ATOM 2226 C CA . GLU A 1 314 ? -7.542 -2.496 26.783 1.00 94.12 314 GLU A CA 1
ATOM 2227 C C . GLU A 1 314 ? -7.737 -3.346 28.037 1.00 94.12 314 GLU A C 1
ATOM 2229 O O . GLU A 1 314 ? -8.199 -2.856 29.070 1.00 94.12 314 GLU A O 1
ATOM 2234 N N . LEU A 1 315 ? -7.405 -4.631 27.956 1.00 94.88 315 LEU A N 1
ATOM 2235 C CA . LEU A 1 315 ? -7.289 -5.481 29.134 1.00 94.88 315 LEU A CA 1
ATOM 2236 C C . LEU A 1 315 ? -5.814 -5.570 29.526 1.00 94.88 315 LEU A C 1
ATOM 2238 O O . LEU A 1 315 ? -4.951 -5.772 28.673 1.00 94.88 315 LEU A O 1
ATOM 2242 N N . GLU A 1 316 ? -5.529 -5.466 30.821 1.00 94.31 316 GLU A N 1
ATOM 2243 C CA . GLU A 1 316 ? -4.203 -5.701 31.401 1.00 94.31 316 GLU A CA 1
ATOM 2244 C C . GLU A 1 316 ? -4.209 -6.983 32.241 1.00 94.31 316 GLU A C 1
ATOM 2246 O O . GLU A 1 316 ? -5.217 -7.329 32.848 1.00 94.31 316 GLU A O 1
ATOM 2251 N N . GLY A 1 317 ? -3.066 -7.664 32.350 1.00 91.31 317 GLY A N 1
ATOM 2252 C CA . GLY A 1 317 ? -2.943 -8.869 33.176 1.00 91.31 317 GLY A CA 1
ATOM 2253 C C . GLY A 1 317 ? -3.439 -10.131 32.466 1.00 91.31 317 GLY A C 1
ATOM 2254 O O . GLY A 1 317 ? -2.932 -10.486 31.399 1.00 91.31 317 GLY A O 1
ATOM 2255 N N . GLU A 1 318 ? -4.382 -10.846 33.078 1.00 8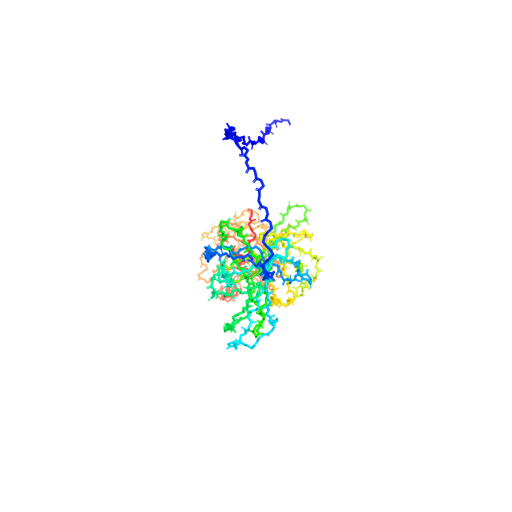4.94 318 GLU A N 1
ATOM 2256 C CA . GLU A 1 318 ? -4.980 -12.036 32.463 1.00 84.94 318 GLU A CA 1
ATOM 2257 C C . GLU A 1 318 ? -5.816 -11.613 31.241 1.00 84.94 318 GLU A C 1
ATOM 2259 O O . GLU A 1 318 ? -6.683 -10.753 31.344 1.00 84.94 318 GLU A O 1
ATOM 2264 N N . PHE A 1 319 ? -5.556 -12.211 30.074 1.00 91.06 319 PHE A N 1
ATOM 2265 C CA . PHE A 1 319 ? -6.106 -11.778 28.775 1.00 91.06 319 PHE A CA 1
ATOM 2266 C C . PHE A 1 319 ? -5.609 -10.418 28.267 1.00 91.06 319 PHE A C 1
ATOM 2268 O O . PHE A 1 319 ? -6.320 -9.771 27.499 1.00 91.06 319 PHE A O 1
ATOM 2275 N N . ALA A 1 320 ? -4.393 -10.003 28.632 1.00 92.69 320 ALA A N 1
ATOM 2276 C CA . ALA A 1 320 ? -3.828 -8.747 28.148 1.00 92.69 320 ALA A CA 1
ATOM 2277 C C . ALA A 1 320 ? -3.948 -8.567 26.619 1.00 92.69 320 ALA A C 1
ATOM 2279 O O . ALA A 1 320 ? -3.666 -9.493 25.848 1.00 92.69 320 ALA A O 1
ATOM 2280 N N . GLY A 1 321 ? -4.361 -7.371 26.198 1.00 92.25 321 GLY A N 1
ATOM 2281 C CA . GLY A 1 321 ? -4.506 -6.996 24.793 1.00 92.25 321 GLY A CA 1
ATOM 2282 C C . GLY A 1 321 ? -5.567 -5.922 24.559 1.00 92.25 321 GLY A C 1
ATOM 2283 O O . GLY A 1 321 ? -6.334 -5.574 25.458 1.00 92.25 321 GLY A O 1
ATOM 2284 N N . LEU A 1 322 ? -5.625 -5.426 23.324 1.00 92.69 322 LEU A N 1
ATOM 2285 C CA . LEU A 1 322 ? -6.675 -4.527 22.857 1.00 92.69 322 LEU A CA 1
ATOM 2286 C C . LEU A 1 322 ? -7.868 -5.333 22.333 1.00 92.69 322 LEU A C 1
ATOM 2288 O O . LEU A 1 322 ? -7.701 -6.293 21.577 1.00 92.69 322 LEU A O 1
ATOM 2292 N N . TYR A 1 323 ? -9.075 -4.922 22.707 1.00 94.44 323 TYR A N 1
ATOM 2293 C CA . TYR A 1 323 ? -10.313 -5.573 22.302 1.00 94.44 323 TYR A CA 1
ATOM 2294 C C . TYR A 1 323 ? -11.327 -4.568 21.768 1.00 94.44 323 TYR A C 1
ATOM 2296 O O . TYR A 1 323 ? -11.500 -3.488 22.327 1.00 94.44 323 TYR A O 1
ATOM 2304 N N . GLU A 1 324 ? -12.055 -4.964 20.730 1.00 93.56 324 GLU A N 1
ATOM 2305 C CA . GLU A 1 324 ? -13.245 -4.274 20.242 1.00 93.56 324 GLU A CA 1
ATOM 2306 C C . GLU A 1 324 ? -14.493 -4.814 20.954 1.00 93.56 324 GLU A C 1
ATOM 2308 O O . GLU A 1 324 ? -14.680 -6.028 21.099 1.00 93.56 324 GLU A O 1
ATOM 2313 N N . VAL A 1 325 ? -15.391 -3.917 21.353 1.00 94.00 325 VAL A N 1
ATOM 2314 C CA . VAL A 1 325 ? -16.728 -4.278 21.828 1.00 94.00 325 VAL A CA 1
ATOM 2315 C C . VAL A 1 325 ? -17.615 -4.654 20.647 1.00 94.00 325 VAL A C 1
ATOM 2317 O O . VAL A 1 325 ? -18.067 -3.785 19.907 1.00 94.00 325 VAL A O 1
ATOM 2320 N N . VAL A 1 326 ? -17.926 -5.940 20.499 1.00 94.62 326 VAL A N 1
ATOM 2321 C CA . VAL A 1 326 ? -18.696 -6.449 19.348 1.00 94.62 326 VAL A CA 1
ATOM 2322 C C . VAL A 1 326 ? -20.183 -6.631 19.632 1.00 94.62 326 VAL A C 1
ATOM 2324 O O . VAL A 1 326 ? -20.996 -6.576 18.712 1.00 94.62 326 VAL A O 1
ATOM 2327 N N . ASP A 1 327 ? -20.564 -6.832 20.893 1.00 94.06 327 ASP A N 1
ATOM 2328 C CA . ASP A 1 327 ? -21.968 -6.950 21.282 1.00 94.06 327 ASP A CA 1
ATOM 2329 C C . ASP A 1 327 ? -22.174 -6.568 22.750 1.00 94.06 327 ASP A C 1
ATOM 2331 O O . ASP A 1 327 ? -21.244 -6.579 23.566 1.00 94.06 327 ASP A O 1
ATOM 2335 N N . ARG A 1 328 ? -23.418 -6.241 23.101 1.00 92.19 328 ARG A N 1
ATOM 2336 C CA . ARG A 1 328 ? -23.824 -5.926 24.465 1.00 92.19 328 ARG A CA 1
ATOM 2337 C C . ARG A 1 328 ? -25.284 -6.264 24.729 1.00 92.19 328 ARG A C 1
ATOM 2339 O O . ARG A 1 328 ? -26.192 -5.820 24.026 1.00 92.19 328 ARG A O 1
ATOM 2346 N N . VAL A 1 329 ? -25.528 -6.895 25.877 1.00 91.69 329 VAL A N 1
ATOM 2347 C CA . VAL A 1 329 ? -26.868 -7.243 26.357 1.00 91.69 329 VAL A CA 1
ATOM 2348 C C . VAL A 1 329 ? -27.009 -6.917 27.840 1.00 91.69 329 VAL A C 1
ATOM 2350 O O . VAL A 1 329 ? -26.160 -7.267 28.651 1.00 91.69 329 VAL A O 1
ATOM 2353 N N . ILE A 1 330 ? -28.133 -6.299 28.214 1.00 89.75 330 ILE A N 1
ATOM 2354 C CA . ILE A 1 330 ? -28.549 -6.153 29.616 1.00 89.75 330 ILE A CA 1
ATOM 2355 C C . ILE A 1 330 ? -29.680 -7.148 29.875 1.00 89.75 330 ILE A C 1
ATOM 2357 O O . ILE A 1 330 ? -30.818 -6.948 29.445 1.00 89.75 330 ILE A O 1
ATOM 2361 N N . ALA A 1 331 ? -29.365 -8.228 30.580 1.00 88.50 331 ALA A N 1
ATOM 2362 C CA . ALA A 1 331 ? -30.303 -9.289 30.902 1.00 88.50 331 ALA A CA 1
ATOM 2363 C C . ALA A 1 331 ? -31.065 -8.987 32.202 1.00 88.50 331 ALA A C 1
ATOM 2365 O O . ALA A 1 331 ? -30.509 -8.469 33.174 1.00 88.50 331 ALA A O 1
ATOM 2366 N N . GLN A 1 332 ? -32.362 -9.310 32.227 1.00 88.06 332 GLN A N 1
ATOM 2367 C CA . GLN A 1 332 ? -33.206 -9.058 33.395 1.00 88.06 332 GLN A CA 1
ATOM 2368 C C . GLN A 1 332 ? -32.931 -10.062 34.517 1.00 88.06 332 GLN A C 1
ATOM 2370 O O . GLN A 1 332 ? -33.139 -11.261 34.347 1.00 88.06 332 GLN A O 1
ATOM 2375 N N . GLY A 1 333 ? -32.561 -9.552 35.691 1.00 84.44 333 GLY A N 1
ATOM 2376 C CA . GLY A 1 333 ? -32.226 -10.360 36.863 1.00 84.44 333 GLY A CA 1
ATOM 2377 C C . GLY A 1 333 ? -30.722 -10.483 37.110 1.00 84.44 333 GLY A C 1
ATOM 2378 O O . GLY A 1 333 ? -29.897 -10.078 36.298 1.00 84.44 333 GLY A O 1
ATOM 2379 N N . ARG A 1 334 ? -30.370 -11.024 38.281 1.00 80.75 334 ARG A N 1
ATOM 2380 C CA . ARG A 1 334 ? -28.974 -11.267 38.682 1.00 80.75 334 ARG A CA 1
ATOM 2381 C C . ARG A 1 334 ? -28.411 -12.485 37.952 1.00 80.75 334 ARG A C 1
ATOM 2383 O O . ARG A 1 334 ? -29.176 -13.400 37.671 1.00 80.75 334 ARG A O 1
ATOM 2390 N N . GLY A 1 335 ? -27.090 -12.551 37.762 1.00 71.88 335 GLY A N 1
ATOM 2391 C CA . GLY A 1 335 ? -26.400 -13.641 37.052 1.00 71.88 335 GLY A CA 1
ATOM 2392 C C . GLY A 1 335 ? -26.871 -15.056 37.418 1.00 71.88 335 GLY A C 1
ATOM 2393 O O . GLY A 1 335 ? -27.151 -15.859 36.535 1.00 71.88 335 GLY A O 1
ATOM 2394 N N . SER A 1 336 ? -27.102 -15.338 38.704 1.00 70.75 336 SER A N 1
ATOM 2395 C CA . SER A 1 336 ? -27.603 -16.642 39.173 1.00 70.75 336 SER A CA 1
ATOM 2396 C C . SER A 1 336 ? -29.024 -17.007 38.711 1.00 70.75 336 SER A C 1
ATOM 2398 O O . SER A 1 336 ? -29.421 -18.168 38.798 1.00 70.75 336 SER A O 1
ATOM 2400 N N . ALA A 1 337 ? -29.799 -16.042 38.215 1.00 75.94 337 ALA A N 1
ATOM 2401 C CA . ALA A 1 337 ? -31.147 -16.220 37.681 1.00 75.94 337 ALA A CA 1
ATOM 2402 C C . ALA A 1 337 ? -31.188 -16.331 36.142 1.00 75.94 337 ALA A C 1
ATOM 2404 O O . ALA A 1 337 ? -32.256 -16.592 35.591 1.00 75.94 337 ALA A O 1
ATOM 2405 N N . LEU A 1 338 ? -30.054 -16.157 35.450 1.00 76.38 338 LEU A N 1
ATOM 2406 C CA . LEU A 1 338 ? -29.968 -16.075 33.983 1.00 76.38 338 LEU A CA 1
ATOM 2407 C C . LEU A 1 338 ? -29.675 -17.413 33.281 1.00 76.38 338 LEU A C 1
ATOM 2409 O O . LEU A 1 338 ? -29.456 -17.458 32.070 1.00 76.38 338 LEU A O 1
ATOM 2413 N N . GLY A 1 339 ? -29.704 -18.520 34.025 1.00 78.19 339 GLY A N 1
ATOM 2414 C CA . GLY A 1 339 ? -29.407 -19.855 33.506 1.00 78.19 339 GLY A CA 1
ATOM 2415 C C . GLY A 1 339 ? -27.913 -20.187 33.528 1.00 78.19 339 GLY A C 1
ATOM 2416 O O . GLY A 1 339 ? -27.151 -19.616 34.299 1.00 78.19 339 GLY A O 1
ATOM 2417 N N . SER A 1 340 ? -27.499 -21.173 32.727 1.00 79.50 340 SER A N 1
ATOM 2418 C CA . SER A 1 340 ? -26.096 -21.609 32.670 1.00 79.50 340 SER A CA 1
ATOM 2419 C C . SER A 1 340 ? -25.225 -20.577 31.952 1.00 79.50 340 SER A C 1
ATOM 2421 O O . SER A 1 340 ? -25.653 -20.023 30.942 1.00 79.50 340 SER A O 1
ATOM 2423 N N . ALA A 1 341 ? -23.980 -20.398 32.407 1.00 73.94 341 ALA A N 1
ATOM 2424 C CA . ALA A 1 341 ? -22.973 -19.576 31.729 1.00 73.94 341 ALA A CA 1
ATOM 2425 C C . ALA A 1 341 ? -22.729 -19.999 30.267 1.00 73.94 341 ALA A C 1
ATOM 2427 O O . ALA A 1 341 ? -22.446 -19.155 29.425 1.00 73.94 341 ALA A O 1
ATOM 2428 N N . SER A 1 342 ? -22.952 -21.278 29.936 1.00 76.50 342 SER A N 1
ATOM 2429 C CA . SER A 1 342 ? -22.873 -21.790 28.558 1.00 76.50 342 SER A CA 1
ATOM 2430 C C . SER A 1 342 ? -23.849 -21.122 27.579 1.00 76.50 342 SER A C 1
ATOM 2432 O O . SER A 1 342 ? -23.632 -21.175 26.375 1.00 76.50 342 SER A O 1
ATOM 2434 N N . ASN A 1 343 ? -24.897 -20.459 28.078 1.00 81.62 343 ASN A N 1
ATOM 2435 C CA . ASN A 1 343 ? -25.829 -19.686 27.254 1.00 81.62 343 ASN A CA 1
ATOM 2436 C C . ASN A 1 343 ? -25.291 -18.296 26.868 1.00 81.62 343 ASN A C 1
ATOM 2438 O O . ASN A 1 343 ? -25.920 -17.615 26.064 1.00 81.62 343 ASN A O 1
ATOM 2442 N N . TRP A 1 344 ? -24.177 -17.865 27.464 1.00 81.38 344 TRP A N 1
ATOM 2443 C CA . TRP A 1 344 ? -23.621 -16.510 27.364 1.00 81.38 344 TRP A CA 1
ATOM 2444 C C . TRP A 1 344 ? -22.177 -16.513 26.836 1.00 81.38 344 TRP A C 1
ATOM 2446 O O . TRP A 1 344 ? -21.473 -15.513 26.921 1.00 81.38 344 TRP A O 1
ATOM 2456 N N . THR A 1 345 ? -21.720 -17.652 26.314 1.00 82.62 345 THR A N 1
ATOM 2457 C CA . THR A 1 345 ? -20.353 -17.852 25.820 1.00 82.62 345 THR A CA 1
ATOM 2458 C C . THR A 1 345 ? -20.071 -17.073 24.549 1.00 82.62 345 THR A C 1
ATOM 2460 O O . THR A 1 345 ? -20.977 -16.826 23.759 1.00 82.62 345 THR A O 1
ATOM 2463 N N . CYS A 1 346 ? -18.789 -16.829 24.296 1.00 81.50 346 CYS A N 1
ATOM 2464 C CA . CYS A 1 346 ? -18.338 -16.138 23.098 1.00 81.50 346 CYS A CA 1
ATOM 2465 C C . CYS A 1 346 ? -18.648 -16.826 21.759 1.00 81.50 346 CYS A C 1
ATOM 2467 O O . CYS A 1 346 ? -18.788 -16.142 20.745 1.00 81.50 346 CYS A O 1
ATOM 2469 N N . GLY A 1 347 ? -18.750 -18.161 21.733 1.00 82.69 347 GLY A N 1
ATOM 2470 C CA . GLY A 1 347 ? -18.742 -18.894 20.463 1.00 82.69 347 GLY A CA 1
ATOM 2471 C C . GLY A 1 347 ? -17.490 -18.546 19.648 1.00 82.69 347 GLY A C 1
ATOM 2472 O O . GLY A 1 347 ? -16.425 -18.372 20.231 1.00 82.69 347 GLY A O 1
ATOM 2473 N N . ASP A 1 348 ? -17.645 -18.397 18.331 1.00 82.56 348 ASP A N 1
ATOM 2474 C CA . ASP A 1 348 ? -16.568 -17.961 17.423 1.00 82.56 348 ASP A CA 1
ATOM 2475 C C . ASP A 1 348 ? -16.546 -16.431 17.209 1.00 82.56 348 ASP A C 1
ATOM 2477 O O . ASP A 1 348 ? -15.746 -15.918 16.431 1.00 82.56 348 ASP A O 1
ATOM 2481 N N . SER A 1 349 ? -17.464 -15.689 17.840 1.00 84.50 349 SER A N 1
ATOM 2482 C CA . SER A 1 349 ? -17.673 -14.255 17.582 1.00 84.50 349 SER A CA 1
ATOM 2483 C C . SER A 1 349 ? -16.864 -13.316 18.479 1.00 84.50 349 SER A C 1
ATOM 2485 O O . SER A 1 349 ? -16.858 -12.112 18.231 1.00 84.50 349 SER A O 1
ATOM 2487 N N . CYS A 1 350 ? -16.208 -13.832 19.518 1.00 91.69 350 CYS A N 1
ATOM 2488 C CA . CYS A 1 350 ? -15.384 -13.042 20.431 1.00 91.69 350 CYS A CA 1
ATOM 2489 C C . CYS A 1 350 ? -14.438 -13.918 21.251 1.00 91.69 350 CYS A C 1
ATOM 2491 O O . CYS A 1 350 ? -14.472 -15.145 21.165 1.00 91.69 350 CYS A O 1
ATOM 2493 N N . ASP A 1 351 ? -13.640 -13.271 22.094 1.00 92.31 351 ASP A N 1
ATOM 2494 C CA . ASP A 1 351 ? -12.591 -13.900 22.888 1.00 92.31 351 ASP A CA 1
ATOM 2495 C C . ASP A 1 351 ? -12.874 -13.822 24.391 1.00 92.31 351 ASP A C 1
ATOM 2497 O O . ASP A 1 351 ? -12.605 -14.787 25.111 1.00 92.31 351 ASP A O 1
ATOM 2501 N N . VAL A 1 352 ? -13.441 -12.706 24.866 1.00 93.50 352 VAL A N 1
ATOM 2502 C CA . VAL A 1 352 ? -13.720 -12.433 26.287 1.00 93.50 352 VAL A CA 1
ATOM 2503 C C . VAL A 1 352 ? -15.138 -11.884 26.468 1.00 93.50 352 VAL A C 1
ATOM 2505 O O . VAL A 1 352 ? -15.642 -11.131 25.638 1.00 93.50 352 VAL A O 1
ATOM 2508 N N . VAL A 1 353 ? -15.793 -12.232 27.578 1.00 93.06 353 VAL A N 1
ATOM 2509 C CA . VAL A 1 353 ? -17.067 -11.633 28.001 1.00 93.06 353 VAL A CA 1
ATOM 2510 C C . VAL A 1 353 ? -16.864 -10.874 29.305 1.00 93.06 353 VAL A C 1
ATOM 2512 O O . VAL A 1 353 ? -16.533 -11.474 30.328 1.00 93.06 353 VAL A O 1
ATOM 2515 N N . LEU A 1 354 ? -17.106 -9.563 29.291 1.00 93.00 354 LEU A N 1
ATOM 2516 C CA . LEU A 1 354 ? -17.217 -8.779 30.516 1.00 93.00 354 LEU A CA 1
ATOM 2517 C C . LEU A 1 354 ? -18.614 -8.966 31.099 1.00 93.00 354 LEU A C 1
ATOM 2519 O O . LEU A 1 354 ? -19.612 -8.738 30.416 1.00 93.00 354 LEU A O 1
ATOM 2523 N N . GLN A 1 355 ? -18.696 -9.321 32.375 1.00 91.81 355 GLN A N 1
ATOM 2524 C CA . GLN A 1 355 ? -19.952 -9.421 33.104 1.00 91.81 355 GLN A CA 1
ATOM 2525 C C . GLN A 1 355 ? -19.918 -8.498 34.319 1.00 91.81 355 GLN A C 1
ATOM 2527 O O . GLN A 1 355 ? -19.087 -8.640 35.216 1.00 91.81 355 GLN A O 1
ATOM 2532 N N . THR A 1 356 ? -20.894 -7.597 34.412 1.00 89.50 356 THR A N 1
ATOM 2533 C CA . THR A 1 356 ? -21.062 -6.775 35.613 1.00 89.50 356 THR A CA 1
ATOM 2534 C C . THR A 1 356 ? -22.525 -6.592 35.997 1.00 89.50 356 THR A C 1
ATOM 2536 O O . THR A 1 356 ? -23.442 -6.681 35.173 1.00 89.50 356 THR A O 1
ATOM 2539 N N . CYS A 1 357 ? -22.764 -6.372 37.288 1.00 85.19 357 CYS A N 1
ATOM 2540 C CA . CYS A 1 357 ? -24.086 -6.024 37.790 1.00 85.19 357 CYS A CA 1
ATOM 2541 C C . CYS A 1 357 ? -24.516 -4.649 37.253 1.00 85.19 357 CYS A C 1
ATOM 2543 O O . CYS A 1 357 ? -23.707 -3.755 37.035 1.00 85.19 357 CYS A O 1
ATOM 2545 N N . GLN A 1 358 ? -25.816 -4.460 37.051 1.00 81.19 358 GLN A N 1
ATOM 2546 C CA . GLN A 1 358 ? -26.395 -3.148 36.779 1.00 81.19 358 GLN A CA 1
ATOM 2547 C C . GLN A 1 358 ? -27.676 -3.007 37.599 1.00 81.19 358 GLN A C 1
ATOM 2549 O O . GLN A 1 358 ? -28.793 -3.266 37.134 1.00 81.19 358 GLN A O 1
ATOM 2554 N N . GLY A 1 359 ? -27.508 -2.663 38.878 1.00 83.44 359 GLY A N 1
ATOM 2555 C CA . GLY A 1 359 ? -28.600 -2.632 39.844 1.00 83.44 359 GLY A CA 1
ATOM 2556 C C . GLY A 1 359 ? -29.198 -4.023 40.081 1.00 83.44 359 GLY A C 1
ATOM 2557 O O . GLY A 1 359 ? -28.623 -4.846 40.786 1.00 83.44 359 GLY A O 1
ATOM 2558 N N . SER A 1 360 ? -30.387 -4.284 39.526 1.00 85.69 360 SER A N 1
ATOM 2559 C CA . SER A 1 360 ? -31.059 -5.598 39.637 1.00 85.69 360 SER A CA 1
ATOM 2560 C C . SER A 1 360 ? -30.858 -6.516 38.426 1.00 85.69 360 SER A C 1
ATOM 2562 O O . SER A 1 360 ? -31.335 -7.650 38.442 1.00 85.69 360 SER A O 1
ATOM 2564 N N . ASN A 1 361 ? -30.144 -6.027 37.413 1.00 89.69 361 ASN A N 1
ATOM 2565 C CA . ASN A 1 361 ? -29.856 -6.718 36.162 1.00 89.69 361 ASN A CA 1
ATOM 2566 C C . ASN A 1 361 ? -28.381 -7.133 36.096 1.00 89.69 361 ASN A C 1
ATOM 2568 O O . ASN A 1 361 ? -27.564 -6.699 36.915 1.00 89.69 361 ASN A O 1
ATOM 2572 N N . THR A 1 362 ? -28.034 -7.925 35.089 1.00 89.56 362 THR A N 1
ATOM 2573 C CA . THR A 1 362 ? -26.649 -8.255 34.743 1.00 89.56 362 THR A CA 1
ATOM 2574 C C . THR A 1 362 ? -26.411 -7.857 33.298 1.00 89.56 362 THR A C 1
ATOM 2576 O O . THR A 1 362 ? -27.205 -8.195 32.420 1.00 89.56 362 THR A O 1
ATOM 2579 N N . GLY A 1 363 ? -25.352 -7.091 33.068 1.00 90.50 363 GLY A N 1
ATOM 2580 C CA . GLY A 1 363 ? -24.913 -6.752 31.727 1.00 90.50 363 GLY A CA 1
ATOM 2581 C C . GLY A 1 363 ? -23.743 -7.624 31.301 1.00 90.50 363 GLY A C 1
ATOM 2582 O O . GLY A 1 363 ? -22.916 -8.016 32.129 1.00 90.50 363 GLY A O 1
ATOM 2583 N N . PHE A 1 364 ? -23.743 -7.929 30.012 1.00 91.94 364 PHE A N 1
ATOM 2584 C CA . PHE A 1 364 ? -22.725 -8.681 29.307 1.00 91.94 364 PHE A CA 1
ATOM 2585 C C . PHE A 1 364 ? -22.231 -7.829 28.144 1.00 91.94 364 PHE A C 1
ATOM 2587 O O . PHE A 1 364 ? -23.046 -7.310 27.372 1.00 91.94 364 PHE A O 1
ATOM 2594 N N . THR A 1 365 ? -20.916 -7.711 28.026 1.00 93.94 365 THR A N 1
ATOM 2595 C CA . THR A 1 365 ? -20.232 -7.036 26.922 1.00 93.94 365 THR A CA 1
ATOM 2596 C C . THR A 1 365 ? -19.260 -8.036 26.309 1.00 93.94 365 THR A C 1
ATOM 2598 O O . THR A 1 365 ? -18.386 -8.547 27.009 1.00 93.94 365 THR A O 1
ATOM 2601 N N . TRP A 1 366 ? -19.420 -8.344 25.026 1.00 94.19 366 TRP A N 1
ATOM 2602 C CA . TRP A 1 366 ? -18.563 -9.293 24.317 1.00 94.19 366 TRP A CA 1
ATOM 2603 C C . TRP A 1 366 ? -17.415 -8.548 23.642 1.00 94.19 366 TRP A C 1
ATOM 2605 O O . TRP A 1 366 ? -17.626 -7.527 22.985 1.00 94.19 366 TRP A O 1
ATOM 2615 N N . LEU A 1 367 ? -16.207 -9.071 23.828 1.00 95.44 367 LEU A N 1
ATOM 2616 C CA . LEU A 1 367 ? -14.949 -8.464 23.426 1.00 95.44 367 LEU A CA 1
ATOM 2617 C C . LEU A 1 367 ? -14.216 -9.367 22.442 1.00 95.44 367 LEU A C 1
ATOM 2619 O O . LEU A 1 367 ? -13.882 -10.507 22.775 1.00 95.44 367 LEU A O 1
ATOM 2623 N N . ARG A 1 368 ? -13.928 -8.849 21.253 1.00 94.88 368 ARG A N 1
ATOM 2624 C CA . ARG A 1 368 ? -13.097 -9.521 20.251 1.00 94.88 368 ARG A CA 1
ATOM 2625 C C . ARG A 1 368 ? -11.707 -8.903 20.257 1.00 94.88 368 ARG A C 1
ATOM 2627 O O . ARG A 1 368 ? -11.588 -7.683 20.198 1.00 94.88 368 ARG A O 1
ATOM 2634 N N . ARG A 1 369 ? -10.670 -9.726 20.343 1.00 93.06 369 ARG A N 1
ATOM 2635 C CA . ARG A 1 369 ? -9.280 -9.276 20.340 1.00 93.06 369 ARG A CA 1
ATOM 2636 C C . ARG A 1 369 ? -8.952 -8.670 18.978 1.00 93.06 369 ARG A C 1
ATOM 2638 O O . ARG A 1 369 ? -9.236 -9.278 17.948 1.00 93.06 369 ARG A O 1
ATOM 2645 N N . VAL A 1 370 ? -8.354 -7.484 18.990 1.00 88.81 370 VAL A N 1
ATOM 2646 C CA . VAL A 1 370 ? -7.760 -6.871 17.796 1.00 88.81 370 VAL A CA 1
ATOM 2647 C C . VAL A 1 370 ? -6.449 -7.608 17.522 1.00 88.81 370 VAL A C 1
ATOM 2649 O O . VAL A 1 370 ? -5.684 -7.852 18.462 1.00 88.81 370 VAL A O 1
ATOM 2652 N N . ALA A 1 371 ? -6.213 -8.056 16.287 1.00 74.31 371 ALA A N 1
ATOM 2653 C CA . ALA A 1 371 ? -5.016 -8.838 15.985 1.00 74.31 371 ALA A CA 1
ATOM 2654 C C . ALA A 1 371 ? -3.747 -8.016 16.286 1.00 74.31 371 ALA A C 1
ATOM 2656 O O . ALA A 1 371 ? -3.734 -6.804 16.103 1.00 74.31 371 ALA A O 1
ATOM 2657 N N . GLU A 1 372 ? -2.663 -8.655 16.740 1.00 57.66 372 GLU A N 1
ATOM 2658 C CA . GLU A 1 372 ? -1.403 -7.942 17.037 1.00 57.66 372 GLU A CA 1
ATOM 2659 C C . GLU A 1 372 ? -0.765 -7.317 15.782 1.00 57.66 372 GLU A C 1
ATOM 2661 O O . GLU A 1 372 ? -0.025 -6.349 15.904 1.00 57.66 372 GLU A O 1
ATOM 2666 N N . ASP A 1 373 ? -1.113 -7.807 14.586 1.00 46.91 373 ASP A N 1
ATOM 2667 C CA . ASP A 1 373 ? -0.736 -7.197 13.302 1.00 46.91 373 ASP A CA 1
ATOM 2668 C C . ASP A 1 373 ? -1.607 -5.965 12.936 1.00 46.91 373 ASP A C 1
ATOM 2670 O O . ASP A 1 373 ? -1.261 -5.218 12.025 1.00 46.91 373 ASP A O 1
ATOM 2674 N N . GLU A 1 374 ? -2.719 -5.737 13.650 1.00 45.84 374 GLU A N 1
ATOM 2675 C CA . GLU A 1 374 ? -3.629 -4.579 13.525 1.00 45.84 374 GLU A CA 1
ATOM 2676 C C . GLU A 1 374 ? -3.474 -3.576 14.689 1.00 45.84 374 GLU A C 1
ATOM 2678 O O . GLU A 1 374 ? -4.058 -2.489 14.667 1.00 45.84 374 GLU A O 1
ATOM 2683 N N . ALA A 1 375 ? -2.706 -3.925 15.726 1.00 42.41 375 ALA A N 1
ATOM 2684 C CA . ALA A 1 375 ? -2.451 -3.055 16.867 1.00 42.41 375 ALA A CA 1
ATOM 2685 C C . ALA A 1 375 ? -1.307 -2.073 16.542 1.00 42.41 375 ALA A C 1
ATOM 2687 O O . ALA A 1 375 ? -0.263 -2.497 16.039 1.00 42.41 375 ALA A O 1
ATOM 2688 N N . PRO A 1 376 ? -1.452 -0.766 16.829 1.00 40.09 376 PRO A N 1
ATOM 2689 C CA . PRO A 1 376 ? -0.357 0.177 16.643 1.00 40.09 376 PRO A CA 1
ATOM 2690 C C . PRO A 1 376 ? 0.822 -0.187 17.553 1.00 40.09 376 PRO A C 1
ATOM 2692 O O . PRO A 1 376 ? 0.635 -0.643 18.684 1.00 40.09 376 PRO A O 1
ATOM 2695 N N . ALA A 1 377 ? 2.048 0.016 17.063 1.00 40.94 377 ALA A N 1
ATOM 2696 C CA . ALA A 1 377 ? 3.235 -0.109 17.898 1.00 40.94 377 ALA A CA 1
ATOM 2697 C C . ALA A 1 377 ? 3.161 0.944 19.020 1.00 40.94 377 ALA A C 1
ATOM 2699 O O . ALA A 1 377 ? 3.123 2.140 18.742 1.00 40.94 377 ALA A O 1
ATOM 2700 N N . THR A 1 378 ? 3.088 0.490 20.274 1.00 43.81 378 THR A N 1
ATOM 2701 C CA . THR A 1 378 ? 3.061 1.342 21.480 1.00 43.81 378 THR A CA 1
ATOM 2702 C C . THR A 1 378 ? 4.407 1.963 21.810 1.00 43.81 378 THR A C 1
ATOM 2704 O O . THR A 1 378 ? 5.417 1.221 21.707 1.00 43.81 378 THR A O 1
#

Secondary structure (DSSP, 8-state):
----------PPP----------------------------PEE----PPPPEE---EESS--SS----SEEEE--SEE-TTEEEEEEEEEB-TT-PBEEEEEEEEEEETTEEEEEEEEEEETTEEEEEEEE-S-EEEEEEE---SSS--EEPPPEEEEESSPBPEEEEEEEEE-SSSEEEEEEEEEETT--BEE-EEEEEEEETTEEEEEEEEE--TTSEEEEEEE-SS-EEEEEEE---SSB--EEPPPEEEP-TTPEEEEEEEESSHHHHHTPPTT-EEEETT--SS-EEEE-GGGTGGGGGGSPTT-EEEEEETT-EEEEEEEEEEESS-GGGS--GGGS--TTS-SEEEEEEETTEEEEEEEEEPPTTTSPP-

pLDDT: mean 84.92, std 17.98, range [29.03, 98.62]

Organism: NCBI:txid2530372